Protein AF-0000000084938934 (afdb_homodimer)

Structure (mmCIF, N/CA/C/O backbone):
data_AF-0000000084938934-model_v1
#
loop_
_entity.id
_entity.type
_entity.pdbx_description
1 polymer 'Glycerophosphoryl diester phosphodiesterase'
#
loop_
_atom_site.group_PDB
_atom_site.id
_atom_site.type_symbol
_atom_site.label_atom_id
_atom_site.label_alt_id
_atom_site.label_comp_id
_atom_site.label_asym_id
_atom_site.label_entity_id
_atom_site.label_seq_id
_atom_site.pdbx_PDB_ins_code
_atom_site.Cartn_x
_atom_site.Cartn_y
_atom_site.Cartn_z
_atom_site.occupancy
_atom_site.B_iso_or_equiv
_atom_site.auth_seq_id
_atom_site.auth_comp_id
_atom_site.auth_asym_id
_atom_site.auth_atom_id
_atom_site.pdbx_PDB_model_num
ATOM 1 N N . MET A 1 1 ? -18.094 -14.062 -7.43 1 95.81 1 MET A N 1
ATOM 2 C CA . MET A 1 1 ? -16.875 -13.375 -7.035 1 95.81 1 MET A CA 1
ATOM 3 C C . MET A 1 1 ? -15.781 -14.375 -6.684 1 95.81 1 MET A C 1
ATOM 5 O O . MET A 1 1 ? -16.016 -15.336 -5.957 1 95.81 1 MET A O 1
ATOM 9 N N . LEU A 1 2 ? -14.602 -14.195 -7.297 1 98.5 2 LEU A N 1
ATOM 10 C CA . LEU A 1 2 ? -13.484 -15.078 -6.977 1 98.5 2 LEU A CA 1
ATOM 11 C C . LEU A 1 2 ? -12.969 -14.805 -5.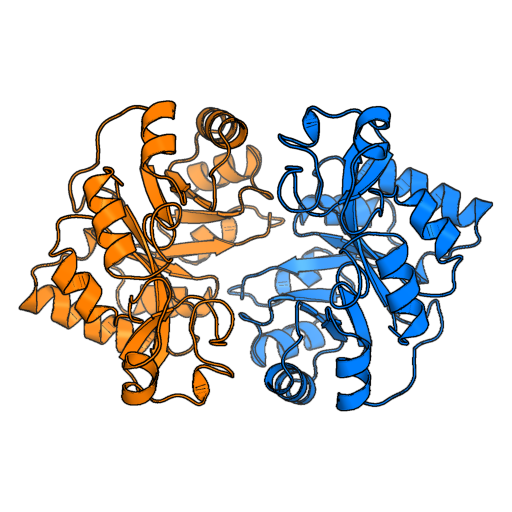562 1 98.5 2 LEU A C 1
ATOM 13 O O . LEU A 1 2 ? -12.891 -13.648 -5.137 1 98.5 2 LEU A O 1
ATOM 17 N N . ILE A 1 3 ? -12.602 -15.852 -4.883 1 98.75 3 ILE A N 1
ATOM 18 C CA . ILE A 1 3 ? -11.906 -15.773 -3.605 1 98.75 3 ILE A CA 1
ATOM 19 C C . ILE A 1 3 ? -10.445 -16.188 -3.787 1 98.75 3 ILE A C 1
ATOM 21 O O . ILE A 1 3 ? -10.148 -17.359 -4.016 1 98.75 3 ILE A O 1
ATOM 25 N N . ILE A 1 4 ? -9.539 -15.203 -3.73 1 98.94 4 ILE A N 1
ATOM 26 C CA . ILE A 1 4 ? -8.109 -15.414 -3.924 1 98.94 4 ILE A CA 1
ATOM 27 C C . ILE A 1 4 ? -7.395 -15.375 -2.574 1 98.94 4 ILE A C 1
ATOM 29 O O . ILE A 1 4 ? -7.434 -14.359 -1.875 1 98.94 4 ILE A O 1
ATOM 33 N N . ALA A 1 5 ? -6.758 -16.469 -2.168 1 98.94 5 ALA A N 1
ATOM 34 C CA . ALA A 1 5 ? -6.062 -16.547 -0.887 1 98.94 5 ALA A CA 1
ATOM 35 C C . ALA A 1 5 ? -4.809 -15.672 -0.895 1 98.94 5 ALA A C 1
ATOM 37 O O . ALA A 1 5 ? -3.854 -15.953 -1.62 1 98.94 5 ALA A O 1
ATOM 38 N N . HIS A 1 6 ? -4.801 -14.586 -0.141 1 98.94 6 HIS A N 1
ATOM 39 C CA . HIS A 1 6 ? -3.74 -13.586 -0.091 1 98.94 6 HIS A CA 1
ATOM 40 C C . HIS A 1 6 ? -2.518 -14.109 0.653 1 98.94 6 HIS A C 1
ATOM 42 O O . HIS A 1 6 ? -2.572 -14.344 1.863 1 98.94 6 HIS A O 1
ATOM 48 N N . ARG A 1 7 ? -1.392 -14.312 -0.096 1 98.94 7 ARG A N 1
ATOM 49 C CA . ARG A 1 7 ? -0.149 -14.883 0.414 1 98.94 7 ARG A CA 1
ATOM 50 C C . ARG A 1 7 ? -0.378 -16.281 0.985 1 98.94 7 ARG A C 1
ATOM 52 O O . ARG A 1 7 ? 0.194 -16.641 2.018 1 98.94 7 ARG A O 1
ATOM 59 N N . GLY A 1 8 ? -1.194 -16.969 0.302 1 98.69 8 GLY A N 1
ATOM 60 C CA . GLY A 1 8 ? -1.803 -18.156 0.894 1 98.69 8 GLY A CA 1
ATOM 61 C C . GLY A 1 8 ? -2.918 -17.828 1.868 1 98.69 8 GLY A C 1
ATOM 62 O O . GLY A 1 8 ? -3.471 -16.719 1.84 1 98.69 8 GLY A O 1
ATOM 63 N N . ALA A 1 9 ? -3.457 -18.781 2.543 1 98.62 9 ALA A N 1
ATOM 64 C CA . ALA A 1 9 ? -4.359 -18.484 3.654 1 98.62 9 ALA A CA 1
ATOM 65 C C . ALA A 1 9 ? -3.592 -17.938 4.855 1 98.62 9 ALA A C 1
ATOM 67 O O . ALA A 1 9 ? -3.52 -18.594 5.898 1 98.62 9 ALA A O 1
ATOM 68 N N . SER A 1 10 ? -3.176 -16.719 4.75 1 98.88 10 SER A N 1
ATOM 69 C CA . SER A 1 10 ? -2.217 -16.125 5.684 1 98.88 10 SER A CA 1
ATOM 70 C C . SER A 1 10 ? -2.861 -15.852 7.035 1 98.88 10 SER A C 1
ATOM 72 O O . SER A 1 10 ? -2.164 -15.609 8.023 1 98.88 10 SER A O 1
ATOM 74 N N . GLY A 1 11 ? -4.176 -15.883 7.113 1 98.62 11 GLY A N 1
ATOM 75 C CA . GLY A 1 11 ? -4.859 -15.797 8.398 1 98.62 11 GLY A CA 1
ATOM 76 C C . GLY A 1 11 ? -4.746 -17.062 9.219 1 98.62 11 GLY A C 1
ATOM 77 O O . GLY A 1 11 ? -5.051 -17.078 10.406 1 98.62 11 GLY A O 1
ATOM 78 N N . HIS A 1 12 ? -4.234 -18.156 8.609 1 98.69 12 HIS A N 1
ATOM 79 C CA . HIS A 1 12 ? -4.246 -19.469 9.273 1 98.69 12 HIS A CA 1
ATOM 80 C C . HIS A 1 12 ? -2.844 -20.047 9.359 1 98.69 12 HIS A C 1
ATOM 82 O O . HIS A 1 12 ? -2.613 -21.016 10.102 1 98.69 12 HIS A O 1
ATOM 88 N N . ALA A 1 13 ? -1.941 -19.609 8.641 1 98.88 13 ALA A N 1
ATOM 89 C CA . ALA A 1 13 ? -0.543 -20.031 8.625 1 98.88 13 ALA A CA 1
ATOM 90 C C . ALA A 1 13 ? 0.375 -18.875 8.25 1 98.88 13 ALA A C 1
ATOM 92 O O . ALA A 1 13 ? -0.082 -17.859 7.719 1 98.88 13 ALA A O 1
ATOM 93 N N . PRO A 1 14 ? 1.695 -18.984 8.531 1 98.81 14 PRO A N 1
ATOM 94 C CA . PRO A 1 14 ? 2.588 -17.891 8.148 1 98.81 14 PRO A CA 1
ATOM 95 C C . PRO A 1 14 ? 2.521 -17.578 6.66 1 98.81 14 PRO A C 1
ATOM 97 O O . PRO A 1 14 ? 2.535 -18.484 5.828 1 98.81 14 PRO A O 1
ATOM 100 N N . GLU A 1 15 ? 2.363 -16.344 6.395 1 98.94 15 GLU A N 1
ATOM 101 C CA . GLU A 1 15 ? 2.178 -15.898 5.02 1 98.94 15 GLU A CA 1
ATOM 102 C C . GLU A 1 15 ? 3.305 -16.406 4.117 1 98.94 15 GLU A C 1
ATOM 104 O O . GLU A 1 15 ? 4.449 -16.516 4.559 1 98.94 15 GLU A O 1
ATOM 109 N N . ASN A 1 16 ? 2.984 -16.734 2.832 1 98.88 16 ASN A N 1
ATOM 110 C CA . ASN A 1 16 ? 3.971 -17.031 1.798 1 98.88 16 ASN A CA 1
ATOM 111 C C . ASN A 1 16 ? 4.824 -18.25 2.172 1 98.88 16 ASN A C 1
ATOM 113 O O . ASN A 1 16 ? 6.039 -18.234 1.951 1 98.88 16 ASN A O 1
ATOM 117 N N . THR A 1 17 ? 4.172 -19.172 2.807 1 98.88 17 THR A N 1
ATOM 118 C CA . THR A 1 17 ? 4.801 -20.453 3.131 1 98.88 17 THR A CA 1
ATOM 119 C C . THR A 1 17 ? 4.035 -21.609 2.498 1 98.88 17 THR A C 1
ATOM 121 O O . THR A 1 17 ? 2.91 -21.422 2.021 1 98.88 17 THR A O 1
ATOM 124 N N . LEU A 1 18 ? 4.676 -22.797 2.508 1 98.88 18 LEU A N 1
ATOM 125 C CA . LEU A 1 18 ? 3.994 -23.984 2.002 1 98.88 18 LEU A CA 1
ATOM 126 C C . LEU A 1 18 ? 2.773 -24.312 2.855 1 98.88 18 LEU A C 1
ATOM 128 O O . LEU A 1 18 ? 1.74 -24.734 2.332 1 98.88 18 LEU A O 1
ATOM 132 N N . ALA A 1 19 ? 2.867 -24.109 4.145 1 98.94 19 ALA A N 1
ATOM 133 C CA . ALA A 1 19 ? 1.729 -24.328 5.031 1 98.94 19 ALA A CA 1
ATOM 134 C C . ALA A 1 19 ? 0.551 -23.438 4.656 1 98.94 19 ALA A C 1
ATOM 136 O O . ALA A 1 19 ? -0.601 -23.875 4.672 1 98.94 19 ALA A O 1
ATOM 137 N N . ALA A 1 20 ? 0.819 -22.203 4.348 1 98.94 20 ALA A N 1
ATOM 138 C CA . ALA A 1 20 ? -0.244 -21.281 3.953 1 98.94 20 ALA A CA 1
ATOM 139 C C . ALA A 1 20 ? -0.889 -21.719 2.641 1 98.94 20 ALA A C 1
ATOM 141 O O . ALA A 1 20 ? -2.096 -21.547 2.449 1 98.94 20 ALA A O 1
ATOM 142 N N . MET A 1 21 ? -0.073 -22.266 1.701 1 98.94 21 MET A N 1
ATOM 143 C CA . MET A 1 21 ? -0.609 -22.797 0.448 1 98.94 21 MET A CA 1
ATOM 144 C C . MET A 1 21 ? -1.529 -23.984 0.706 1 98.94 21 MET A C 1
ATOM 146 O O . MET A 1 21 ? -2.619 -24.062 0.137 1 98.94 21 MET A O 1
ATOM 150 N N . ASP A 1 22 ? -1.063 -24.875 1.577 1 98.88 22 ASP A N 1
ATOM 151 C CA . ASP A 1 22 ? -1.872 -26.031 1.936 1 98.88 22 ASP A CA 1
ATOM 152 C C . ASP A 1 22 ? -3.215 -25.609 2.525 1 98.88 22 ASP A C 1
ATOM 154 O O . ASP A 1 22 ? -4.254 -26.172 2.188 1 98.88 22 ASP A O 1
ATOM 158 N N . GLN A 1 23 ? -3.158 -24.625 3.387 1 98.88 23 GLN A N 1
ATOM 159 C CA . GLN A 1 23 ? -4.387 -24.141 4.008 1 98.88 23 GLN A CA 1
ATOM 160 C C . GLN A 1 23 ? -5.312 -23.516 2.969 1 98.88 23 GLN A C 1
ATOM 162 O O . GLN A 1 23 ? -6.531 -23.672 3.035 1 98.88 23 GLN A O 1
ATOM 167 N N . ALA A 1 24 ? -4.758 -22.75 2.047 1 98.75 24 ALA A N 1
ATOM 168 C CA . ALA A 1 24 ? -5.566 -22.141 0.988 1 98.75 24 ALA A CA 1
ATOM 169 C C . ALA A 1 24 ? -6.324 -23.219 0.205 1 98.75 24 ALA A C 1
ATOM 171 O O . ALA A 1 24 ? -7.516 -23.062 -0.073 1 98.75 24 ALA A O 1
ATOM 172 N N . LEU A 1 25 ? -5.629 -24.312 -0.159 1 98 25 LEU A N 1
ATOM 173 C CA . LEU A 1 25 ? -6.246 -25.438 -0.869 1 98 25 LEU A CA 1
ATOM 174 C C . LEU A 1 25 ? -7.359 -26.062 -0.035 1 98 25 LEU A C 1
ATOM 176 O O . LEU A 1 25 ? -8.469 -26.266 -0.53 1 98 25 LEU A O 1
ATOM 180 N N . ALA A 1 26 ? -7.031 -26.281 1.232 1 98.06 26 ALA A N 1
ATOM 181 C CA . ALA A 1 26 ? -7.957 -26.969 2.123 1 98.06 26 ALA A CA 1
ATOM 182 C C . ALA A 1 26 ? -9.219 -26.141 2.365 1 98.06 26 ALA A C 1
ATOM 184 O O . ALA A 1 26 ? -10.305 -26.703 2.535 1 98.06 26 ALA A O 1
ATOM 185 N N . LEU A 1 27 ? -9.133 -24.875 2.299 1 97.44 27 LEU A N 1
ATOM 186 C CA . LEU A 1 27 ? -10.219 -23.984 2.676 1 97.44 27 LEU A CA 1
ATOM 187 C C . LEU A 1 27 ? -11.023 -23.547 1.45 1 97.44 27 LEU A C 1
ATOM 189 O O . LEU A 1 27 ? -11.961 -22.766 1.563 1 97.44 27 LEU A O 1
ATOM 193 N N . GLY A 1 28 ? -10.594 -23.969 0.322 1 93.81 28 GLY A N 1
ATOM 194 C CA . GLY A 1 28 ? -11.406 -23.812 -0.873 1 93.81 28 GLY A CA 1
ATOM 195 C C . GLY A 1 28 ? -11.203 -22.484 -1.565 1 93.81 28 GLY A C 1
ATOM 196 O O . GLY A 1 28 ? -12.148 -21.891 -2.086 1 93.81 28 GLY A O 1
ATOM 197 N N . ALA A 1 29 ? -10.086 -21.922 -1.536 1 98.19 29 ALA A N 1
ATOM 198 C CA . ALA A 1 29 ? -9.758 -20.734 -2.33 1 98.19 29 ALA A CA 1
ATOM 199 C C . ALA A 1 29 ? -9.852 -21.047 -3.824 1 98.19 29 ALA A C 1
ATOM 201 O O . ALA A 1 29 ? -9.516 -22.141 -4.262 1 98.19 29 ALA A O 1
ATOM 202 N N . ASP A 1 30 ? -10.336 -20.078 -4.625 1 98.69 30 ASP A N 1
ATOM 203 C CA . ASP A 1 30 ? -10.375 -20.219 -6.074 1 98.69 30 ASP A CA 1
ATOM 204 C C . ASP A 1 30 ? -8.969 -20.125 -6.672 1 98.69 30 ASP A C 1
ATOM 206 O O . ASP A 1 30 ? -8.664 -20.781 -7.668 1 98.69 30 ASP A O 1
ATOM 210 N N . ALA A 1 31 ? -8.172 -19.312 -6.109 1 98.94 31 ALA A N 1
ATOM 211 C CA . ALA A 1 31 ? -6.781 -19.094 -6.508 1 98.94 31 ALA A CA 1
ATOM 212 C C . ALA A 1 31 ? -5.922 -18.703 -5.309 1 98.94 31 ALA A C 1
ATOM 214 O O . ALA A 1 31 ? -6.445 -18.359 -4.246 1 98.94 31 ALA A O 1
ATOM 215 N N . ILE A 1 32 ? -4.637 -18.859 -5.449 1 98.94 32 ILE A N 1
ATOM 216 C CA . ILE A 1 32 ? -3.666 -18.5 -4.422 1 98.94 32 ILE A CA 1
ATOM 217 C C . ILE A 1 32 ? -2.791 -17.359 -4.926 1 98.94 32 ILE A C 1
ATOM 219 O O . ILE A 1 32 ? -2.244 -17.422 -6.027 1 98.94 32 ILE A O 1
ATOM 223 N N . GLU A 1 33 ? -2.771 -16.297 -4.199 1 99 33 GLU A N 1
ATOM 224 C CA . GLU A 1 33 ? -1.825 -15.211 -4.469 1 99 33 GLU A CA 1
ATOM 225 C C . GLU A 1 33 ? -0.561 -15.367 -3.629 1 99 33 GLU A C 1
ATOM 227 O O . GLU A 1 33 ? -0.632 -15.719 -2.449 1 99 33 GLU A O 1
ATOM 232 N N . LEU A 1 34 ? 0.57 -15.148 -4.191 1 98.94 34 LEU A N 1
ATOM 233 C CA . LEU A 1 34 ? 1.836 -15.102 -3.469 1 98.94 34 LEU A CA 1
ATOM 234 C C . LEU A 1 34 ? 2.754 -14.023 -4.047 1 98.94 34 LEU A C 1
ATOM 236 O O . LEU A 1 34 ? 2.512 -13.523 -5.148 1 98.94 34 LEU A O 1
ATOM 240 N N . ASP A 1 35 ? 3.793 -13.633 -3.246 1 98.94 35 ASP A N 1
ATOM 241 C CA . ASP A 1 35 ? 4.742 -12.586 -3.607 1 98.94 35 ASP A CA 1
ATOM 242 C C . ASP A 1 35 ? 6.082 -13.18 -4.039 1 98.94 35 ASP A C 1
ATOM 244 O O . ASP A 1 35 ? 6.559 -14.148 -3.438 1 98.94 35 ASP A O 1
ATOM 248 N N . LEU A 1 36 ? 6.676 -12.57 -5.082 1 98.94 36 LEU A N 1
ATOM 249 C CA . LEU A 1 36 ? 7.918 -13.125 -5.598 1 98.94 36 LEU A CA 1
ATOM 250 C C . LEU A 1 36 ? 9.039 -12.094 -5.543 1 98.94 36 LEU A C 1
ATOM 252 O O . LEU A 1 36 ? 8.875 -10.969 -6.008 1 98.94 36 LEU A O 1
ATOM 256 N N . GLN A 1 37 ? 10.102 -12.453 -4.957 1 98.81 37 GLN A N 1
ATOM 257 C CA . GLN A 1 37 ? 11.406 -11.797 -5.02 1 98.81 37 GLN A CA 1
ATOM 258 C C . GLN A 1 37 ? 12.438 -12.688 -5.719 1 98.81 37 GLN A C 1
ATOM 260 O O . GLN A 1 37 ? 12.172 -13.867 -5.977 1 98.81 37 GLN A O 1
ATOM 265 N N . CYS A 1 38 ? 13.57 -12.078 -6.047 1 98.5 38 CYS A N 1
ATOM 266 C CA . CYS A 1 38 ? 14.617 -12.836 -6.719 1 98.5 38 CYS A CA 1
ATOM 267 C C . CYS A 1 38 ? 15.898 -12.852 -5.895 1 98.5 38 CYS A C 1
ATOM 269 O O . CYS A 1 38 ? 16.359 -11.812 -5.426 1 98.5 38 CYS A O 1
ATOM 271 N N . VAL A 1 39 ? 16.406 -14 -5.602 1 98.31 39 VAL A N 1
ATOM 272 C CA . VAL A 1 39 ? 17.703 -14.211 -4.953 1 98.31 39 VAL A CA 1
ATOM 273 C C . VAL A 1 39 ? 18.547 -15.164 -5.785 1 98.31 39 VAL A C 1
ATOM 275 O O . VAL A 1 39 ? 18.156 -16.312 -6.016 1 98.31 39 VAL A O 1
ATOM 278 N N . GLU A 1 40 ? 19.672 -14.703 -6.23 1 97.94 40 GLU A N 1
ATOM 279 C CA . GLU A 1 40 ? 20.609 -15.5 -7.016 1 97.94 40 GLU A CA 1
ATOM 280 C C . GLU A 1 40 ? 19.922 -16.156 -8.211 1 97.94 40 GLU A C 1
ATOM 282 O O . GLU A 1 40 ? 20.125 -17.344 -8.484 1 97.94 40 GLU A O 1
ATOM 287 N N . GLY A 1 41 ? 19.094 -15.398 -8.875 1 97.81 41 GLY A N 1
ATOM 288 C CA . GLY A 1 41 ? 18.438 -15.852 -10.094 1 97.81 41 GLY A CA 1
ATOM 289 C C . GLY A 1 41 ? 17.297 -16.812 -9.836 1 97.81 41 GLY A C 1
ATOM 290 O O . GLY A 1 41 ? 16.719 -17.375 -10.781 1 97.81 41 GLY A O 1
ATOM 291 N N . THR A 1 42 ? 16.984 -17.016 -8.562 1 98.62 42 THR A N 1
ATOM 292 C CA . THR A 1 42 ? 15.891 -17.906 -8.188 1 98.62 42 THR A CA 1
ATOM 293 C C . THR A 1 42 ? 14.758 -17.125 -7.527 1 98.62 42 THR A C 1
ATOM 295 O O . THR A 1 42 ? 15 -16.25 -6.691 1 98.62 42 THR A O 1
ATOM 298 N N . LEU A 1 43 ? 13.5 -17.422 -8.008 1 98.88 43 LEU A N 1
ATOM 299 C CA . LEU A 1 43 ? 12.344 -16.766 -7.395 1 98.88 43 LEU A CA 1
ATOM 300 C C . LEU A 1 43 ? 12.031 -17.391 -6.039 1 98.88 43 LEU A C 1
ATOM 302 O O . LEU A 1 43 ? 11.859 -18.609 -5.93 1 98.88 43 LEU A O 1
ATOM 306 N N . VAL A 1 44 ? 12.016 -16.562 -5.016 1 98.88 44 VAL A N 1
ATOM 307 C CA . VAL A 1 44 ? 11.625 -16.953 -3.666 1 98.88 44 VAL A CA 1
ATOM 308 C C . VAL A 1 44 ? 10.312 -16.281 -3.291 1 98.88 44 VAL A C 1
ATOM 310 O O . VAL A 1 44 ? 9.984 -15.211 -3.809 1 98.88 44 VAL A O 1
ATOM 313 N N . VAL A 1 45 ? 9.555 -16.953 -2.502 1 98.88 45 VAL A N 1
ATOM 314 C CA . VAL A 1 45 ? 8.234 -16.484 -2.113 1 98.88 45 VAL A CA 1
ATOM 315 C C . VAL A 1 45 ? 8.328 -15.664 -0.826 1 98.88 45 VAL A C 1
ATOM 317 O O . VAL A 1 45 ? 8.258 -16.219 0.273 1 98.88 45 VAL A O 1
ATOM 320 N N . LEU A 1 46 ? 8.422 -14.383 -0.992 1 98.75 46 LEU A N 1
ATOM 321 C CA . LEU A 1 46 ? 8.648 -13.438 0.093 1 98.75 46 LEU A CA 1
ATOM 322 C C . LEU A 1 46 ? 8.148 -12.047 -0.285 1 98.75 46 LEU A C 1
ATOM 324 O O . LEU A 1 46 ? 8.359 -11.594 -1.41 1 98.75 46 LEU A O 1
ATOM 328 N N . HIS A 1 47 ? 7.484 -11.43 0.635 1 98.56 47 HIS A N 1
ATOM 329 C CA . HIS A 1 47 ? 6.844 -10.156 0.34 1 98.56 47 HIS A CA 1
ATOM 330 C C . HIS A 1 47 ? 7.844 -9 0.436 1 98.56 47 HIS A C 1
ATOM 332 O O . HIS A 1 47 ? 7.918 -8.164 -0.464 1 98.56 47 HIS A O 1
ATOM 338 N N . ASP A 1 48 ? 8.57 -8.883 1.572 1 97.75 48 ASP A N 1
ATOM 339 C CA . ASP A 1 48 ? 9.359 -7.699 1.902 1 97.75 48 ASP A CA 1
ATOM 340 C C . ASP A 1 48 ? 10.797 -7.844 1.411 1 97.75 48 ASP A C 1
ATOM 342 O O . ASP A 1 48 ? 11.344 -8.945 1.399 1 97.75 48 ASP A O 1
ATOM 346 N N . ARG A 1 49 ? 11.469 -6.715 1.157 1 97.69 49 ARG A N 1
ATOM 347 C CA . ARG A 1 49 ? 12.867 -6.672 0.742 1 97.69 49 ARG A CA 1
ATOM 348 C C . ARG A 1 49 ? 13.797 -6.914 1.927 1 97.69 49 ARG A C 1
ATOM 350 O O . ARG A 1 49 ? 15 -7.125 1.746 1 97.69 49 ARG A O 1
ATOM 357 N N . TYR A 1 50 ? 13.219 -6.797 3.088 1 98.25 50 TYR A N 1
ATOM 358 C CA . TYR A 1 50 ? 13.969 -7.039 4.316 1 98.25 50 TYR A CA 1
ATOM 359 C C . TYR A 1 50 ? 13.406 -8.234 5.07 1 98.25 50 TYR A C 1
ATOM 361 O O . TYR A 1 50 ? 12.203 -8.508 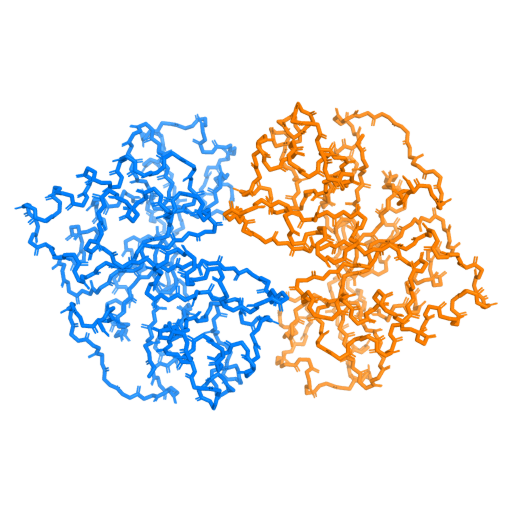5.004 1 98.25 50 TYR A O 1
ATOM 369 N N . LEU A 1 51 ? 14.188 -8.859 5.875 1 98.31 51 LEU A N 1
ATOM 370 C CA . LEU A 1 51 ? 13.883 -10.195 6.367 1 98.31 51 LEU A CA 1
ATOM 371 C C . LEU A 1 51 ? 13.18 -10.133 7.723 1 98.31 51 LEU A C 1
ATOM 373 O O . LEU A 1 51 ? 12.539 -11.094 8.141 1 98.31 51 LEU A O 1
ATOM 377 N N . HIS A 1 52 ? 13.25 -9.039 8.43 1 97.12 52 HIS A N 1
ATOM 378 C CA . HIS A 1 52 ? 13.055 -9.047 9.875 1 97.12 52 HIS A CA 1
ATOM 379 C C . HIS A 1 52 ? 11.57 -9.047 10.227 1 97.12 52 HIS A C 1
ATOM 381 O O . HIS A 1 52 ? 11.195 -9.289 11.375 1 97.12 52 HIS A O 1
ATOM 387 N N . LYS A 1 53 ? 10.734 -8.789 9.312 1 96.56 53 LYS A N 1
ATOM 388 C CA . LYS A 1 53 ? 9.312 -8.766 9.633 1 96.56 53 LYS A CA 1
ATOM 389 C C . LYS A 1 53 ? 8.727 -10.18 9.648 1 96.56 53 LYS A C 1
ATOM 391 O O . LYS A 1 53 ? 7.914 -10.516 10.508 1 96.56 53 LYS A O 1
ATOM 396 N N . THR A 1 54 ? 9.141 -11.031 8.688 1 98.44 54 THR A N 1
ATOM 397 C CA . THR A 1 54 ? 8.414 -12.289 8.508 1 98.44 54 THR A CA 1
ATOM 398 C C . THR A 1 54 ? 9.359 -13.477 8.609 1 98.44 54 THR A C 1
ATOM 400 O O . THR A 1 54 ? 8.961 -14.617 8.344 1 98.44 54 THR A O 1
ATOM 403 N N . THR A 1 55 ? 10.586 -13.25 8.914 1 98.69 55 THR A N 1
ATOM 404 C CA . THR A 1 55 ? 11.531 -14.344 9.109 1 98.69 55 THR A CA 1
ATOM 405 C C . THR A 1 55 ? 12.383 -14.102 10.352 1 98.69 55 THR A C 1
ATOM 407 O O . THR A 1 55 ? 12.312 -13.039 10.961 1 98.69 55 THR A O 1
ATOM 410 N N . SER A 1 56 ? 13.148 -15.086 10.711 1 98.62 56 SER A N 1
ATOM 411 C CA . SER A 1 56 ? 14.07 -14.977 11.844 1 98.62 56 SER A CA 1
ATOM 412 C C . SER A 1 56 ? 15.336 -14.219 11.453 1 98.62 56 SER A C 1
ATOM 414 O O . SER A 1 56 ? 16.203 -13.977 12.297 1 98.62 56 SER A O 1
ATOM 416 N N . GLY A 1 57 ? 15.398 -13.883 10.164 1 97.94 57 GLY 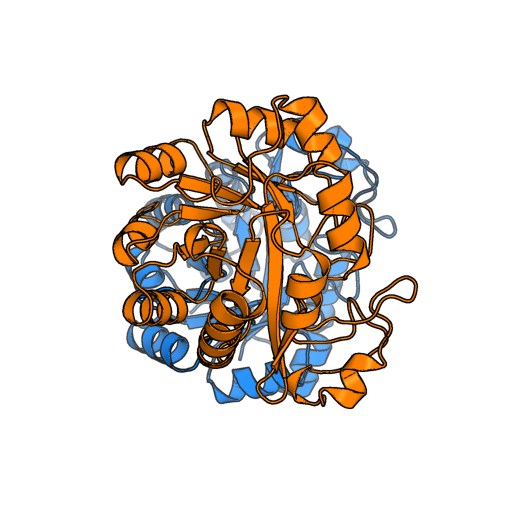A N 1
ATOM 417 C CA . GLY A 1 57 ? 16.562 -13.156 9.688 1 97.94 57 GLY A CA 1
ATOM 418 C C . GLY A 1 57 ? 16.438 -11.656 9.844 1 97.94 57 GLY A C 1
ATOM 419 O O . GLY A 1 57 ? 15.391 -11.156 10.273 1 97.94 57 GLY A O 1
ATOM 420 N N . LYS A 1 58 ? 17.562 -10.969 9.57 1 97 58 LYS A N 1
ATOM 421 C CA . LYS A 1 58 ? 17.625 -9.508 9.578 1 97 58 LYS A CA 1
ATOM 422 C C . LYS A 1 58 ? 18.359 -8.984 8.344 1 97 58 LYS A C 1
ATOM 424 O O . LYS A 1 58 ? 19.141 -9.711 7.723 1 97 58 LYS A O 1
ATOM 429 N N . GLY A 1 59 ? 18.016 -7.695 7.977 1 97.25 59 GLY A N 1
ATOM 430 C CA . GLY A 1 59 ? 18.734 -7.059 6.887 1 97.25 59 GLY A CA 1
ATOM 431 C C . GLY A 1 59 ? 18.078 -7.25 5.535 1 97.25 59 GLY A C 1
ATOM 432 O O . GLY A 1 59 ? 16.984 -7.816 5.453 1 97.25 59 GLY A O 1
ATOM 433 N N . PRO A 1 60 ? 18.688 -6.668 4.527 1 97.75 60 PRO A N 1
ATOM 434 C CA . PRO A 1 60 ? 18.094 -6.723 3.188 1 97.75 60 PRO A CA 1
ATOM 435 C C . PRO A 1 60 ? 18.234 -8.094 2.533 1 97.75 60 PRO A C 1
ATOM 437 O O . PRO A 1 60 ? 19.266 -8.758 2.701 1 97.75 60 PRO A O 1
ATOM 440 N N . LEU A 1 61 ? 17.219 -8.5 1.825 1 97.69 61 LEU A N 1
ATOM 441 C CA . LEU A 1 61 ? 17.219 -9.742 1.056 1 97.69 61 LEU A CA 1
ATOM 442 C C . LEU A 1 61 ? 18.391 -9.781 0.091 1 97.69 61 LEU A C 1
ATOM 444 O O . LEU A 1 61 ? 18.969 -10.844 -0.162 1 97.69 61 LEU A O 1
ATOM 448 N N . SER A 1 62 ? 18.781 -8.625 -0.444 1 96.12 62 SER A N 1
ATOM 449 C CA . SER A 1 62 ? 19.828 -8.523 -1.45 1 96.12 62 SER A CA 1
ATOM 450 C C . SER A 1 62 ? 21.188 -8.961 -0.89 1 96.12 62 SER A C 1
ATOM 452 O O . SER A 1 62 ? 22.125 -9.211 -1.646 1 96.12 62 SER A O 1
ATOM 454 N N . ALA A 1 63 ? 21.281 -9.023 0.418 1 96.31 63 ALA A N 1
ATOM 455 C CA . ALA A 1 63 ? 22.531 -9.422 1.057 1 96.31 63 ALA A CA 1
ATOM 456 C C . ALA A 1 63 ? 22.531 -10.914 1.38 1 96.31 63 ALA A C 1
ATOM 458 O O . ALA A 1 63 ? 23.484 -11.43 1.979 1 96.31 63 ALA A O 1
ATOM 459 N N . GLN A 1 64 ? 21.516 -11.625 0.965 1 96.94 64 GLN A N 1
ATOM 460 C CA . GLN A 1 64 ? 21.359 -13.031 1.312 1 96.94 64 GLN A CA 1
ATOM 461 C C . GLN A 1 64 ? 21.703 -13.93 0.127 1 96.94 64 GLN A C 1
ATOM 463 O O . GLN A 1 64 ? 21.688 -13.484 -1.021 1 96.94 64 GLN A O 1
ATOM 468 N N . THR A 1 65 ? 22.062 -15.125 0.455 1 98.06 65 THR A N 1
ATOM 469 C CA . THR A 1 65 ? 22.125 -16.219 -0.518 1 98.06 65 THR A CA 1
ATOM 470 C C . THR A 1 65 ? 20.906 -17.109 -0.401 1 98.06 65 THR A C 1
ATOM 472 O O . THR A 1 65 ? 20.172 -17.062 0.597 1 98.06 65 THR A O 1
ATOM 475 N N . LEU A 1 66 ? 20.734 -17.875 -1.464 1 97.62 66 LEU A N 1
ATOM 476 C CA . LEU A 1 66 ? 19.656 -18.844 -1.396 1 97.62 66 LEU A CA 1
ATOM 477 C C . LEU A 1 66 ? 19.844 -19.812 -0.23 1 97.62 66 LEU A C 1
ATOM 479 O O . LEU A 1 66 ? 18.891 -20.156 0.464 1 97.62 66 LEU A O 1
ATOM 483 N N . ALA A 1 67 ? 21.031 -20.25 -0.018 1 97.5 67 ALA A N 1
ATOM 484 C CA . ALA A 1 67 ? 21.375 -21.203 1.043 1 97.5 67 ALA A CA 1
ATOM 485 C C . ALA A 1 67 ? 21.047 -20.625 2.418 1 97.5 67 ALA A C 1
ATOM 487 O O . ALA A 1 67 ? 20.469 -21.297 3.268 1 97.5 67 ALA A O 1
ATOM 488 N N . SER A 1 68 ? 21.453 -19.406 2.65 1 97.31 68 SER A N 1
ATOM 489 C CA . SER A 1 68 ? 21.188 -18.766 3.932 1 97.31 68 SER A CA 1
ATOM 490 C C . SER A 1 68 ? 19.703 -18.547 4.145 1 97.31 68 SER A C 1
ATOM 492 O O . SER A 1 68 ? 19.188 -18.719 5.254 1 97.31 68 SER A O 1
ATOM 494 N N . LEU A 1 69 ? 19 -18.172 3.115 1 97.44 69 LEU A N 1
ATOM 495 C CA . LEU A 1 69 ? 17.578 -17.906 3.191 1 97.44 69 LEU A CA 1
ATOM 496 C C . LEU A 1 69 ? 16.797 -19.172 3.559 1 97.44 69 LEU A C 1
ATOM 498 O O . LEU A 1 69 ? 15.836 -19.109 4.332 1 97.44 69 LEU A O 1
ATOM 502 N N . ALA A 1 70 ? 17.234 -20.25 3.041 1 95.69 70 ALA A N 1
ATOM 503 C CA . ALA A 1 70 ? 16.547 -21.531 3.236 1 95.69 70 ALA A CA 1
ATOM 504 C C . ALA A 1 70 ? 16.609 -21.969 4.695 1 95.69 70 ALA A C 1
ATOM 506 O O . ALA A 1 70 ? 15.844 -22.828 5.125 1 95.69 70 ALA A O 1
ATOM 507 N N . GLN A 1 71 ? 17.484 -21.359 5.473 1 96.88 71 GLN A N 1
ATOM 508 C CA . GLN A 1 71 ? 17.688 -21.766 6.863 1 96.88 71 GLN A CA 1
ATOM 509 C C . GLN A 1 71 ? 16.812 -20.922 7.801 1 96.88 71 GLN A C 1
ATOM 511 O O . GLN A 1 71 ? 16.672 -21.266 8.977 1 96.88 71 GLN A O 1
ATOM 516 N N . LEU A 1 72 ? 16.281 -19.938 7.32 1 98.38 72 LEU A N 1
ATOM 517 C CA . LEU A 1 72 ? 15.531 -19.016 8.164 1 98.38 72 LEU A CA 1
ATOM 518 C C . LEU A 1 72 ? 14.156 -19.578 8.508 1 98.38 72 LEU A C 1
ATOM 520 O O . LEU A 1 72 ? 13.547 -20.281 7.703 1 98.38 72 LEU A O 1
ATOM 524 N N . ASP A 1 73 ? 13.703 -19.312 9.656 1 98.81 73 ASP A N 1
ATOM 525 C CA . ASP A 1 73 ? 12.336 -19.594 10.078 1 98.81 73 ASP A CA 1
ATOM 526 C C . ASP A 1 73 ? 11.383 -18.484 9.617 1 98.81 73 ASP A C 1
ATOM 528 O O . ASP A 1 73 ? 11.516 -17.328 10.031 1 98.81 73 ASP A O 1
ATOM 532 N N . ALA A 1 74 ? 10.422 -18.797 8.766 1 98.62 74 ALA A N 1
ATOM 533 C CA . ALA A 1 74 ? 9.445 -17.844 8.242 1 98.62 74 ALA A CA 1
ATOM 534 C C . ALA A 1 74 ? 8.164 -17.859 9.07 1 98.62 74 ALA A C 1
ATOM 536 O O . ALA A 1 74 ? 7.098 -17.484 8.578 1 98.62 74 ALA A O 1
ATOM 537 N N . GLY A 1 75 ? 8.25 -18.312 10.258 1 98.62 75 GLY A N 1
ATOM 538 C CA . GLY A 1 75 ? 7.125 -18.422 11.172 1 98.62 75 GLY A CA 1
ATOM 539 C C . GLY A 1 75 ? 6.695 -19.859 11.422 1 98.62 75 GLY A C 1
ATOM 540 O O . GLY A 1 75 ? 6.41 -20.609 10.477 1 98.62 75 GLY A O 1
ATOM 541 N N . GLN A 1 76 ? 6.605 -20.297 12.656 1 98.44 76 GLN A N 1
ATOM 542 C CA . GLN A 1 76 ? 6.105 -21.578 13.109 1 98.44 76 GLN A CA 1
ATOM 543 C C . GLN A 1 76 ? 6.906 -22.734 12.5 1 98.44 76 GLN A C 1
ATOM 545 O O . GLN A 1 76 ? 6.34 -23.75 12.117 1 98.44 76 GLN A O 1
ATOM 550 N N . GLY A 1 77 ? 8.117 -22.547 12.258 1 98.38 77 GLY A N 1
ATOM 551 C CA . GLY A 1 77 ? 9 -23.594 11.758 1 98.38 77 GLY A CA 1
ATOM 552 C C . GLY A 1 77 ? 9 -23.688 10.242 1 98.38 77 GLY A C 1
ATOM 553 O O . GLY A 1 77 ? 9.75 -24.484 9.672 1 98.38 77 GLY A O 1
ATOM 554 N N . GLU A 1 78 ? 8.188 -22.891 9.578 1 98.81 78 GLU A N 1
ATOM 555 C CA . GLU A 1 78 ? 8.156 -22.891 8.117 1 98.81 78 GLU A CA 1
ATOM 556 C C . GLU A 1 78 ? 9.414 -22.25 7.535 1 98.81 78 GLU A C 1
ATOM 558 O O . GLU A 1 78 ? 10.055 -21.422 8.195 1 98.81 78 GLU A O 1
ATOM 563 N N . ARG A 1 79 ? 9.719 -22.594 6.336 1 98.5 79 ARG A N 1
ATOM 564 C CA . ARG A 1 79 ? 10.828 -22 5.59 1 98.5 79 ARG A CA 1
ATOM 565 C C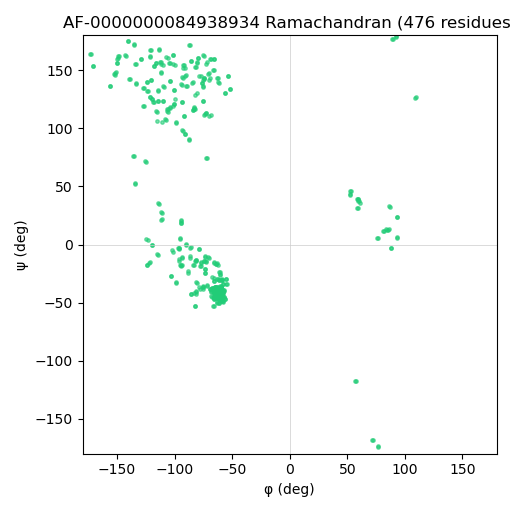 . ARG A 1 79 ? 10.32 -21.078 4.496 1 98.5 79 ARG A C 1
ATOM 567 O O . ARG A 1 79 ? 9.141 -21.094 4.152 1 98.5 79 ARG A O 1
ATOM 574 N N . VAL A 1 80 ? 11.211 -20.234 4.062 1 98.69 80 VAL A N 1
ATOM 575 C CA . VAL A 1 80 ? 10.914 -19.453 2.869 1 98.69 80 VAL A CA 1
ATOM 576 C C . VAL A 1 80 ? 10.984 -20.344 1.63 1 98.69 80 VAL A C 1
ATOM 578 O O . VAL A 1 80 ? 12.062 -20.828 1.271 1 98.69 80 VAL A O 1
ATOM 581 N N . PRO A 1 81 ? 9.914 -20.578 0.991 1 98.75 81 PRO A N 1
ATOM 582 C CA . PRO A 1 81 ? 9.984 -21.484 -0.156 1 98.75 81 PRO A CA 1
ATOM 583 C C . PRO A 1 81 ? 10.383 -20.781 -1.447 1 98.75 81 PRO A C 1
ATOM 585 O O . PRO A 1 81 ? 10.289 -19.547 -1.535 1 98.75 81 PRO A O 1
ATOM 588 N N . THR A 1 82 ? 10.891 -21.516 -2.389 1 98.88 82 THR A N 1
ATOM 589 C CA . THR A 1 82 ? 10.992 -21.047 -3.766 1 98.88 82 THR A CA 1
ATOM 590 C C . THR A 1 82 ? 9.648 -21.188 -4.484 1 98.88 82 THR A C 1
ATOM 592 O O . THR A 1 82 ? 8.781 -21.938 -4.051 1 98.88 82 THR A O 1
ATOM 595 N N . LEU A 1 83 ? 9.5 -20.422 -5.602 1 98.94 83 LEU A N 1
ATOM 596 C CA . LEU A 1 83 ? 8.305 -20.594 -6.414 1 98.94 83 LEU A CA 1
ATOM 597 C C . LEU A 1 83 ? 8.18 -22.047 -6.887 1 98.94 83 LEU A C 1
ATOM 599 O O . LEU A 1 83 ? 7.082 -22.594 -6.906 1 98.94 83 LEU A O 1
ATOM 603 N N . TRP A 1 84 ? 9.289 -22.656 -7.234 1 98.94 84 TRP A N 1
ATOM 604 C CA . TRP A 1 84 ? 9.25 -24.016 -7.73 1 98.94 84 TRP A CA 1
ATOM 605 C C . TRP A 1 84 ? 8.672 -24.969 -6.68 1 98.94 84 TRP A C 1
ATOM 607 O O . TRP A 1 84 ? 7.82 -25.797 -6.992 1 98.94 84 TRP A O 1
ATOM 617 N N . GLN A 1 85 ? 9.133 -24.859 -5.453 1 98.88 85 GLN A N 1
ATOM 618 C CA . GLN A 1 85 ? 8.617 -25.703 -4.371 1 98.88 85 GLN A CA 1
ATOM 619 C C . GLN A 1 85 ? 7.113 -25.516 -4.199 1 98.88 85 GLN A C 1
ATOM 621 O O . GLN A 1 85 ? 6.391 -26.469 -3.928 1 98.88 85 GLN A O 1
ATOM 626 N N . VAL A 1 86 ? 6.633 -24.281 -4.348 1 98.94 86 VAL A N 1
ATOM 627 C CA . VAL A 1 86 ? 5.207 -24 -4.234 1 98.94 86 VAL A CA 1
ATOM 628 C C . VAL A 1 86 ? 4.457 -24.688 -5.379 1 98.94 86 VAL A C 1
ATOM 630 O O . VAL A 1 86 ? 3.43 -25.328 -5.16 1 98.94 86 VAL A O 1
ATOM 633 N N . LEU A 1 87 ? 4.957 -24.547 -6.602 1 98.94 87 LEU A N 1
ATOM 634 C CA . LEU A 1 87 ? 4.309 -25.141 -7.766 1 98.94 87 LEU A CA 1
ATOM 635 C C . LEU A 1 87 ? 4.238 -26.656 -7.637 1 98.94 87 LEU A C 1
ATOM 637 O O . LEU A 1 87 ? 3.219 -27.266 -7.965 1 98.94 87 LEU A O 1
ATOM 641 N N . GLU A 1 88 ? 5.336 -27.203 -7.094 1 98.88 88 GLU A N 1
ATOM 642 C CA . GLU A 1 88 ? 5.336 -28.656 -6.867 1 98.88 88 GLU A CA 1
ATOM 643 C C . GLU A 1 88 ? 4.301 -29.047 -5.82 1 98.88 88 GLU A C 1
ATOM 645 O O . GLU A 1 88 ? 3.57 -30.016 -5.996 1 98.88 88 GLU A O 1
ATOM 650 N N . ARG A 1 89 ? 4.277 -28.297 -4.758 1 98.81 89 ARG A N 1
ATOM 651 C CA . ARG A 1 89 ? 3.381 -28.594 -3.643 1 98.81 89 ARG A CA 1
ATOM 652 C C . ARG A 1 89 ? 1.922 -28.531 -4.078 1 98.81 89 ARG A C 1
ATOM 654 O O . ARG A 1 89 ? 1.127 -29.406 -3.752 1 98.81 89 ARG A O 1
ATOM 661 N N . VAL A 1 90 ? 1.516 -27.484 -4.797 1 98.75 90 VAL A N 1
ATOM 662 C CA . VAL A 1 90 ? 0.133 -27.25 -5.203 1 98.75 90 VAL A CA 1
ATOM 663 C C . VAL A 1 90 ? -0.24 -28.188 -6.34 1 98.75 90 VAL A C 1
ATOM 665 O O . VAL A 1 90 ? -1.389 -28.641 -6.438 1 98.75 90 VAL A O 1
ATOM 668 N N . ALA A 1 91 ? 0.696 -28.469 -7.258 1 98.31 91 ALA A N 1
ATOM 669 C CA . ALA A 1 91 ? 0.603 -29.516 -8.273 1 98.31 91 ALA A CA 1
ATOM 670 C C . ALA A 1 91 ? -0.624 -29.312 -9.156 1 98.31 91 ALA A C 1
ATOM 672 O O . ALA A 1 91 ? -1.368 -30.266 -9.422 1 98.31 91 ALA A O 1
ATOM 673 N N . GLY A 1 92 ? -0.899 -28.094 -9.469 1 98.06 92 GLY A N 1
ATOM 674 C CA . GLY A 1 92 ? -1.931 -27.797 -10.453 1 98.06 92 GLY A CA 1
ATOM 675 C C . GLY A 1 92 ? -3.332 -27.844 -9.875 1 98.06 92 GLY A C 1
ATOM 676 O O . GLY A 1 92 ? -4.316 -27.719 -10.609 1 98.06 92 GLY A O 1
ATOM 677 N N . ARG A 1 93 ? -3.549 -27.906 -8.609 1 97.88 93 ARG A N 1
ATOM 678 C CA . ARG A 1 93 ? -4.852 -28.094 -7.98 1 97.88 93 ARG A CA 1
ATOM 679 C C . ARG A 1 93 ? -5.559 -26.766 -7.773 1 97.88 93 ARG A C 1
ATOM 681 O O . ARG A 1 93 ? -6.742 -26.734 -7.422 1 97.88 93 ARG A O 1
ATOM 688 N N . CYS A 1 94 ? -4.844 -25.703 -7.988 1 98.12 94 CYS A N 1
ATOM 689 C CA . CYS A 1 94 ? -5.383 -24.359 -7.793 1 98.12 94 CYS A CA 1
ATOM 690 C C . CYS A 1 94 ? -4.68 -23.359 -8.703 1 98.12 94 CYS A C 1
ATOM 692 O O . CYS A 1 94 ? -3.51 -23.547 -9.039 1 98.12 94 CYS A O 1
ATOM 694 N N . ASP A 1 95 ? -5.395 -22.312 -9.195 1 98.81 95 ASP A N 1
ATOM 695 C CA . ASP A 1 95 ? -4.789 -21.25 -10.008 1 98.81 95 ASP A CA 1
ATOM 696 C C . ASP A 1 95 ? -3.959 -20.312 -9.141 1 98.81 95 ASP A C 1
ATOM 698 O O . ASP A 1 95 ? -4.102 -20.297 -7.918 1 98.81 95 ASP A O 1
ATOM 702 N N . PHE A 1 96 ? -3.047 -19.531 -9.852 1 98.94 96 PHE A N 1
ATOM 703 C CA . PHE A 1 96 ? -2.152 -18.641 -9.109 1 98.94 96 PHE A CA 1
ATOM 704 C C . PHE A 1 96 ? -2.291 -17.203 -9.586 1 98.94 96 PHE A C 1
ATOM 706 O O . PHE A 1 96 ? -2.439 -16.953 -10.781 1 98.94 96 PHE A O 1
ATOM 713 N N . ASN A 1 97 ? -2.279 -16.266 -8.68 1 98.94 97 ASN A N 1
ATOM 714 C CA . ASN A 1 97 ? -1.791 -14.914 -8.914 1 98.94 97 ASN A CA 1
ATOM 715 C C . ASN A 1 97 ? -0.365 -14.734 -8.406 1 98.94 97 ASN A C 1
ATOM 717 O O . ASN A 1 97 ? -0.141 -14.648 -7.195 1 98.94 97 ASN A O 1
ATOM 721 N N . LEU A 1 98 ? 0.546 -14.695 -9.258 1 99 98 LEU A N 1
ATOM 722 C CA . LEU A 1 98 ? 1.948 -14.484 -8.914 1 99 98 LEU A CA 1
ATOM 723 C C . LEU A 1 98 ? 2.307 -13.008 -8.961 1 99 98 LEU A C 1
ATOM 725 O O . LEU A 1 98 ? 2.342 -12.406 -10.031 1 99 98 LEU A O 1
ATOM 729 N N . GLU A 1 99 ? 2.547 -12.43 -7.84 1 98.94 99 GLU A N 1
ATOM 730 C CA . GLU A 1 99 ? 2.863 -11.008 -7.785 1 98.94 99 GLU A CA 1
ATOM 731 C C . GLU A 1 99 ? 4.371 -10.773 -7.82 1 98.94 99 GLU A C 1
ATOM 733 O O . GLU A 1 99 ? 5.098 -11.25 -6.945 1 98.94 99 GLU A O 1
ATOM 738 N N . LEU A 1 100 ? 4.84 -10.023 -8.766 1 98.94 100 LEU A N 1
ATOM 739 C CA . LEU A 1 100 ? 6.25 -9.664 -8.859 1 98.94 100 LEU A CA 1
ATOM 740 C C . LEU A 1 100 ? 6.562 -8.453 -7.984 1 98.94 100 LEU A C 1
ATOM 742 O O . LEU A 1 100 ? 6.059 -7.355 -8.234 1 98.94 100 LEU A O 1
ATOM 746 N N . LYS A 1 101 ? 7.41 -8.703 -6.973 1 98.62 101 LYS A N 1
ATOM 747 C CA . LYS A 1 101 ? 7.797 -7.637 -6.047 1 98.62 101 LYS A CA 1
ATOM 748 C C . LYS A 1 101 ? 9.148 -7.047 -6.422 1 98.62 101 LYS A C 1
ATOM 750 O O . LYS A 1 101 ? 9.383 -5.844 -6.258 1 98.62 101 LYS A O 1
ATOM 755 N N . GLY A 1 102 ? 10.023 -7.848 -6.965 1 96.19 102 GLY A N 1
ATOM 756 C CA . GLY A 1 102 ? 11.352 -7.395 -7.328 1 96.19 102 GLY A CA 1
ATOM 757 C C . GLY A 1 102 ? 11.445 -6.914 -8.766 1 96.19 102 GLY A C 1
ATOM 758 O O . GLY A 1 102 ? 10.781 -7.449 -9.648 1 96.19 102 GLY A O 1
ATOM 759 N N . HIS A 1 103 ? 12.391 -5.98 -9.016 1 94.75 103 HIS A N 1
ATOM 760 C CA . HIS A 1 103 ? 12.594 -5.43 -10.344 1 94.75 103 HIS A CA 1
ATOM 761 C C . HIS A 1 103 ? 13.297 -6.438 -11.25 1 94.75 103 HIS A C 1
ATOM 763 O O . HIS A 1 103 ? 13.297 -6.281 -12.477 1 94.75 103 HIS A O 1
ATOM 769 N N . ASP A 1 104 ? 13.859 -7.469 -10.672 1 97.88 104 ASP A N 1
ATOM 770 C CA . ASP A 1 104 ? 14.641 -8.438 -11.422 1 97.88 104 ASP A CA 1
ATOM 771 C C . ASP A 1 104 ? 13.938 -9.789 -11.492 1 97.88 104 ASP A C 1
ATOM 773 O O . ASP A 1 104 ? 14.57 -10.82 -11.711 1 97.88 104 ASP A O 1
ATOM 777 N N . THR A 1 105 ? 12.672 -9.828 -11.422 1 98.69 105 THR A N 1
ATOM 778 C CA . THR A 1 105 ? 11.93 -11.07 -11.273 1 98.69 105 THR A CA 1
ATOM 779 C C . THR A 1 105 ? 11.453 -11.578 -12.633 1 98.69 105 THR A C 1
ATOM 781 O O . THR A 1 105 ? 11.055 -12.742 -12.766 1 98.69 105 THR A O 1
ATOM 784 N N . LEU A 1 106 ? 11.492 -10.789 -13.664 1 98.75 106 LEU A N 1
ATOM 785 C CA . LEU A 1 106 ? 10.867 -11.156 -14.93 1 98.75 106 LEU A CA 1
ATOM 786 C C . LEU A 1 106 ? 11.57 -12.359 -15.562 1 98.75 106 LEU A C 1
ATOM 788 O O . LEU A 1 106 ? 10.93 -13.367 -15.867 1 98.75 106 LEU A O 1
ATOM 792 N N . ALA A 1 107 ? 12.875 -12.297 -15.727 1 98.69 107 ALA A N 1
ATOM 793 C CA . ALA A 1 107 ? 13.617 -13.352 -16.422 1 98.69 107 ALA A CA 1
ATOM 794 C C . ALA A 1 107 ? 13.477 -14.688 -15.695 1 98.69 107 ALA A C 1
ATOM 796 O O . ALA A 1 107 ? 13.125 -15.695 -16.297 1 98.69 107 ALA A O 1
ATOM 797 N N . PRO A 1 108 ? 13.727 -14.703 -14.406 1 98.88 108 PRO A N 1
ATOM 798 C CA . PRO A 1 108 ? 13.547 -15.984 -13.719 1 98.88 108 PRO A CA 1
ATOM 799 C C . PRO A 1 108 ? 12.102 -16.469 -13.766 1 98.88 108 PRO A C 1
ATOM 801 O O . PRO A 1 108 ? 11.852 -17.688 -13.773 1 98.88 108 PRO A O 1
ATOM 804 N N . LEU A 1 109 ? 11.109 -15.602 -13.82 1 98.94 109 LEU A N 1
ATOM 805 C CA . LEU A 1 109 ? 9.711 -16.016 -13.922 1 98.94 109 LEU A CA 1
ATOM 806 C C . LEU A 1 109 ? 9.469 -16.766 -15.227 1 98.94 109 LEU A C 1
ATOM 808 O O . LEU A 1 109 ? 8.867 -17.844 -15.227 1 98.94 109 LEU A O 1
ATOM 812 N N . LEU A 1 110 ? 9.922 -16.156 -16.328 1 98.81 110 LEU A N 1
ATOM 813 C CA . LEU A 1 110 ? 9.719 -16.766 -17.641 1 98.81 110 LEU A CA 1
ATOM 814 C C . LEU A 1 110 ? 10.344 -18.156 -17.688 1 98.81 110 LEU A C 1
ATOM 816 O O . LEU A 1 110 ? 9.727 -19.109 -18.188 1 98.81 110 LEU A O 1
ATOM 820 N N . THR A 1 111 ? 11.516 -18.266 -17.094 1 98.81 111 THR A N 1
ATOM 821 C CA . THR A 1 111 ? 12.211 -19.547 -17.047 1 98.81 111 THR A CA 1
ATOM 822 C C . THR A 1 111 ? 11.438 -20.547 -16.203 1 98.81 111 THR A C 1
ATOM 824 O O . THR A 1 111 ? 11.242 -21.688 -16.609 1 98.81 111 THR A O 1
ATOM 827 N N . THR A 1 112 ? 10.992 -20.141 -15.078 1 98.88 112 THR A N 1
ATOM 828 C CA . THR A 1 112 ? 10.289 -21.016 -14.148 1 98.88 112 THR A CA 1
ATOM 829 C C . THR A 1 112 ? 8.961 -21.484 -14.734 1 98.88 112 THR A C 1
ATOM 831 O O . THR A 1 112 ? 8.602 -22.656 -14.625 1 98.88 112 THR A O 1
ATOM 834 N N . LEU A 1 113 ? 8.195 -20.594 -15.398 1 98.81 113 LEU A N 1
ATOM 835 C CA . LEU A 1 113 ? 6.902 -20.953 -15.969 1 98.81 113 LEU A CA 1
ATOM 836 C C . LEU A 1 113 ? 7.074 -21.922 -17.141 1 98.81 113 LEU A C 1
ATOM 838 O O . LEU A 1 113 ? 6.281 -22.844 -17.297 1 98.81 113 LEU A O 1
ATOM 842 N N . ALA A 1 114 ? 8.094 -21.656 -17.938 1 98.69 114 ALA A N 1
ATOM 843 C CA . ALA A 1 114 ? 8.367 -22.578 -19.031 1 98.69 114 ALA A CA 1
ATOM 844 C C . ALA A 1 114 ? 8.641 -23.984 -18.5 1 98.69 114 ALA A C 1
ATOM 846 O O . ALA A 1 114 ? 8.109 -24.969 -19.016 1 98.69 114 ALA A O 1
ATOM 847 N N . ARG A 1 115 ? 9.438 -24.047 -17.484 1 98.81 115 ARG A N 1
ATOM 848 C CA . ARG A 1 115 ? 9.75 -25.328 -16.859 1 98.81 115 ARG A CA 1
ATOM 849 C C . ARG A 1 115 ? 8.5 -25.969 -16.266 1 98.81 115 ARG A C 1
ATOM 851 O O . ARG A 1 115 ? 8.289 -27.172 -16.375 1 98.81 115 ARG A O 1
ATOM 858 N N . ALA A 1 116 ? 7.688 -25.188 -15.586 1 98.81 116 ALA A N 1
ATOM 859 C CA . ALA A 1 116 ? 6.469 -25.672 -14.953 1 98.81 116 ALA A CA 1
ATOM 860 C C . ALA A 1 116 ? 5.5 -26.234 -15.992 1 98.81 116 ALA A C 1
ATOM 862 O O . ALA A 1 116 ? 4.84 -27.25 -15.75 1 98.81 116 ALA A O 1
ATOM 863 N N . GLU A 1 117 ? 5.402 -25.547 -17.125 1 98.56 117 GLU A N 1
ATOM 864 C CA . GLU A 1 117 ? 4.562 -26.031 -18.219 1 98.56 117 GLU A CA 1
ATOM 865 C C . GLU A 1 117 ? 5.059 -27.375 -18.75 1 98.56 117 GLU A C 1
ATOM 867 O O . GLU A 1 117 ? 4.266 -28.281 -19.016 1 98.56 117 GLU A O 1
ATOM 872 N N . GLN A 1 118 ? 6.32 -27.5 -18.766 1 98.5 118 GLN A N 1
ATOM 873 C CA . GLN A 1 118 ? 6.938 -28.703 -19.344 1 98.5 118 GLN A CA 1
ATOM 874 C C . GLN A 1 118 ? 6.961 -29.844 -18.344 1 98.5 118 GLN A C 1
ATOM 876 O O . GLN A 1 118 ? 6.672 -30.984 -18.688 1 98.5 118 GLN A O 1
ATOM 881 N N . GLU A 1 119 ? 7.277 -29.562 -17.125 1 98.69 119 GLU A N 1
ATOM 882 C CA . GLU A 1 119 ? 7.609 -30.625 -16.188 1 98.69 119 GLU A CA 1
ATOM 883 C C . GLU A 1 119 ? 6.453 -30.906 -15.227 1 98.69 119 GLU A C 1
ATOM 885 O O . GLU A 1 119 ? 6.344 -32 -14.68 1 98.69 119 GLU A O 1
ATOM 890 N N . LEU A 1 120 ? 5.594 -29.891 -14.961 1 98.62 120 LEU A N 1
ATOM 891 C CA . LEU A 1 120 ? 4.562 -30.078 -13.953 1 98.62 120 LEU A CA 1
ATOM 892 C C . LEU A 1 120 ? 3.172 -30.031 -14.578 1 98.62 120 LEU A C 1
ATOM 894 O O . LEU A 1 120 ? 2.172 -30.281 -13.898 1 98.62 120 LEU A O 1
ATOM 898 N N . GLY A 1 121 ? 3.09 -29.688 -15.812 1 98.31 121 GLY A N 1
ATOM 899 C CA . GLY A 1 121 ? 1.831 -29.75 -16.531 1 98.31 121 GLY A CA 1
ATOM 900 C C . GLY A 1 121 ? 0.98 -28.5 -16.359 1 98.31 121 GLY A C 1
ATOM 901 O O . GLY A 1 121 ? -0.201 -28.5 -16.719 1 98.31 121 GLY A O 1
ATOM 902 N N . TYR A 1 122 ? 1.454 -27.453 -15.852 1 98.69 122 TYR A N 1
ATOM 903 C CA . TYR A 1 122 ? 0.726 -26.188 -15.742 1 98.69 122 TYR A CA 1
ATOM 904 C C . TYR A 1 122 ? 0.439 -25.594 -17.109 1 98.69 122 TYR A C 1
ATOM 906 O O . TYR A 1 122 ? 1.185 -25.844 -18.062 1 98.69 122 TYR A O 1
ATOM 914 N N . ARG A 1 123 ? -0.626 -24.891 -17.188 1 98.25 123 ARG A N 1
ATOM 915 C CA . ARG A 1 123 ? -1 -24.156 -18.391 1 98.25 123 ARG A CA 1
ATOM 916 C C . ARG A 1 123 ? -1.06 -22.656 -18.125 1 98.25 123 ARG A C 1
ATOM 918 O O . ARG A 1 123 ? -1.304 -22.234 -17 1 98.25 123 ARG A O 1
ATOM 925 N N . PRO A 1 124 ? -0.843 -21.859 -19.188 1 98.19 124 PRO A N 1
ATOM 926 C CA . PRO A 1 124 ? -0.839 -20.406 -19.016 1 98.19 124 PRO A CA 1
ATOM 927 C C . PRO A 1 124 ? -2.119 -19.891 -18.375 1 98.19 124 PRO A C 1
ATOM 929 O O . PRO A 1 124 ? -2.08 -18.922 -17.609 1 98.19 124 PRO A O 1
ATOM 932 N N . GLU A 1 125 ? -3.238 -20.531 -18.562 1 98.31 125 GLU A N 1
ATOM 933 C CA . GLU A 1 125 ? -4.527 -20.078 -18.062 1 98.31 125 GLU A CA 1
ATOM 934 C C . GLU A 1 125 ? -4.609 -20.203 -16.547 1 98.31 125 GLU A C 1
ATOM 936 O O . GLU A 1 125 ? -5.516 -19.641 -15.914 1 98.31 125 GLU A O 1
ATOM 941 N N . GLN A 1 126 ? -3.674 -20.875 -15.969 1 98.75 126 GLN A N 1
ATOM 942 C CA . GLN A 1 126 ? -3.697 -21.078 -14.523 1 98.75 126 GLN A CA 1
ATOM 943 C C . GLN A 1 126 ? -2.957 -19.969 -13.789 1 98.75 126 GLN A C 1
ATOM 945 O O . GLN A 1 126 ? -2.9 -19.953 -12.562 1 98.75 126 GLN A O 1
ATOM 950 N N . PHE A 1 127 ? -2.422 -19 -14.602 1 98.88 127 PHE A N 1
ATOM 951 C CA . PHE A 1 127 ? -1.592 -17.969 -13.992 1 98.88 127 PHE A CA 1
ATOM 952 C C . PHE A 1 127 ? -2.133 -16.578 -14.312 1 98.88 127 PHE A C 1
ATOM 954 O O . PHE A 1 127 ? -2.518 -16.312 -15.453 1 98.88 127 PHE A O 1
ATOM 961 N N . LEU A 1 128 ? -2.242 -15.781 -13.32 1 98.94 128 LEU A N 1
ATOM 962 C CA . LEU A 1 128 ? -2.266 -14.328 -13.414 1 98.94 128 LEU A CA 1
ATOM 963 C C . LEU A 1 128 ? -0.988 -13.727 -12.836 1 98.94 128 LEU A C 1
ATOM 965 O O . LEU A 1 128 ? -0.609 -14.031 -11.703 1 98.94 128 LEU A O 1
ATOM 969 N N . ILE A 1 129 ? -0.281 -12.945 -13.633 1 98.94 129 ILE A N 1
ATOM 970 C CA . ILE A 1 129 ? 0.917 -12.281 -13.133 1 98.94 129 ILE A CA 1
ATOM 971 C C . ILE A 1 129 ? 0.597 -10.82 -12.805 1 98.94 129 ILE A C 1
ATOM 973 O O . ILE A 1 129 ? 0.146 -10.07 -13.672 1 98.94 129 ILE A O 1
ATOM 977 N N . SER A 1 130 ? 0.805 -10.438 -11.57 1 98.94 130 SER A N 1
ATOM 978 C CA . SER A 1 130 ? 0.481 -9.07 -11.18 1 98.94 130 SER A CA 1
ATOM 979 C C . SER A 1 130 ? 1.708 -8.352 -10.633 1 98.94 130 SER A C 1
ATOM 981 O O . SER A 1 130 ? 2.723 -8.984 -10.328 1 98.94 130 SER A O 1
ATOM 983 N N . SER A 1 131 ? 1.631 -7.078 -10.602 1 98.94 131 SER A N 1
ATOM 984 C CA . SER A 1 131 ? 2.717 -6.27 -10.055 1 98.94 131 SER A CA 1
ATOM 985 C C . SER A 1 131 ? 2.307 -4.805 -9.93 1 98.94 131 SER A C 1
ATOM 987 O O . SER A 1 131 ? 1.432 -4.336 -10.656 1 98.94 131 SER A O 1
ATOM 989 N N . PHE A 1 132 ? 2.949 -4.109 -8.992 1 98.88 132 PHE A N 1
ATOM 990 C CA . PHE A 1 132 ? 2.883 -2.654 -8.914 1 98.88 132 PHE A CA 1
ATOM 991 C C . PHE A 1 132 ? 3.852 -2.01 -9.898 1 98.88 132 PHE A C 1
ATOM 993 O O . PHE A 1 132 ? 3.787 -0.804 -10.141 1 98.88 132 PHE A O 1
ATOM 1000 N N . HIS A 1 133 ? 4.758 -2.762 -10.438 1 98.88 133 HIS A N 1
ATOM 1001 C CA . HIS A 1 133 ? 5.727 -2.316 -11.438 1 98.88 133 HIS A CA 1
ATOM 1002 C C . HIS A 1 133 ? 5.164 -2.451 -12.844 1 98.88 133 HIS A C 1
ATOM 1004 O O . HIS A 1 133 ? 5.418 -3.449 -13.523 1 98.88 133 HIS A O 1
ATOM 1010 N N . HIS A 1 134 ? 4.504 -1.406 -13.367 1 98.88 134 HIS A N 1
ATOM 1011 C CA . HIS A 1 134 ? 3.732 -1.495 -14.602 1 98.88 134 HIS A CA 1
ATOM 1012 C C . HIS A 1 134 ? 4.645 -1.683 -15.812 1 98.88 134 HIS A C 1
ATOM 1014 O O . HIS A 1 134 ? 4.328 -2.455 -16.719 1 98.88 134 HIS A O 1
ATOM 1020 N N . PRO A 1 135 ? 5.809 -1.023 -15.844 1 98.81 135 PRO A N 1
ATOM 1021 C CA . PRO A 1 135 ? 6.715 -1.31 -16.953 1 98.81 135 PRO A CA 1
ATOM 1022 C C . PRO A 1 135 ? 7.137 -2.775 -17.016 1 98.81 135 PRO A C 1
ATOM 1024 O O . PRO A 1 135 ? 7.277 -3.342 -18.109 1 98.81 135 PRO A O 1
ATOM 1027 N N . LEU A 1 136 ? 7.344 -3.367 -15.883 1 98.69 136 LEU A N 1
ATOM 1028 C CA . LEU A 1 136 ? 7.68 -4.785 -15.82 1 98.69 136 LEU A CA 1
ATOM 1029 C C . LEU A 1 136 ? 6.551 -5.637 -16.391 1 98.69 136 LEU A C 1
ATOM 1031 O O . LEU A 1 136 ? 6.805 -6.602 -17.125 1 98.69 136 LEU A O 1
ATOM 1035 N N . LEU A 1 137 ? 5.34 -5.316 -16.109 1 98.88 137 LEU A N 1
ATOM 1036 C CA . LEU A 1 137 ? 4.184 -6.016 -16.656 1 98.88 137 LEU A CA 1
ATOM 1037 C C . LEU A 1 137 ? 4.121 -5.855 -18.172 1 98.88 137 LEU A C 1
ATOM 1039 O O . LEU A 1 137 ? 3.775 -6.801 -18.891 1 98.88 137 LEU A O 1
ATOM 1043 N N . ALA A 1 138 ? 4.422 -4.652 -18.609 1 98.88 138 ALA A N 1
ATOM 1044 C CA . ALA A 1 138 ? 4.434 -4.426 -20.047 1 98.88 138 ALA A CA 1
ATOM 1045 C C . ALA A 1 138 ? 5.445 -5.328 -20.75 1 98.88 138 ALA A C 1
ATOM 1047 O O . ALA A 1 138 ? 5.16 -5.898 -21.797 1 98.88 138 ALA A O 1
ATOM 1048 N N . GLN A 1 139 ? 6.605 -5.43 -20.141 1 98.75 139 GLN A N 1
ATOM 1049 C CA . GLN A 1 139 ? 7.637 -6.312 -20.688 1 98.75 139 GLN A CA 1
ATOM 1050 C C . GLN A 1 139 ? 7.172 -7.766 -20.688 1 98.75 139 GLN A C 1
ATOM 1052 O O . GLN A 1 139 ? 7.391 -8.484 -21.672 1 98.75 139 GLN A O 1
ATOM 1057 N N . LEU A 1 140 ? 6.57 -8.164 -19.641 1 98.75 140 LEU A N 1
ATOM 1058 C CA . LEU A 1 140 ? 6.051 -9.523 -19.531 1 98.75 140 LEU A CA 1
ATOM 1059 C C . LEU A 1 140 ? 5.023 -9.789 -20.625 1 98.75 140 LEU A C 1
ATOM 1061 O O . LEU A 1 140 ? 5.062 -10.844 -21.281 1 98.75 140 LEU A O 1
ATOM 1065 N N . LYS A 1 141 ? 4.09 -8.867 -20.766 1 98.31 141 LYS A N 1
ATOM 1066 C CA . LYS A 1 141 ? 3.029 -9.031 -21.766 1 98.31 141 LYS A CA 1
ATOM 1067 C C . LYS A 1 141 ? 3.602 -9.141 -23.172 1 98.31 141 LYS A C 1
ATOM 1069 O O . LYS A 1 141 ? 3.076 -9.875 -24 1 98.31 141 LYS A O 1
ATOM 1074 N N . ALA A 1 142 ? 4.621 -8.414 -23.422 1 98.31 142 ALA A N 1
ATOM 1075 C CA . ALA A 1 142 ? 5.289 -8.492 -24.719 1 98.31 142 ALA A CA 1
ATOM 1076 C C . ALA A 1 142 ? 5.945 -9.859 -24.922 1 98.31 142 ALA A C 1
ATOM 1078 O O . ALA A 1 142 ? 5.902 -10.414 -26.016 1 98.31 142 ALA A O 1
ATOM 1079 N N . ALA A 1 143 ? 6.508 -10.414 -23.922 1 98.38 143 ALA A N 1
ATOM 1080 C CA . ALA A 1 143 ? 7.242 -11.672 -24 1 98.38 143 ALA A CA 1
ATOM 1081 C C . ALA A 1 143 ? 6.289 -12.867 -24.031 1 98.38 143 ALA A C 1
ATOM 1083 O O . ALA A 1 143 ? 6.562 -13.859 -24.719 1 98.38 143 ALA A O 1
ATOM 1084 N N . ARG A 1 144 ? 5.246 -12.797 -23.328 1 98.44 144 ARG A N 1
ATOM 1085 C CA . ARG A 1 144 ? 4.246 -13.859 -23.203 1 98.44 144 ARG A CA 1
ATOM 1086 C C . ARG A 1 144 ? 2.834 -13.289 -23.297 1 98.44 144 ARG A C 1
ATOM 1088 O O . ARG A 1 144 ? 2.125 -13.219 -22.297 1 98.44 144 ARG A O 1
ATOM 1095 N N . PRO A 1 145 ? 2.375 -12.953 -24.469 1 97.81 145 PRO A N 1
ATOM 1096 C CA . PRO A 1 145 ? 1.049 -12.359 -24.656 1 97.81 145 PRO A CA 1
ATOM 1097 C C . PRO A 1 145 ? -0.078 -13.289 -24.219 1 97.81 145 PRO A C 1
ATOM 1099 O O . PRO A 1 145 ? -1.212 -12.852 -24.016 1 97.81 145 PRO A O 1
ATOM 1102 N N . ASP A 1 146 ? 0.21 -14.555 -24.078 1 97.75 146 ASP A N 1
ATOM 1103 C CA . ASP A 1 146 ? -0.79 -15.555 -23.703 1 97.75 146 ASP A CA 1
ATOM 1104 C C . ASP A 1 146 ? -1.088 -15.492 -22.203 1 97.75 146 ASP A C 1
ATOM 1106 O O . ASP A 1 146 ? -2.094 -16.047 -21.734 1 97.75 146 ASP A O 1
ATOM 1110 N N . LEU A 1 147 ? -0.192 -14.875 -21.438 1 98.44 147 LEU A N 1
ATOM 1111 C CA . LEU A 1 147 ? -0.384 -14.797 -20 1 98.44 147 LEU A CA 1
ATOM 1112 C C . LEU A 1 147 ? -1.277 -13.617 -19.641 1 98.44 147 LEU A C 1
ATOM 1114 O O . LEU A 1 147 ? -1.161 -12.539 -20.219 1 98.44 147 LEU A O 1
ATOM 1118 N N . ALA A 1 148 ? -2.174 -13.852 -18.672 1 98.75 148 ALA A N 1
ATOM 1119 C CA . ALA A 1 148 ? -2.959 -12.758 -18.094 1 98.75 148 ALA A CA 1
ATOM 1120 C C . ALA A 1 148 ? -2.119 -11.938 -17.125 1 98.75 148 ALA A C 1
ATOM 1122 O O . ALA A 1 148 ? -1.314 -12.492 -16.375 1 98.75 148 ALA A O 1
ATOM 1123 N N . ILE A 1 149 ? -2.293 -10.617 -17.188 1 98.81 149 ILE A N 1
ATOM 1124 C CA . ILE A 1 149 ? -1.603 -9.781 -16.219 1 98.81 149 ILE A CA 1
ATOM 1125 C C . ILE A 1 149 ? -2.623 -8.984 -15.406 1 98.81 149 ILE A C 1
ATOM 1127 O O . ILE A 1 149 ? -3.688 -8.625 -15.914 1 98.81 149 ILE A O 1
ATOM 1131 N N . GLY A 1 150 ? -2.369 -8.82 -14.102 1 98.94 150 GLY A N 1
ATOM 1132 C CA . GLY A 1 150 ? -3.104 -7.949 -13.203 1 98.94 150 GLY A CA 1
ATOM 1133 C C . GLY A 1 150 ? -2.334 -6.699 -12.828 1 98.94 150 GLY A C 1
ATOM 1134 O O . GLY A 1 150 ? -1.283 -6.777 -12.188 1 98.94 150 GLY A O 1
ATOM 1135 N N . ALA A 1 151 ? -2.824 -5.562 -13.234 1 98.94 151 ALA A N 1
ATOM 1136 C CA . ALA A 1 151 ? -2.17 -4.297 -12.922 1 98.94 151 ALA A CA 1
ATOM 1137 C C . ALA A 1 151 ? -2.564 -3.803 -11.539 1 98.94 151 ALA A C 1
ATOM 1139 O O . ALA A 1 151 ? -3.73 -3.482 -11.297 1 98.94 151 ALA A O 1
ATOM 1140 N N . LEU A 1 152 ? -1.578 -3.691 -10.68 1 98.94 152 LEU A N 1
ATOM 1141 C CA . LEU A 1 152 ? -1.868 -3.312 -9.297 1 98.94 152 LEU A CA 1
ATOM 1142 C C . LEU A 1 152 ? -1.809 -1.798 -9.125 1 98.94 152 LEU A C 1
ATOM 1144 O O . LEU A 1 152 ? -0.967 -1.133 -9.734 1 98.94 152 LEU A O 1
ATOM 1148 N N . THR A 1 153 ? -2.637 -1.281 -8.297 1 98.81 153 THR A N 1
ATOM 1149 C CA . THR A 1 153 ? -2.547 0.088 -7.801 1 98.81 153 THR A CA 1
ATOM 1150 C C . THR A 1 153 ? -3.154 0.199 -6.406 1 98.81 153 THR A C 1
ATOM 1152 O O . THR A 1 153 ? -4.055 -0.566 -6.051 1 98.81 153 THR A O 1
ATOM 1155 N N . ALA A 1 154 ? -2.592 1.113 -5.645 1 98.75 154 ALA A N 1
ATOM 1156 C CA . ALA A 1 154 ? -3.191 1.459 -4.355 1 98.75 154 ALA A CA 1
ATOM 1157 C C . ALA A 1 154 ? -3.949 2.781 -4.445 1 98.75 154 ALA A C 1
ATOM 1159 O O . ALA A 1 154 ? -4.57 3.213 -3.471 1 98.75 154 ALA A O 1
ATOM 1160 N N . SER A 1 155 ? -3.883 3.439 -5.594 1 98.69 155 SER A N 1
ATOM 1161 C CA . SER A 1 155 ? -4.516 4.742 -5.773 1 98.69 155 SER A CA 1
ATOM 1162 C C . SER A 1 155 ? -5.832 4.617 -6.535 1 98.69 155 SER A C 1
ATOM 1164 O O . SER A 1 155 ? -6.066 3.619 -7.215 1 98.69 155 SER A O 1
ATOM 1166 N N . LEU A 1 156 ? -6.637 5.555 -6.301 1 98.75 156 LEU A N 1
ATOM 1167 C CA . LEU A 1 156 ? -7.715 5.852 -7.238 1 98.75 156 LEU A CA 1
ATOM 1168 C C . LEU A 1 156 ? -7.293 6.926 -8.234 1 98.75 156 LEU A C 1
ATOM 1170 O O . LEU A 1 156 ? -7.348 8.117 -7.926 1 98.75 156 LEU A O 1
ATOM 1174 N N . PRO A 1 157 ? -6.871 6.492 -9.445 1 98.56 157 PRO A N 1
ATOM 1175 C CA . PRO A 1 157 ? -6.32 7.434 -10.422 1 98.56 157 PRO A CA 1
ATOM 1176 C C . PRO A 1 157 ? -7.375 8.383 -10.984 1 98.56 157 PRO A C 1
ATOM 1178 O O . PRO A 1 157 ? -8.562 8.062 -10.977 1 98.56 157 PRO A O 1
ATOM 1181 N N . LEU A 1 158 ? -6.863 9.484 -11.516 1 97.88 158 LEU A N 1
ATOM 1182 C CA . LEU A 1 158 ? -7.719 10.484 -12.141 1 97.88 158 LEU A CA 1
ATOM 1183 C C . LEU A 1 158 ? -8.461 9.898 -13.336 1 97.88 158 LEU A C 1
ATOM 1185 O O . LEU A 1 158 ? -9.609 10.25 -13.594 1 97.88 158 LEU A O 1
ATOM 1189 N N . ASP A 1 159 ? -7.852 8.961 -13.984 1 98 159 ASP A N 1
ATOM 1190 C CA . ASP A 1 159 ? -8.43 8.375 -15.195 1 98 159 ASP A CA 1
ATOM 1191 C C . ASP A 1 159 ? -8.852 6.934 -14.953 1 98 159 ASP A C 1
ATOM 1193 O O . ASP A 1 159 ? -8.953 6.145 -15.898 1 98 159 ASP A O 1
ATOM 1197 N N . TYR A 1 160 ? -9.055 6.602 -13.727 1 98.31 160 TYR A N 1
ATOM 1198 C CA . TYR A 1 160 ? -9.633 5.332 -13.281 1 98.31 160 TYR A CA 1
ATOM 1199 C C . TYR A 1 160 ? -8.812 4.156 -13.805 1 98.31 160 TYR A C 1
ATOM 1201 O O . TYR A 1 160 ? -7.629 4.027 -13.492 1 98.31 160 TYR A O 1
ATOM 1209 N N . ALA A 1 161 ? -9.414 3.32 -14.625 1 98.81 161 ALA A N 1
ATOM 1210 C CA . ALA A 1 161 ? -8.797 2.041 -14.969 1 98.81 161 ALA A CA 1
ATOM 1211 C C . ALA A 1 161 ? -8.008 2.146 -16.266 1 98.81 161 ALA A C 1
ATOM 1213 O O . ALA A 1 161 ? -7.602 1.133 -16.844 1 98.81 161 ALA A O 1
ATOM 1214 N N . ALA A 1 162 ? -7.652 3.346 -16.719 1 98.81 162 ALA A N 1
ATOM 1215 C CA . ALA A 1 162 ? -6.98 3.539 -18 1 98.81 162 ALA A CA 1
ATOM 1216 C C . ALA A 1 162 ? -5.648 2.795 -18.031 1 98.81 162 ALA A C 1
ATOM 1218 O O . ALA A 1 162 ? -5.238 2.297 -19.078 1 98.81 162 ALA A O 1
ATOM 1219 N N . PHE A 1 163 ? -4.93 2.762 -16.938 1 98.81 163 PHE A N 1
ATOM 1220 C CA . PHE A 1 163 ? -3.635 2.096 -16.875 1 98.81 163 PHE A CA 1
ATOM 1221 C C . PHE A 1 163 ? -3.773 0.615 -17.203 1 98.81 163 PHE A C 1
ATOM 1223 O O . PHE A 1 163 ? -2.877 0.023 -17.812 1 98.81 163 PHE A O 1
ATOM 1230 N N . GLY A 1 164 ? -4.887 -0.021 -16.781 1 98.88 164 GLY A N 1
ATOM 1231 C CA . GLY A 1 164 ? -5.141 -1.407 -17.141 1 98.88 164 GLY A CA 1
ATOM 1232 C C . GLY A 1 164 ? -5.262 -1.62 -18.641 1 98.88 164 GLY A C 1
ATOM 1233 O O . GLY A 1 164 ? -4.707 -2.578 -19.188 1 98.88 164 GLY A O 1
ATOM 1234 N N . SER A 1 165 ? -5.98 -0.698 -19.281 1 98.81 165 SER A N 1
ATOM 1235 C CA . SER A 1 165 ? -6.125 -0.766 -20.719 1 98.81 165 SER A CA 1
ATOM 1236 C C . SER A 1 165 ? -4.781 -0.583 -21.422 1 98.81 165 SER A C 1
ATOM 1238 O O . SER A 1 165 ? -4.465 -1.307 -22.375 1 98.81 165 SER A O 1
ATOM 1240 N N . ALA A 1 166 ? -4.027 0.357 -20.938 1 98.62 166 ALA A N 1
ATOM 1241 C CA . ALA A 1 166 ? -2.73 0.651 -21.547 1 98.62 166 ALA A CA 1
ATOM 1242 C C . ALA A 1 166 ? -1.812 -0.568 -21.484 1 98.62 166 ALA A C 1
ATOM 1244 O O . ALA A 1 166 ? -0.971 -0.756 -22.375 1 98.62 166 ALA A O 1
ATOM 1245 N N . LEU A 1 167 ? -2.004 -1.409 -20.578 1 98.69 167 LEU A N 1
ATOM 1246 C CA . LEU A 1 167 ? -1.158 -2.578 -20.375 1 98.69 167 LEU A CA 1
ATOM 1247 C C . LEU A 1 167 ? -1.759 -3.811 -21.047 1 98.69 167 LEU A C 1
ATOM 1249 O O . LEU A 1 167 ? -1.165 -4.891 -21.016 1 98.69 167 LEU A O 1
ATOM 1253 N N . ASN A 1 168 ? -2.945 -3.652 -21.625 1 98.38 168 ASN A N 1
ATOM 1254 C CA . ASN A 1 168 ? -3.691 -4.809 -22.109 1 98.38 168 ASN A CA 1
ATOM 1255 C C . ASN A 1 168 ? -3.857 -5.863 -21.016 1 98.38 168 ASN A C 1
ATOM 1257 O O . ASN A 1 168 ? -3.566 -7.039 -21.219 1 98.38 168 ASN A O 1
ATOM 1261 N N . ALA A 1 169 ? -4.234 -5.406 -19.859 1 98.81 169 ALA A N 1
ATOM 1262 C CA . ALA A 1 169 ? -4.328 -6.273 -18.688 1 98.81 169 ALA A CA 1
ATOM 1263 C C . ALA A 1 169 ? -5.629 -7.07 -18.703 1 98.81 169 ALA A C 1
ATOM 1265 O O . ALA A 1 169 ? -6.562 -6.742 -19.438 1 98.81 169 ALA A O 1
ATOM 1266 N N . HIS A 1 170 ? -5.594 -8.18 -18 1 98.88 170 HIS A N 1
ATOM 1267 C CA . HIS A 1 170 ? -6.805 -8.938 -17.688 1 98.88 170 HIS A CA 1
ATOM 1268 C C . HIS A 1 170 ? -7.613 -8.258 -16.594 1 98.88 170 HIS A C 1
ATOM 1270 O O . HIS A 1 170 ? -8.844 -8.195 -16.672 1 98.88 170 HIS A O 1
ATOM 1276 N N . SER A 1 171 ? -6.922 -7.688 -15.68 1 98.94 171 SER A N 1
ATOM 1277 C CA . SER A 1 171 ? -7.574 -7.113 -14.508 1 98.94 171 SER A CA 1
ATOM 1278 C C . SER A 1 171 ? -6.789 -5.922 -13.969 1 98.94 171 SER A C 1
ATOM 1280 O O . SER A 1 171 ? -5.602 -5.773 -14.258 1 98.94 171 SER A O 1
ATOM 1282 N N . ILE A 1 172 ? -7.52 -5.066 -13.273 1 98.94 172 ILE A N 1
ATOM 1283 C CA . ILE A 1 172 ? -6.875 -4.195 -12.297 1 98.94 172 ILE A CA 1
ATOM 1284 C C . ILE A 1 172 ? -7.066 -4.762 -10.891 1 98.94 172 ILE A C 1
ATOM 1286 O O . ILE A 1 172 ? -8.133 -5.289 -10.57 1 98.94 172 ILE A O 1
ATOM 1290 N N . ASN A 1 173 ? -6.02 -4.812 -10.133 1 98.94 173 ASN A N 1
ATOM 1291 C CA . ASN A 1 173 ? -6.027 -5.203 -8.727 1 98.94 173 ASN A CA 1
ATOM 1292 C C . ASN A 1 173 ? -5.852 -4 -7.805 1 98.94 173 ASN A C 1
ATOM 1294 O O . ASN A 1 173 ? -4.789 -3.371 -7.797 1 98.94 173 ASN A O 1
ATOM 1298 N N . VAL A 1 174 ? -6.859 -3.732 -6.992 1 98.94 174 VAL A N 1
ATOM 1299 C CA . VAL A 1 174 ? -6.891 -2.406 -6.383 1 98.94 174 VAL A CA 1
ATOM 1300 C C . VAL A 1 174 ? -7.07 -2.537 -4.871 1 98.94 174 VAL A C 1
ATOM 1302 O O . VAL A 1 174 ? -7.555 -3.562 -4.387 1 98.94 174 VAL A O 1
ATOM 1305 N N . ASP A 1 175 ? -6.699 -1.499 -4.203 1 98.88 175 ASP A N 1
ATOM 1306 C CA . ASP A 1 175 ? -6.746 -1.428 -2.746 1 98.88 175 ASP A CA 1
ATOM 1307 C C . ASP A 1 175 ? -8.18 -1.232 -2.254 1 98.88 175 ASP A C 1
ATOM 1309 O O . ASP A 1 175 ? -8.914 -0.387 -2.775 1 98.88 175 ASP A O 1
ATOM 1313 N N . VAL A 1 176 ? -8.539 -1.941 -1.255 1 98.81 176 VAL A N 1
ATOM 1314 C CA . VAL A 1 176 ? -9.891 -1.908 -0.697 1 98.81 176 VAL A CA 1
ATOM 1315 C C . VAL A 1 176 ? -10.203 -0.504 -0.184 1 98.81 176 VAL A C 1
ATOM 1317 O O . VAL A 1 176 ? -11.359 -0.086 -0.17 1 98.81 176 VAL A O 1
ATOM 1320 N N . ASP A 1 177 ? -9.234 0.283 0.144 1 98.19 177 ASP A N 1
ATOM 1321 C CA . ASP A 1 177 ? -9.453 1.61 0.712 1 98.19 177 ASP A CA 1
ATOM 1322 C C . ASP A 1 177 ? -9.703 2.645 -0.384 1 98.19 177 ASP A C 1
ATOM 1324 O O . ASP A 1 177 ? -10.164 3.752 -0.105 1 98.19 177 ASP A O 1
ATOM 1328 N N . PHE A 1 178 ? -9.344 2.322 -1.647 1 98.25 178 PHE A N 1
ATOM 1329 C CA . PHE A 1 178 ? -9.438 3.307 -2.719 1 98.25 178 PHE A CA 1
ATOM 1330 C C . PHE A 1 178 ? -10.086 2.701 -3.959 1 98.25 178 PHE A C 1
ATOM 1332 O O . PHE A 1 178 ? -9.547 2.811 -5.062 1 98.25 178 PHE A O 1
ATOM 1339 N N . VAL A 1 179 ? -11.227 2.133 -3.738 1 98.62 179 VAL A N 1
ATOM 1340 C CA . VAL A 1 179 ? -12.109 1.596 -4.77 1 98.62 179 VAL A CA 1
ATOM 1341 C C . VAL A 1 179 ? -13.508 2.176 -4.605 1 98.62 179 VAL A C 1
ATOM 1343 O O . VAL A 1 179 ? -14 2.326 -3.484 1 98.62 179 VAL A O 1
ATOM 1346 N N . ASP A 1 180 ? -14.078 2.594 -5.691 1 98.38 180 ASP A N 1
ATOM 1347 C CA . ASP A 1 180 ? -15.461 3.055 -5.68 1 98.38 180 ASP A CA 1
ATOM 1348 C C . ASP A 1 180 ? -16.203 2.588 -6.926 1 98.38 180 ASP A C 1
ATOM 1350 O O . ASP A 1 180 ? -15.633 1.926 -7.789 1 98.38 180 ASP A O 1
ATOM 1354 N N . GLN A 1 181 ? -17.484 2.855 -6.977 1 98.69 181 GLN A N 1
ATOM 1355 C CA . GLN A 1 181 ? -18.344 2.371 -8.055 1 98.69 181 GLN A CA 1
ATOM 1356 C C . GLN A 1 181 ? -17.859 2.887 -9.414 1 98.69 181 GLN A C 1
ATOM 1358 O O . GLN A 1 181 ? -17.906 2.162 -10.406 1 98.69 181 GLN A O 1
ATOM 1363 N N . ALA A 1 182 ? -17.438 4.113 -9.438 1 98.69 182 ALA A N 1
ATOM 1364 C CA . ALA A 1 182 ? -17 4.711 -10.695 1 98.69 182 ALA A CA 1
ATOM 1365 C C . ALA A 1 182 ? -15.805 3.967 -11.266 1 98.69 182 ALA A C 1
ATOM 1367 O O . ALA A 1 182 ? -15.734 3.717 -12.477 1 98.69 182 ALA A O 1
ATOM 1368 N N . LEU A 1 183 ? -14.859 3.664 -10.469 1 98.81 183 LEU A N 1
ATOM 1369 C CA . LEU A 1 183 ? -13.695 2.9 -10.906 1 98.81 183 LEU A CA 1
ATOM 1370 C C . LEU A 1 183 ? -14.109 1.531 -11.43 1 98.81 183 LEU A C 1
ATOM 1372 O O . LEU A 1 183 ? -13.633 1.101 -12.484 1 98.81 183 LEU A O 1
ATOM 1376 N N . VAL A 1 184 ? -14.961 0.81 -10.695 1 98.94 184 VAL A N 1
ATOM 1377 C CA . VAL A 1 184 ? -15.414 -0.526 -11.07 1 98.94 184 VAL A CA 1
ATOM 1378 C C . VAL A 1 184 ? -16.141 -0.467 -12.414 1 98.94 184 VAL A C 1
ATOM 1380 O O . VAL A 1 184 ? -15.867 -1.271 -13.312 1 98.94 184 VAL A O 1
ATOM 1383 N N . ASP A 1 185 ? -17.016 0.505 -12.539 1 98.94 185 ASP A N 1
ATOM 1384 C CA . ASP A 1 185 ? -17.75 0.669 -13.789 1 98.94 185 ASP A CA 1
ATOM 1385 C C . ASP A 1 185 ? -16.812 0.942 -14.961 1 98.94 185 ASP A C 1
ATOM 1387 O O . ASP A 1 185 ? -16.969 0.356 -16.031 1 98.94 185 ASP A O 1
ATOM 1391 N N . ASP A 1 186 ? -15.898 1.849 -14.734 1 98.94 186 ASP A N 1
ATOM 1392 C CA . ASP A 1 186 ? -14.945 2.193 -15.789 1 98.94 186 ASP A CA 1
ATOM 1393 C C . ASP A 1 186 ? -14.125 0.975 -16.203 1 98.94 186 ASP A C 1
ATOM 1395 O O . ASP A 1 186 ? -13.93 0.733 -17.406 1 98.94 186 ASP A O 1
ATOM 1399 N N . ALA A 1 187 ? -13.641 0.237 -15.242 1 98.94 187 ALA A N 1
ATOM 1400 C CA . ALA A 1 187 ? -12.875 -0.971 -15.523 1 98.94 187 ALA A CA 1
ATOM 1401 C C . ALA A 1 187 ? -13.688 -1.961 -16.359 1 98.94 187 ALA A C 1
ATOM 1403 O O . ALA A 1 187 ? -13.203 -2.488 -17.359 1 98.94 187 ALA A O 1
ATOM 1404 N N . HIS A 1 188 ? -14.898 -2.236 -15.961 1 98.94 188 HIS A N 1
ATOM 1405 C CA . HIS A 1 188 ? -15.766 -3.174 -16.672 1 98.94 188 HIS A CA 1
ATOM 1406 C C . HIS A 1 188 ? -16.062 -2.691 -18.094 1 98.94 188 HIS A C 1
ATOM 1408 O O . HIS A 1 188 ? -16.109 -3.494 -19.016 1 98.94 188 HIS A O 1
ATOM 1414 N N . GLN A 1 189 ? -16.297 -1.432 -18.203 1 98.88 189 GLN A N 1
ATOM 1415 C CA . GLN A 1 189 ? -16.531 -0.868 -19.531 1 98.88 189 GLN A CA 1
ATOM 1416 C C . GLN A 1 189 ? -15.328 -1.108 -20.438 1 98.88 189 GLN A C 1
ATOM 1418 O O . GLN A 1 189 ? -15.484 -1.295 -21.641 1 98.88 189 GLN A O 1
ATOM 1423 N N . ARG A 1 190 ? -14.211 -1.158 -19.891 1 98.81 190 ARG A N 1
ATOM 1424 C CA . ARG A 1 190 ? -12.977 -1.37 -20.641 1 98.81 190 ARG A CA 1
ATOM 1425 C C . ARG A 1 190 ? -12.711 -2.857 -20.844 1 98.81 190 ARG A C 1
ATOM 1427 O O . ARG A 1 190 ? -11.719 -3.234 -21.469 1 98.81 190 ARG A O 1
ATOM 1434 N N . GLY A 1 191 ? -13.562 -3.705 -20.297 1 98.75 191 GLY A N 1
ATOM 1435 C CA . GLY A 1 191 ? -13.391 -5.145 -20.422 1 98.75 191 GLY A CA 1
ATOM 1436 C C . GLY A 1 191 ? -12.438 -5.723 -19.406 1 98.75 191 GLY A C 1
ATOM 1437 O O . GLY A 1 191 ? -11.961 -6.852 -19.547 1 98.75 191 GLY A O 1
ATOM 1438 N N . LEU A 1 192 ? -12.109 -4.941 -18.391 1 98.94 192 LEU A N 1
ATOM 1439 C CA . LEU A 1 192 ? -11.188 -5.375 -17.344 1 98.94 192 LEU A CA 1
ATOM 1440 C C . LEU A 1 192 ? -11.953 -5.969 -16.172 1 98.94 192 LEU A C 1
ATOM 1442 O O . LEU A 1 192 ? -13.039 -5.496 -15.828 1 98.94 192 LEU A O 1
ATOM 1446 N N . LYS A 1 193 ? -11.414 -7 -15.516 1 98.94 193 LYS A N 1
ATOM 1447 C CA . LYS A 1 193 ? -11.914 -7.473 -14.227 1 98.94 193 LYS A CA 1
ATOM 1448 C C . LYS A 1 193 ? -11.367 -6.629 -13.086 1 98.94 193 LYS A C 1
ATOM 1450 O O . LYS A 1 193 ? -10.32 -5.988 -13.219 1 98.94 193 LYS A O 1
ATOM 1455 N N . VAL A 1 194 ? -12.086 -6.566 -12.023 1 98.94 194 VAL A N 1
ATOM 1456 C CA . VAL A 1 194 ? -11.656 -5.824 -10.844 1 98.94 194 VAL A CA 1
ATOM 1457 C C . VAL A 1 194 ? -11.469 -6.789 -9.672 1 98.94 194 VAL A C 1
ATOM 1459 O O . VAL A 1 194 ? -12.43 -7.406 -9.203 1 98.94 194 VAL A O 1
ATOM 1462 N N . TYR A 1 195 ? -10.258 -6.953 -9.195 1 98.94 195 TYR A N 1
ATOM 1463 C CA . TYR A 1 195 ? -9.93 -7.695 -7.984 1 98.94 195 TYR A CA 1
ATOM 1464 C C . TYR A 1 195 ? -9.461 -6.758 -6.879 1 98.94 195 TYR A C 1
ATOM 1466 O O . TYR A 1 195 ? -8.703 -5.816 -7.133 1 98.94 195 TYR A O 1
ATOM 1474 N N . VAL A 1 196 ? -9.922 -6.945 -5.66 1 98.94 196 VAL A N 1
ATOM 1475 C CA . VAL A 1 196 ? -9.68 -5.98 -4.594 1 98.94 196 VAL A CA 1
ATOM 1476 C C . VAL A 1 196 ? -8.891 -6.641 -3.467 1 98.94 196 VAL A C 1
ATOM 1478 O O . VAL A 1 196 ? -9.234 -7.742 -3.025 1 98.94 196 VAL A O 1
ATOM 1481 N N . TYR A 1 197 ? -7.75 -6.105 -3.119 1 98.88 197 TYR A N 1
ATOM 1482 C CA . TYR A 1 197 ? -6.945 -6.578 -1.998 1 98.88 197 TYR A CA 1
ATOM 1483 C C . TYR A 1 197 ? -6.922 -5.551 -0.873 1 98.88 197 TYR A C 1
ATOM 1485 O O . TYR A 1 197 ? -7.145 -4.359 -1.107 1 98.88 197 TYR A O 1
ATOM 1493 N N . THR A 1 198 ? -6.707 -5.891 0.348 1 98.5 198 THR A N 1
ATOM 1494 C CA . THR A 1 198 ? -6.953 -7.156 1.026 1 98.5 198 THR A CA 1
ATOM 1495 C C . THR A 1 198 ? -8.25 -7.098 1.832 1 98.5 198 THR A C 1
ATOM 1497 O O . THR A 1 198 ? -8.438 -6.188 2.643 1 98.5 198 THR A O 1
ATOM 1500 N N . VAL A 1 199 ? -9.094 -7.938 1.621 1 98.69 199 VAL A N 1
ATOM 1501 C CA . VAL A 1 199 ? -10.461 -7.824 2.105 1 98.69 199 VAL A CA 1
ATOM 1502 C C . VAL A 1 199 ? -10.75 -8.93 3.117 1 98.69 199 VAL A C 1
ATOM 1504 O O . VAL A 1 199 ? -11.031 -10.07 2.738 1 98.69 199 VAL A O 1
ATOM 1507 N N . ASP A 1 200 ? -10.812 -8.555 4.422 1 98.12 200 ASP A N 1
ATOM 1508 C CA . ASP A 1 200 ? -11.031 -9.547 5.465 1 98.12 200 ASP A CA 1
ATOM 1509 C C . ASP A 1 200 ? -12.273 -9.219 6.293 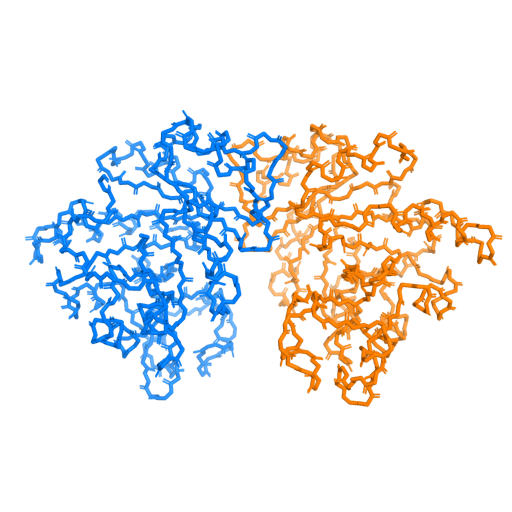1 98.12 200 ASP A C 1
ATOM 1511 O O . ASP A 1 200 ? -12.766 -10.062 7.047 1 98.12 200 ASP A O 1
ATOM 1515 N N . GLN A 1 201 ? -12.711 -7.98 6.141 1 98.06 201 GLN A N 1
ATOM 1516 C CA . GLN A 1 201 ? -13.812 -7.531 6.977 1 98.06 201 GLN A CA 1
ATOM 1517 C C . GLN A 1 201 ? -15.156 -7.816 6.312 1 98.06 201 GLN A C 1
ATOM 1519 O O . GLN A 1 201 ? -15.336 -7.551 5.125 1 98.06 201 GLN A O 1
ATOM 1524 N N . PRO A 1 202 ? -16.125 -8.312 7.062 1 97.06 202 PRO A N 1
ATOM 1525 C CA . PRO A 1 202 ? -17.406 -8.688 6.48 1 97.06 202 PRO A CA 1
ATOM 1526 C C . PRO A 1 202 ? -18.125 -7.516 5.809 1 97.06 202 PRO A C 1
ATOM 1528 O O . PRO A 1 202 ? -18.75 -7.691 4.766 1 97.06 202 PRO A O 1
ATOM 1531 N N . GLU A 1 203 ? -18 -6.336 6.406 1 97.38 203 GLU A N 1
ATOM 1532 C CA . GLU A 1 203 ? -18.656 -5.172 5.824 1 97.38 203 GLU A CA 1
ATOM 1533 C C . GLU A 1 203 ? -18.078 -4.82 4.465 1 97.38 203 GLU A C 1
ATOM 1535 O O . GLU A 1 203 ? -18.797 -4.441 3.545 1 97.38 203 GLU A O 1
ATOM 1540 N N . ASP A 1 204 ? -16.797 -4.984 4.34 1 98.44 204 ASP A N 1
ATOM 1541 C CA . ASP A 1 204 ? -16.141 -4.738 3.059 1 98.44 204 ASP A CA 1
ATOM 1542 C C . ASP A 1 204 ? -16.578 -5.773 2.02 1 98.44 204 ASP A C 1
ATOM 1544 O O . ASP A 1 204 ? -16.844 -5.43 0.868 1 98.44 204 ASP A O 1
ATOM 1548 N N . ILE A 1 205 ? -16.594 -7.02 2.443 1 98.56 205 ILE A N 1
ATOM 1549 C CA . ILE A 1 205 ? -16.984 -8.086 1.534 1 98.56 205 ILE A CA 1
ATOM 1550 C C . ILE A 1 205 ? -18.375 -7.793 0.966 1 98.56 205 ILE A C 1
ATOM 1552 O O . ILE A 1 205 ? -18.578 -7.855 -0.248 1 98.56 205 ILE A O 1
ATOM 1556 N N . ALA A 1 206 ? -19.281 -7.438 1.829 1 97.81 206 ALA A N 1
ATOM 1557 C CA . ALA A 1 206 ? -20.656 -7.156 1.414 1 97.81 206 ALA A CA 1
ATOM 1558 C C . ALA A 1 206 ? -20.719 -5.953 0.476 1 97.81 206 ALA A C 1
ATOM 1560 O O . ALA A 1 206 ? -21.406 -5.988 -0.549 1 97.81 206 ALA A O 1
ATOM 1561 N N . ALA A 1 207 ? -20.031 -4.879 0.817 1 98 207 ALA A N 1
ATOM 1562 C CA . ALA A 1 207 ? -20.031 -3.662 0.007 1 98 207 ALA A CA 1
ATOM 1563 C C . ALA A 1 207 ? -19.453 -3.928 -1.378 1 98 207 ALA A C 1
ATOM 1565 O O . ALA A 1 207 ? -19.984 -3.447 -2.383 1 98 207 ALA A O 1
ATOM 1566 N N . LEU A 1 208 ? -18.359 -4.637 -1.427 1 98.81 208 LEU A N 1
ATOM 1567 C CA . LEU A 1 208 ? -17.688 -4.926 -2.689 1 98.81 208 LEU A CA 1
ATOM 1568 C C . LEU A 1 208 ? -18.531 -5.848 -3.559 1 98.81 208 LEU A C 1
ATOM 1570 O O . LEU A 1 208 ? -18.562 -5.699 -4.781 1 98.81 208 LEU A O 1
ATOM 1574 N N . ALA A 1 209 ? -19.219 -6.805 -2.918 1 98.31 209 ALA A N 1
ATOM 1575 C CA . ALA A 1 209 ? -20.156 -7.641 -3.658 1 98.31 209 ALA A CA 1
ATOM 1576 C C . ALA A 1 209 ? -21.234 -6.793 -4.324 1 98.31 209 ALA A C 1
ATOM 1578 O O . ALA A 1 209 ? -21.578 -7.008 -5.492 1 98.31 209 ALA A O 1
ATOM 1579 N N . ARG A 1 210 ? -21.766 -5.781 -3.586 1 98.25 210 ARG A N 1
ATOM 1580 C CA . ARG A 1 210 ? -22.797 -4.891 -4.125 1 98.25 210 ARG A CA 1
ATOM 1581 C C . ARG A 1 210 ? -22.234 -4.043 -5.266 1 98.25 210 ARG A C 1
ATOM 1583 O O . ARG A 1 210 ? -22.938 -3.74 -6.223 1 98.25 210 ARG A O 1
ATOM 1590 N N . MET A 1 211 ? -20.969 -3.713 -5.215 1 98.56 211 MET A N 1
ATOM 1591 C CA . MET A 1 211 ? -20.312 -2.896 -6.234 1 98.56 211 MET A CA 1
ATOM 1592 C C . MET A 1 211 ? -20.094 -3.697 -7.512 1 98.56 211 MET A C 1
ATOM 1594 O O . MET A 1 211 ? -19.875 -3.123 -8.578 1 98.56 211 MET A O 1
ATOM 1598 N N . GLY A 1 212 ? -20.031 -5.008 -7.387 1 98.56 212 GLY A N 1
ATOM 1599 C CA . GLY A 1 212 ? -19.891 -5.867 -8.547 1 98.56 212 GLY A CA 1
ATOM 1600 C C . GLY A 1 212 ? -18.453 -6.207 -8.875 1 98.56 212 GLY A C 1
ATOM 1601 O O . GLY A 1 212 ? -18.125 -6.504 -10.023 1 98.56 212 GLY A O 1
ATOM 1602 N N . VAL A 1 213 ? -17.562 -6.141 -7.895 1 98.75 213 VAL A N 1
ATOM 1603 C CA . VAL A 1 213 ? -16.188 -6.508 -8.18 1 98.75 213 VAL A CA 1
ATOM 1604 C C . VAL A 1 213 ? -16.109 -7.996 -8.516 1 98.75 213 VAL A C 1
ATOM 1606 O O . VAL A 1 213 ? -17.016 -8.766 -8.18 1 98.75 213 VAL A O 1
ATOM 1609 N N . ASP A 1 214 ? -15.055 -8.398 -9.188 1 98.81 214 ASP A N 1
ATOM 1610 C CA . ASP A 1 214 ? -14.984 -9.734 -9.773 1 98.81 214 ASP A CA 1
ATOM 1611 C C . ASP A 1 214 ? -14.289 -10.711 -8.82 1 98.81 214 ASP A C 1
ATOM 1613 O O . ASP A 1 214 ? -14.414 -11.922 -8.977 1 98.81 214 ASP A O 1
ATOM 1617 N N . GLY A 1 215 ? -13.57 -10.258 -7.855 1 98.75 215 GLY A N 1
ATOM 1618 C CA . GLY A 1 215 ? -12.883 -11.094 -6.887 1 98.75 215 GLY A CA 1
ATOM 1619 C C . GLY A 1 215 ? -12.242 -10.305 -5.762 1 98.75 215 GLY A C 1
ATOM 1620 O O . GLY A 1 215 ? -12.109 -9.086 -5.852 1 98.75 215 GLY A O 1
ATOM 1621 N N . ILE A 1 216 ? -11.891 -10.945 -4.695 1 98.94 216 ILE A N 1
ATOM 1622 C CA . ILE A 1 216 ? -11.219 -10.328 -3.559 1 98.94 216 ILE A CA 1
ATOM 1623 C C . ILE A 1 216 ? -10.039 -11.188 -3.121 1 98.94 216 ILE A C 1
ATOM 1625 O O . ILE A 1 216 ? -10.102 -12.414 -3.186 1 98.94 216 ILE A O 1
ATOM 1629 N N . PHE A 1 217 ? -8.961 -10.555 -2.801 1 98.94 217 PHE A N 1
ATOM 1630 C CA . PHE A 1 217 ? -7.879 -11.195 -2.064 1 98.94 217 PHE A CA 1
ATOM 1631 C C . PHE A 1 217 ? -8.172 -11.195 -0.567 1 98.94 217 PHE A C 1
ATOM 1633 O O . PHE A 1 217 ? -8.445 -10.148 0.018 1 98.94 217 PHE A O 1
ATOM 1640 N N . SER A 1 218 ? -8.07 -12.312 0.047 1 98.81 218 SER A N 1
ATOM 1641 C CA . SER A 1 218 ? -8.43 -12.422 1.458 1 98.81 218 SER A CA 1
ATOM 1642 C C . SER A 1 218 ? -7.426 -13.281 2.219 1 98.81 218 SER A C 1
ATOM 1644 O O . SER A 1 218 ? -6.949 -14.289 1.702 1 98.81 218 SER A O 1
ATOM 1646 N N . ASN A 1 219 ? -7.113 -12.914 3.451 1 98.81 219 ASN A N 1
ATOM 1647 C CA . ASN A 1 219 ? -6.312 -13.734 4.348 1 98.81 219 ASN A CA 1
ATOM 1648 C C . ASN A 1 219 ? -7.105 -14.93 4.871 1 98.81 219 ASN A C 1
ATOM 1650 O O . ASN A 1 219 ? -6.527 -15.883 5.391 1 98.81 219 ASN A O 1
ATOM 1654 N N . LEU A 1 220 ? -8.398 -14.812 4.805 1 98.69 220 LEU A N 1
ATOM 1655 C CA . LEU A 1 220 ? -9.328 -15.781 5.371 1 98.69 220 LEU A CA 1
ATOM 1656 C C . LEU A 1 220 ? -10.305 -16.281 4.312 1 98.69 220 LEU A C 1
ATOM 1658 O O . LEU A 1 220 ? -11.508 -15.992 4.391 1 98.69 220 LEU A O 1
ATOM 1662 N N . PRO A 1 221 ? -9.758 -17.078 3.396 1 98.25 221 PRO A N 1
ATOM 1663 C CA . PRO A 1 221 ? -10.625 -17.484 2.287 1 98.25 221 PRO A CA 1
ATOM 1664 C C . PRO A 1 221 ? -11.875 -18.234 2.754 1 98.25 221 PRO A C 1
ATOM 1666 O O . PRO A 1 221 ? -12.922 -18.156 2.115 1 98.25 221 PRO A O 1
ATOM 1669 N N . ASP A 1 222 ? -11.789 -18.984 3.898 1 97.88 222 ASP A N 1
ATOM 1670 C CA . ASP A 1 222 ? -12.945 -19.703 4.434 1 97.88 222 ASP A CA 1
ATOM 1671 C C . ASP A 1 222 ? -14.031 -18.734 4.883 1 97.88 222 ASP A C 1
ATOM 1673 O O . ASP A 1 222 ? -15.219 -18.969 4.617 1 97.88 222 ASP A O 1
ATOM 1677 N N . HIS A 1 223 ? -13.656 -17.672 5.547 1 97.5 223 HIS A N 1
ATOM 1678 C CA . HIS A 1 223 ? -14.625 -16.656 5.969 1 97.5 223 HIS A CA 1
ATOM 1679 C C . HIS A 1 223 ? -15.281 -15.992 4.766 1 97.5 223 HIS A C 1
ATOM 1681 O O . HIS A 1 223 ? -16.484 -15.75 4.766 1 97.5 223 HIS A O 1
ATOM 1687 N N . SER A 1 224 ? -14.477 -15.664 3.758 1 97.75 224 SER A N 1
ATOM 1688 C CA . SER A 1 224 ? -15.016 -15.07 2.539 1 97.75 224 SER A CA 1
ATOM 1689 C C . SER A 1 224 ? -16.016 -16.016 1.865 1 97.75 224 SER A C 1
ATOM 1691 O O . SER A 1 224 ? -17.078 -15.578 1.428 1 97.75 224 SER A O 1
ATOM 1693 N N . ARG A 1 225 ? -15.641 -17.281 1.771 1 97 225 ARG A N 1
ATOM 1694 C CA . ARG A 1 225 ? -16.516 -18.266 1.155 1 97 225 ARG A CA 1
ATOM 1695 C C . ARG A 1 225 ? -17.844 -18.375 1.914 1 97 225 ARG A C 1
ATOM 1697 O O . ARG A 1 225 ? -18.906 -18.453 1.305 1 97 225 ARG A O 1
ATOM 1704 N N . ALA A 1 226 ? -17.781 -18.422 3.203 1 96.44 226 ALA A N 1
ATOM 1705 C CA . ALA A 1 226 ? -18.969 -18.516 4.031 1 96.44 226 ALA A CA 1
ATOM 1706 C C . ALA A 1 226 ? -19.906 -17.344 3.775 1 96.44 226 ALA A C 1
ATOM 1708 O O . ALA A 1 226 ? -21.125 -17.484 3.822 1 96.44 226 ALA A O 1
ATOM 1709 N N . ARG A 1 227 ? -19.391 -16.188 3.492 1 95.94 227 ARG A N 1
ATOM 1710 C CA . ARG A 1 227 ? -20.172 -14.977 3.318 1 95.94 227 ARG A CA 1
ATOM 1711 C C . ARG A 1 227 ? -20.688 -14.859 1.89 1 95.94 227 ARG A C 1
ATOM 1713 O O . ARG A 1 227 ? -21.812 -14.406 1.667 1 95.94 227 ARG A O 1
ATOM 1720 N N . LEU A 1 228 ? -19.859 -15.156 0.957 1 96 228 LEU A N 1
ATOM 1721 C CA . LEU A 1 228 ? -20.188 -14.914 -0.444 1 96 228 LEU A CA 1
ATOM 1722 C C . LEU A 1 228 ? -20.906 -16.109 -1.05 1 96 228 LEU A C 1
ATOM 1724 O O . LEU A 1 228 ? -21.609 -15.969 -2.061 1 96 228 LEU A O 1
ATOM 1728 N N . GLY A 1 229 ? -20.688 -17.266 -0.434 1 92.44 229 GLY A N 1
ATOM 1729 C CA . GLY A 1 229 ? -21.234 -18.484 -0.997 1 92.44 229 GLY A CA 1
ATOM 1730 C C . GLY A 1 229 ? -20.531 -18.922 -2.262 1 92.44 229 GLY A C 1
ATOM 1731 O O . GLY A 1 229 ? -19.375 -18.547 -2.502 1 92.44 229 GLY A O 1
ATOM 1732 N N . GLY A 1 230 ? -21.125 -19.875 -2.959 1 90 230 GLY A N 1
ATOM 1733 C CA . GLY A 1 230 ? -20.609 -20.406 -4.211 1 90 230 GLY A CA 1
ATOM 1734 C C . GLY A 1 230 ? -19.656 -21.562 -4.023 1 90 230 GLY A C 1
ATOM 1735 O O . GLY A 1 230 ? -19.422 -22 -2.895 1 90 230 GLY A O 1
ATOM 1736 N N . THR A 1 231 ? -19.25 -22.062 -5.184 1 89.69 231 THR A N 1
ATOM 1737 C CA . THR A 1 231 ? -18.312 -23.188 -5.176 1 89.69 231 THR A CA 1
ATOM 1738 C C . THR A 1 231 ? -16.953 -22.766 -5.73 1 89.69 231 THR A C 1
ATOM 1740 O O . THR A 1 231 ? -16.844 -21.734 -6.414 1 89.69 231 THR A O 1
ATOM 1743 N N . THR A 1 232 ? -15.961 -23.516 -5.336 1 93.56 232 THR A N 1
ATOM 1744 C CA . THR A 1 232 ? -14.594 -23.281 -5.773 1 93.56 232 THR A CA 1
ATOM 1745 C C . THR A 1 232 ? -14.469 -23.422 -7.289 1 93.56 232 THR A C 1
ATOM 1747 O O . THR A 1 232 ? -15.039 -24.344 -7.879 1 93.56 232 THR A O 1
ATOM 1750 N N . ARG A 1 233 ? -13.719 -22.562 -7.941 1 95.94 233 ARG A N 1
ATOM 1751 C CA . ARG A 1 233 ? -13.461 -22.641 -9.375 1 95.94 233 ARG A CA 1
ATOM 1752 C C . ARG A 1 233 ? -12.469 -23.766 -9.688 1 95.94 233 ARG A C 1
ATOM 1754 O O . ARG A 1 233 ? -11.516 -23.969 -8.945 1 95.94 233 ARG A O 1
ATOM 1761 N N . ALA A 1 234 ? -12.75 -24.422 -10.852 1 95.88 234 ALA A N 1
ATOM 1762 C CA . ALA A 1 234 ? -11.805 -25.438 -11.297 1 95.88 234 ALA A CA 1
ATOM 1763 C C . ALA A 1 234 ? -10.5 -24.797 -11.773 1 95.88 234 ALA A C 1
ATOM 1765 O O . ALA A 1 234 ? -10.5 -23.688 -12.32 1 95.88 234 ALA A O 1
ATOM 1766 N N . PRO A 1 235 ? -9.344 -25.531 -11.555 1 97.25 235 PRO A N 1
ATOM 1767 C CA . PRO A 1 235 ? -8.07 -25 -12.055 1 97.25 235 PRO A CA 1
ATOM 1768 C C . PRO A 1 235 ? -8.133 -24.625 -13.539 1 97.25 235 PRO A C 1
ATOM 1770 O O . PRO A 1 235 ? -8.734 -25.359 -14.328 1 97.25 235 PRO A O 1
ATOM 1773 N N . GLY A 1 236 ? -7.621 -23.484 -13.836 1 97.81 236 GLY A N 1
ATOM 1774 C CA . GLY A 1 236 ? -7.605 -23.016 -15.219 1 97.81 236 GLY A CA 1
ATOM 1775 C C . GLY A 1 236 ? -8.805 -22.156 -15.57 1 97.81 236 GLY A C 1
ATOM 1776 O O . GLY A 1 236 ? -8.922 -21.688 -16.703 1 97.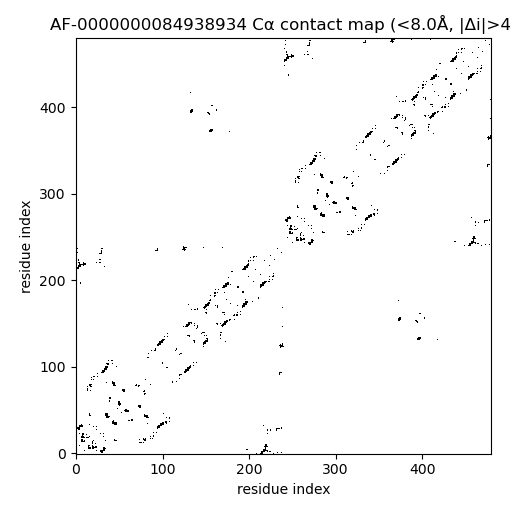81 236 GLY A O 1
ATOM 1777 N N . GLN A 1 237 ? -9.633 -21.812 -14.641 1 97.62 237 GLN A N 1
ATOM 1778 C CA . GLN A 1 237 ? -10.883 -21.141 -14.984 1 97.62 237 GLN A CA 1
ATOM 1779 C C . GLN A 1 237 ? -10.969 -19.766 -14.328 1 97.62 237 GLN A C 1
ATOM 1781 O O . GLN A 1 237 ? -11.93 -19.031 -14.555 1 97.62 237 GLN A O 1
ATOM 1786 N N . CYS A 1 238 ? -9.984 -19.344 -13.57 1 98.38 238 CYS A N 1
ATOM 1787 C CA . CYS A 1 238 ? -10.109 -18.125 -12.781 1 98.38 238 CYS A CA 1
ATOM 1788 C C . CYS A 1 238 ? -9.852 -16.891 -13.633 1 98.38 238 CYS A C 1
ATOM 1790 O O . CYS A 1 238 ? -10.445 -15.836 -13.406 1 98.38 238 CYS A O 1
ATOM 1792 N N . TRP A 1 239 ? -8.984 -16.969 -14.633 1 98 239 TRP A N 1
ATOM 1793 C CA . TRP A 1 239 ? -8.508 -15.781 -15.336 1 98 239 TRP A CA 1
ATOM 1794 C C . TRP A 1 239 ? -8.977 -15.781 -16.781 1 98 239 TRP A C 1
ATOM 1796 O O . TRP A 1 239 ? -8.219 -15.422 -17.688 1 98 239 TRP A O 1
ATOM 1806 N N . ARG A 1 240 ? -10.156 -16.25 -17.109 1 87.12 240 ARG A N 1
ATOM 1807 C CA . ARG A 1 240 ? -10.719 -16.312 -18.453 1 87.12 240 ARG A CA 1
ATOM 1808 C C . ARG A 1 240 ? -11.969 -15.445 -18.578 1 87.12 240 ARG A C 1
ATOM 1810 O O . ARG A 1 240 ? -12.641 -15.18 -17.578 1 87.12 240 ARG A O 1
ATOM 1817 N N . MET B 1 1 ? 17.703 16.656 1.739 1 95.88 1 MET B N 1
ATOM 1818 C CA . MET B 1 1 ? 16.531 15.781 1.753 1 95.88 1 MET B CA 1
ATOM 1819 C C . MET B 1 1 ? 15.664 16.047 2.977 1 95.88 1 MET B C 1
ATOM 1821 O O . MET B 1 1 ? 16.172 16.156 4.094 1 95.88 1 MET B O 1
ATOM 1825 N N . LEU B 1 2 ? 14.367 16.281 2.746 1 98.5 2 LEU B N 1
ATOM 1826 C CA . LEU B 1 2 ? 13.461 16.484 3.867 1 98.5 2 LEU B CA 1
ATOM 1827 C C . LEU B 1 2 ? 13.266 15.195 4.652 1 98.5 2 LEU B C 1
ATOM 1829 O O . LEU B 1 2 ? 13.164 14.117 4.066 1 98.5 2 LEU B O 1
ATOM 1833 N N . ILE B 1 3 ? 13.164 15.328 5.945 1 98.81 3 ILE B N 1
ATOM 1834 C CA . ILE B 1 3 ? 12.781 14.234 6.832 1 98.81 3 ILE B CA 1
ATOM 1835 C C . ILE B 1 3 ? 11.367 14.484 7.367 1 98.81 3 ILE B C 1
ATOM 1837 O O . ILE B 1 3 ? 11.156 15.391 8.18 1 98.81 3 ILE B O 1
ATOM 1841 N N . ILE B 1 4 ? 10.406 13.703 6.875 1 98.94 4 ILE B N 1
ATOM 1842 C CA . ILE B 1 4 ? 9 13.836 7.246 1 98.94 4 ILE B CA 1
ATOM 1843 C C . ILE B 1 4 ? 8.617 12.719 8.211 1 98.94 4 ILE B C 1
ATOM 1845 O O . ILE B 1 4 ? 8.703 11.531 7.871 1 98.94 4 ILE B O 1
ATOM 1849 N N . ALA B 1 5 ? 8.219 13.055 9.445 1 98.94 5 ALA B N 1
ATOM 1850 C CA . ALA B 1 5 ? 7.848 12.062 10.445 1 98.94 5 ALA B CA 1
ATOM 1851 C C . ALA B 1 5 ? 6.543 11.359 10.062 1 98.94 5 ALA B C 1
ATOM 1853 O O . ALA B 1 5 ? 5.484 11.992 10.031 1 98.94 5 ALA B O 1
ATOM 1854 N N . HIS B 1 6 ? 6.59 10.102 9.727 1 98.94 6 HIS B N 1
ATOM 1855 C CA . HIS B 1 6 ? 5.469 9.297 9.242 1 98.94 6 HIS B CA 1
ATOM 1856 C C . HIS B 1 6 ? 4.516 8.945 10.383 1 98.94 6 HIS B C 1
ATOM 1858 O O . HIS B 1 6 ? 4.871 8.188 11.281 1 98.94 6 HIS B O 1
ATOM 1864 N N . ARG B 1 7 ? 3.273 9.531 10.344 1 98.94 7 ARG B N 1
ATOM 1865 C CA . ARG B 1 7 ? 2.254 9.383 11.375 1 98.94 7 ARG B CA 1
ATOM 1866 C C . ARG B 1 7 ? 2.764 9.883 12.727 1 98.94 7 ARG B C 1
ATOM 1868 O O . ARG B 1 7 ? 2.494 9.266 13.758 1 98.94 7 ARG B O 1
ATOM 1875 N N . GLY B 1 8 ? 3.463 10.938 12.625 1 98.69 8 GLY B N 1
ATOM 1876 C CA . GLY B 1 8 ? 4.316 11.32 13.734 1 98.69 8 GLY B CA 1
ATOM 1877 C C . GLY B 1 8 ? 5.586 10.492 13.828 1 98.69 8 GLY B C 1
ATOM 1878 O O . GLY B 1 8 ? 5.992 9.859 12.852 1 98.69 8 GLY B O 1
ATOM 1879 N N . ALA B 1 9 ? 6.371 10.664 14.875 1 98.62 9 ALA B N 1
ATOM 1880 C CA . ALA B 1 9 ? 7.469 9.734 15.125 1 98.62 9 ALA B CA 1
ATOM 1881 C C . ALA B 1 9 ? 6.949 8.391 15.633 1 98.62 9 ALA B C 1
ATOM 1883 O O . ALA B 1 9 ? 7.191 8.023 16.781 1 98.62 9 ALA B O 1
ATOM 1884 N N . SER B 1 10 ? 6.391 7.629 14.727 1 98.88 10 SER B N 1
ATOM 1885 C CA . SER B 1 10 ? 5.621 6.441 15.078 1 98.88 10 SER B CA 1
ATOM 1886 C C . SER B 1 10 ? 6.527 5.312 15.555 1 98.88 10 SER B C 1
ATOM 1888 O O . SER B 1 10 ? 6.055 4.336 16.141 1 98.88 10 SER B O 1
ATOM 1890 N N . GLY B 1 11 ? 7.82 5.41 15.328 1 98.62 11 GLY B N 1
ATOM 1891 C CA . GLY B 1 11 ? 8.766 4.469 15.898 1 98.62 11 GLY B CA 1
ATOM 1892 C C . GLY B 1 11 ? 8.984 4.668 17.391 1 98.62 11 GLY B C 1
ATOM 1893 O O . GLY B 1 11 ? 9.562 3.805 18.062 1 98.62 11 GLY B O 1
ATOM 1894 N N . HIS B 1 12 ? 8.477 5.777 17.953 1 98.69 12 HIS B N 1
ATOM 1895 C CA . HIS B 1 12 ? 8.781 6.129 19.328 1 98.69 12 HIS B CA 1
ATOM 1896 C C . HIS B 1 12 ? 7.504 6.293 20.156 1 98.69 12 HIS B C 1
ATOM 1898 O O . HIS B 1 12 ? 7.559 6.34 21.391 1 98.69 12 HIS B O 1
ATOM 1904 N N . ALA B 1 13 ? 6.414 6.445 19.578 1 98.88 13 ALA B N 1
ATOM 1905 C CA . ALA B 1 13 ? 5.102 6.582 20.203 1 98.88 13 ALA B CA 1
ATOM 1906 C C . ALA B 1 13 ? 4.008 6.004 19.328 1 98.88 13 ALA B C 1
ATOM 1908 O O . ALA B 1 13 ? 4.219 5.789 18.125 1 98.88 13 ALA B O 1
ATOM 1909 N N . PRO B 1 14 ? 2.803 5.719 19.891 1 98.81 14 PRO B N 1
ATOM 1910 C CA . PRO B 1 14 ? 1.735 5.199 19.031 1 98.81 14 PRO B CA 1
ATOM 1911 C C . PRO B 1 14 ? 1.421 6.117 17.859 1 98.81 14 PRO B C 1
ATOM 1913 O O . PRO B 1 14 ? 1.31 7.336 18.031 1 98.81 14 PRO B O 1
ATOM 1916 N N . GLU B 1 15 ? 1.379 5.547 16.734 1 98.94 15 GLU B N 1
ATOM 1917 C CA . GLU B 1 15 ? 1.189 6.316 15.508 1 98.94 15 GLU B CA 1
ATOM 1918 C C . GLU B 1 15 ? -0.056 7.195 15.594 1 98.94 15 GLU B C 1
ATOM 1920 O O . GLU B 1 15 ? -1.049 6.812 16.219 1 98.94 15 GLU B O 1
ATOM 1925 N N . ASN B 1 16 ? -0.017 8.406 14.977 1 98.88 16 ASN B N 1
ATOM 1926 C CA . ASN B 1 16 ? -1.179 9.273 14.797 1 98.88 16 ASN B CA 1
ATOM 1927 C C . ASN B 1 16 ? -1.79 9.68 16.141 1 98.88 16 ASN B C 1
ATOM 1929 O O . ASN B 1 16 ? -3.014 9.719 16.281 1 98.88 16 ASN B O 1
ATOM 1933 N N . THR B 1 17 ? -0.904 9.891 17.078 1 98.88 17 THR B N 1
ATOM 1934 C CA . THR B 1 17 ? -1.3 10.406 18.375 1 98.88 17 THR B CA 1
ATOM 1935 C C . THR B 1 17 ? -0.581 11.719 18.688 1 98.88 17 THR B C 1
ATOM 1937 O O . THR B 1 17 ? 0.376 12.086 18 1 98.88 17 THR B O 1
ATOM 1940 N N . LEU B 1 18 ? -1.072 12.414 19.734 1 98.88 18 LEU B N 1
ATOM 1941 C CA . LEU B 1 18 ? -0.401 13.641 20.156 1 98.88 18 LEU B CA 1
ATOM 1942 C C . LEU B 1 18 ? 1.012 13.344 20.641 1 98.88 18 LEU B C 1
ATOM 1944 O O . LEU B 1 18 ? 1.935 14.125 20.406 1 98.88 18 LEU B O 1
ATOM 1948 N N . ALA B 1 19 ? 1.204 12.219 21.297 1 98.94 19 ALA B N 1
ATOM 1949 C CA . ALA B 1 19 ? 2.533 11.828 21.75 1 98.94 19 ALA B CA 1
ATOM 1950 C C . ALA B 1 19 ? 3.49 11.656 20.578 1 98.94 19 ALA B C 1
ATOM 1952 O O . ALA B 1 19 ? 4.652 12.055 20.656 1 98.94 19 ALA B O 1
ATOM 1953 N N . ALA B 1 20 ? 3.021 11.055 19.516 1 98.94 20 ALA B N 1
ATOM 1954 C CA . ALA B 1 20 ? 3.859 10.867 18.328 1 98.94 20 ALA B CA 1
ATOM 1955 C C . ALA B 1 20 ? 4.227 12.211 17.703 1 98.94 20 ALA B C 1
ATOM 1957 O O . ALA B 1 20 ? 5.332 12.375 17.172 1 98.94 20 ALA B O 1
ATOM 1958 N N . MET B 1 21 ? 3.279 13.188 17.734 1 98.94 21 MET B N 1
ATOM 1959 C CA . MET B 1 21 ? 3.564 14.531 17.234 1 98.94 21 MET B CA 1
ATOM 1960 C C . MET B 1 21 ? 4.641 15.211 18.078 1 98.94 21 MET B C 1
ATOM 1962 O O . MET B 1 21 ? 5.57 15.805 17.531 1 98.94 21 MET B O 1
ATOM 1966 N N . ASP B 1 22 ? 4.488 15.086 19.391 1 98.88 22 ASP B N 1
ATOM 1967 C CA . ASP B 1 22 ? 5.477 15.656 20.297 1 98.88 22 ASP B CA 1
ATOM 1968 C C . ASP B 1 22 ? 6.867 15.078 20.031 1 98.88 22 ASP B C 1
ATOM 1970 O O . ASP B 1 22 ? 7.855 15.812 20.016 1 98.88 22 ASP B O 1
ATOM 1974 N N . GLN B 1 23 ? 6.906 13.789 19.828 1 98.88 23 GLN B N 1
ATOM 1975 C CA . GLN B 1 23 ? 8.188 13.141 19.562 1 98.88 23 GLN B CA 1
ATOM 1976 C C . GLN B 1 23 ? 8.773 13.617 18.234 1 98.88 23 GLN B C 1
ATOM 1978 O O . GLN B 1 23 ? 9.984 13.805 18.125 1 98.88 23 GLN B O 1
ATOM 1983 N N . ALA B 1 24 ? 7.941 13.75 17.219 1 98.81 24 ALA B N 1
ATOM 1984 C CA . ALA B 1 24 ? 8.414 14.242 15.93 1 98.81 24 ALA B CA 1
ATOM 1985 C C . ALA B 1 24 ? 9.078 15.609 16.078 1 98.81 24 ALA B C 1
ATOM 1987 O O . ALA B 1 24 ? 10.148 15.844 15.516 1 98.81 24 ALA B O 1
ATOM 1988 N N . LEU B 1 25 ? 8.43 16.531 16.844 1 98.06 25 LEU B N 1
ATOM 1989 C CA . LEU B 1 25 ? 8.984 17.844 17.109 1 98.06 25 LEU B CA 1
ATOM 1990 C C . LEU B 1 25 ? 10.32 17.75 17.828 1 98.06 25 LEU B C 1
ATOM 1992 O O . LEU B 1 25 ? 11.305 18.375 17.422 1 98.06 25 LEU B O 1
ATOM 1996 N N . ALA B 1 26 ? 10.328 16.891 18.859 1 98.12 26 ALA B N 1
ATOM 1997 C CA . ALA B 1 26 ? 11.5 16.781 19.719 1 98.12 26 ALA B CA 1
ATOM 1998 C C . ALA B 1 26 ? 12.688 16.188 18.953 1 98.12 26 ALA B C 1
ATOM 2000 O O . ALA B 1 26 ? 13.836 16.547 19.219 1 98.12 26 ALA B O 1
ATOM 2001 N N . LEU B 1 27 ? 12.445 15.398 17.969 1 97.5 27 LEU B N 1
ATOM 2002 C CA . LEU B 1 27 ? 13.484 14.656 17.281 1 97.5 27 LEU B CA 1
ATOM 2003 C C . LEU B 1 27 ? 13.93 15.398 16.016 1 97.5 27 LEU B C 1
ATOM 2005 O O . LEU B 1 27 ? 14.789 14.906 15.281 1 97.5 27 LEU B O 1
ATOM 2009 N N . GLY B 1 28 ? 13.297 16.469 15.742 1 94.19 28 GLY B N 1
ATOM 2010 C CA . GLY B 1 28 ? 13.781 17.359 14.695 1 94.19 28 GLY B CA 1
ATOM 2011 C C . GLY B 1 28 ? 13.289 16.984 13.312 1 94.19 28 GLY B C 1
ATOM 2012 O O . GLY B 1 28 ? 14.031 17.094 12.336 1 94.19 28 GLY B O 1
ATOM 2013 N N . ALA B 1 29 ? 12.156 16.484 13.172 1 98.25 29 ALA B N 1
ATOM 2014 C CA . ALA B 1 29 ? 11.547 16.281 11.859 1 98.25 29 ALA B CA 1
ATOM 2015 C C . ALA B 1 29 ? 11.32 17.609 11.141 1 98.25 29 ALA B C 1
ATOM 2017 O O . ALA B 1 29 ? 11.008 18.609 11.773 1 98.25 29 ALA B O 1
ATOM 2018 N N . ASP B 1 30 ? 11.508 17.625 9.805 1 98.69 30 ASP B N 1
ATOM 2019 C CA . ASP B 1 30 ? 11.227 18.812 9.016 1 98.69 30 ASP B CA 1
ATOM 2020 C C . ASP B 1 30 ? 9.719 19.062 8.898 1 98.69 30 ASP B C 1
ATOM 2022 O O . ASP B 1 30 ? 9.273 20.203 8.852 1 98.69 30 ASP B O 1
ATOM 2026 N N . ALA B 1 31 ? 8.984 18.031 8.828 1 98.94 31 ALA B N 1
ATOM 2027 C CA . ALA B 1 31 ? 7.527 18.031 8.727 1 98.94 31 ALA B CA 1
ATOM 2028 C C . ALA B 1 31 ? 6.93 16.781 9.383 1 98.94 31 ALA B C 1
ATOM 2030 O O . ALA B 1 31 ? 7.645 15.82 9.664 1 98.94 31 ALA B O 1
ATOM 2031 N N . ILE B 1 32 ? 5.676 16.859 9.711 1 98.94 32 ILE B N 1
ATOM 2032 C CA . ILE B 1 32 ? 4.938 15.742 10.297 1 98.94 32 ILE B CA 1
ATOM 2033 C C . ILE B 1 32 ? 3.848 15.281 9.328 1 98.94 32 ILE B C 1
ATOM 2035 O O . ILE B 1 32 ? 3.066 16.094 8.828 1 98.94 32 ILE B O 1
ATOM 2039 N N . GLU B 1 33 ? 3.877 14.047 8.977 1 99 33 GLU B N 1
ATOM 2040 C CA . GLU B 1 33 ? 2.781 13.453 8.219 1 99 33 GLU B CA 1
ATOM 2041 C C . GLU B 1 33 ? 1.774 12.773 9.148 1 99 33 GLU B C 1
ATOM 2043 O O . GLU B 1 33 ? 2.16 12.125 10.117 1 99 33 GLU B O 1
ATOM 2048 N N . LEU B 1 34 ? 0.529 12.922 8.898 1 98.94 34 LEU B N 1
ATOM 2049 C CA . LEU B 1 34 ? -0.531 12.211 9.602 1 98.94 34 LEU B CA 1
ATOM 2050 C C . LEU B 1 34 ? -1.668 11.852 8.648 1 98.94 34 LEU B C 1
ATOM 2052 O O . LEU B 1 34 ? -1.744 12.383 7.539 1 98.94 34 LEU B O 1
ATOM 2056 N N . ASP B 1 35 ? -2.533 10.891 9.078 1 98.94 35 ASP B N 1
ATOM 2057 C CA . ASP B 1 35 ? -3.652 10.383 8.289 1 98.94 35 ASP B CA 1
ATOM 2058 C C . ASP B 1 35 ? -4.977 10.953 8.789 1 98.94 35 ASP B C 1
ATOM 2060 O O . ASP B 1 35 ? -5.195 11.078 9.992 1 98.94 35 ASP B O 1
ATOM 2064 N N . LEU B 1 36 ? -5.859 11.281 7.812 1 98.94 36 LEU B N 1
ATOM 2065 C CA . LEU B 1 36 ? -7.121 11.898 8.203 1 98.94 36 LEU B CA 1
ATOM 2066 C C . LEU B 1 36 ? -8.305 11.062 7.719 1 98.94 36 LEU B C 1
ATOM 2068 O O . LEU B 1 36 ? -8.375 10.703 6.543 1 98.94 36 LEU B O 1
ATOM 2072 N N . GLN B 1 37 ? -9.156 10.734 8.602 1 98.81 37 GLN B N 1
ATOM 2073 C CA . GLN B 1 37 ? -10.5 10.219 8.375 1 98.81 37 GLN B CA 1
ATOM 2074 C C . GLN B 1 37 ? -11.562 11.211 8.844 1 98.81 37 GLN B C 1
ATOM 2076 O O . GLN B 1 37 ? -11.242 12.195 9.508 1 98.81 37 GLN B O 1
ATOM 2081 N N . CYS B 1 38 ? -12.805 10.93 8.453 1 98.5 38 CYS B N 1
ATOM 2082 C CA . CYS B 1 38 ? -13.891 11.82 8.844 1 98.5 38 CYS B CA 1
ATOM 2083 C C . CYS B 1 38 ? -14.93 11.07 9.672 1 98.5 38 CYS B C 1
ATOM 2085 O O . CYS B 1 38 ? -15.375 9.992 9.281 1 98.5 38 CYS B O 1
ATOM 2087 N N . VAL B 1 39 ? -15.242 11.547 10.828 1 98.31 39 VAL B N 1
ATOM 2088 C CA . VAL B 1 39 ? -16.312 11.047 11.688 1 98.31 39 VAL B CA 1
ATOM 2089 C C . VAL B 1 39 ? -17.234 12.203 12.086 1 98.31 39 VAL B C 1
ATOM 2091 O O . VAL B 1 39 ? -16.781 13.164 12.719 1 98.31 39 VAL B O 1
ATOM 2094 N N . GLU B 1 40 ? -18.469 12.117 11.727 1 97.88 40 GLU B N 1
ATOM 2095 C CA . GLU B 1 40 ? -19.469 13.125 12.062 1 97.88 40 GLU B CA 1
ATOM 2096 C C . GLU B 1 40 ? -19.016 14.516 11.656 1 97.88 40 GLU B C 1
ATOM 2098 O O . GLU B 1 40 ? -19.141 15.469 12.43 1 97.88 40 GLU B O 1
ATOM 2103 N N . GLY B 1 41 ? -18.438 14.617 10.484 1 97.75 41 GLY B N 1
ATOM 2104 C CA . GLY B 1 41 ? -18.047 15.906 9.93 1 97.75 41 GLY B CA 1
ATOM 2105 C C . GLY B 1 41 ? -16.781 16.469 10.547 1 97.75 41 GLY B C 1
ATOM 2106 O O . GLY B 1 41 ? -16.375 17.594 10.25 1 97.75 41 GLY B O 1
ATOM 2107 N N . THR B 1 42 ? -16.156 15.656 11.398 1 98.62 42 THR B N 1
ATOM 2108 C CA . THR B 1 42 ? -14.914 16.062 12.055 1 98.62 42 THR B CA 1
ATOM 2109 C C . THR B 1 42 ? -13.75 15.195 11.609 1 98.62 42 THR B C 1
ATOM 2111 O O . THR B 1 42 ? -13.883 13.977 11.523 1 98.62 42 THR B O 1
ATOM 2114 N N . LEU B 1 43 ? -12.609 15.883 11.242 1 98.88 43 LEU B N 1
ATOM 2115 C CA . LEU B 1 43 ? -11.422 15.125 10.859 1 98.88 43 LEU B CA 1
ATOM 2116 C C . LEU B 1 43 ? -10.734 14.539 12.094 1 98.88 43 LEU B C 1
ATOM 2118 O O . LEU B 1 43 ? -10.414 15.266 13.039 1 98.88 43 LEU B O 1
ATOM 2122 N N . VAL B 1 44 ? -10.57 13.234 12.094 1 98.88 44 VAL B N 1
ATOM 2123 C CA . VAL B 1 44 ? -9.844 12.516 13.133 1 98.88 44 VAL B CA 1
ATOM 2124 C C . VAL B 1 44 ? -8.555 11.938 12.555 1 98.88 44 VAL B C 1
ATOM 2126 O O . VAL B 1 44 ? -8.477 11.664 11.359 1 98.88 44 VAL B O 1
ATOM 2129 N N . VAL B 1 45 ? -7.57 11.867 13.367 1 98.88 45 VAL B N 1
ATOM 2130 C CA . VAL B 1 45 ? -6.246 11.414 12.945 1 98.88 45 VAL B CA 1
ATOM 2131 C C . VAL B 1 45 ? -6.129 9.906 13.148 1 98.88 45 VAL B C 1
ATOM 2133 O O . VAL B 1 45 ? -5.746 9.445 14.227 1 98.88 45 VAL B O 1
ATOM 2136 N N . LEU B 1 46 ? -6.398 9.188 12.109 1 98.75 46 LEU B N 1
ATOM 2137 C CA . LEU B 1 46 ? -6.473 7.73 12.117 1 98.75 46 LEU B CA 1
ATOM 2138 C C . LEU B 1 46 ? -6.227 7.164 10.727 1 98.75 46 LEU B C 1
ATOM 2140 O O . LEU B 1 46 ? -6.742 7.695 9.734 1 98.75 46 LEU B O 1
ATOM 2144 N N . HIS B 1 47 ? -5.445 6.137 10.672 1 98.56 47 HIS B N 1
ATOM 2145 C CA . HIS B 1 47 ? -5.031 5.598 9.383 1 98.56 47 HIS B CA 1
ATOM 2146 C C . HIS B 1 47 ? -6.102 4.676 8.805 1 98.56 47 HIS B C 1
ATOM 2148 O O . HIS B 1 47 ? -6.477 4.809 7.637 1 98.56 47 HIS B O 1
ATOM 2154 N N . ASP B 1 48 ? -6.562 3.666 9.586 1 97.81 48 ASP B N 1
ATOM 2155 C CA . ASP B 1 48 ? -7.379 2.562 9.078 1 97.81 48 ASP B CA 1
ATOM 2156 C C . ASP B 1 48 ? -8.867 2.871 9.219 1 97.81 48 ASP B C 1
ATOM 2158 O O . ASP B 1 48 ? -9.281 3.539 10.164 1 97.81 48 ASP B O 1
ATOM 2162 N N . ARG B 1 49 ? -9.688 2.246 8.367 1 97.75 49 ARG B N 1
ATOM 2163 C CA . ARG B 1 49 ? -11.141 2.377 8.398 1 97.75 49 ARG B CA 1
ATOM 2164 C C . ARG B 1 49 ? -11.742 1.542 9.531 1 97.75 49 ARG B C 1
ATOM 2166 O O . ARG B 1 49 ? -12.914 1.687 9.859 1 97.75 49 ARG B O 1
ATOM 2173 N N . TYR B 1 50 ? -10.914 0.654 10.016 1 98.31 50 TYR B N 1
ATOM 2174 C CA . TYR B 1 50 ? -11.328 -0.195 11.133 1 98.31 50 TYR B CA 1
ATOM 2175 C C . TYR B 1 50 ? -10.477 0.07 12.367 1 98.31 50 TYR B C 1
ATOM 2177 O O . TYR B 1 50 ? -9.297 0.417 12.25 1 98.31 50 TYR B O 1
ATOM 2185 N N . LEU B 1 51 ? -10.977 -0.214 13.508 1 98.31 51 LEU B N 1
ATOM 2186 C CA . LEU B 1 51 ? -10.422 0.32 14.75 1 98.31 51 LEU B CA 1
ATOM 2187 C C . LEU B 1 51 ? -9.445 -0.664 15.375 1 98.31 51 LEU B C 1
ATOM 2189 O O . LEU B 1 51 ? -8.625 -0.282 16.219 1 98.31 51 LEU B O 1
ATOM 2193 N N . HIS B 1 52 ? -9.453 -1.914 15.016 1 97.12 52 HIS B N 1
ATOM 2194 C CA . HIS B 1 52 ? -8.93 -2.973 15.867 1 97.12 52 HIS B CA 1
ATOM 2195 C C . HIS B 1 52 ? -7.414 -3.074 15.758 1 97.12 52 HIS B C 1
ATOM 2197 O O . HIS B 1 52 ? -6.766 -3.723 16.578 1 97.12 52 HIS B O 1
ATOM 2203 N N . LYS B 1 53 ? -6.848 -2.467 14.805 1 96.62 53 LYS B N 1
ATOM 2204 C CA . LYS B 1 53 ? -5.395 -2.572 14.672 1 96.62 53 LYS B CA 1
ATOM 2205 C C . LYS B 1 53 ? -4.688 -1.591 15.609 1 96.62 53 LYS B C 1
ATOM 2207 O O . LYS B 1 53 ? -3.672 -1.929 16.219 1 96.62 53 LYS B O 1
ATOM 2212 N N . THR B 1 54 ? -5.219 -0.356 15.734 1 98.5 54 THR B N 1
ATOM 2213 C CA . THR B 1 54 ? -4.43 0.679 16.391 1 98.5 54 THR B CA 1
ATOM 2214 C C . THR B 1 54 ? -5.191 1.271 17.578 1 98.5 54 THR B C 1
ATOM 2216 O O . THR B 1 54 ? -4.75 2.254 18.172 1 98.5 54 THR B O 1
ATOM 2219 N N . THR B 1 55 ? -6.324 0.75 17.859 1 98.69 55 THR B N 1
ATOM 2220 C CA . THR B 1 55 ? -7.078 1.21 19.031 1 98.69 55 THR B CA 1
ATOM 2221 C C . THR B 1 55 ? -7.641 0.026 19.812 1 98.69 55 THR B C 1
ATOM 2223 O O . THR B 1 55 ? -7.539 -1.12 19.359 1 98.69 55 THR B O 1
ATOM 2226 N N . SER B 1 56 ? -8.188 0.315 20.953 1 98.62 56 SER B N 1
ATOM 2227 C CA . SER B 1 56 ? -8.82 -0.706 21.781 1 98.62 56 SER B CA 1
ATOM 2228 C C . SER B 1 56 ? -10.219 -1.045 21.266 1 98.62 56 SER B C 1
ATOM 2230 O O . SER B 1 56 ? -10.891 -1.925 21.797 1 98.62 56 SER B O 1
ATOM 2232 N N . GLY B 1 57 ? -10.609 -0.297 20.219 1 97.94 57 GLY B N 1
ATOM 2233 C CA . GLY B 1 57 ? -11.922 -0.541 19.656 1 97.94 57 GLY B CA 1
ATOM 2234 C C . GLY B 1 57 ? -11.922 -1.626 18.594 1 97.94 57 GLY B C 1
ATOM 2235 O O . GLY B 1 57 ? -10.867 -2.145 18.234 1 97.94 57 GLY B O 1
ATOM 2236 N N . LYS B 1 58 ? -13.148 -2.006 18.172 1 97 58 LYS B N 1
ATOM 223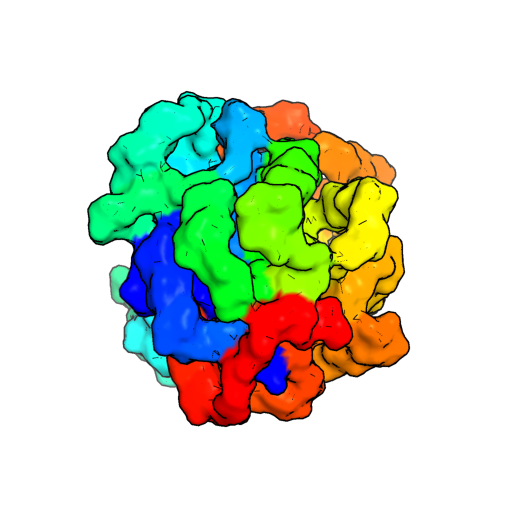7 C CA . LYS B 1 58 ? -13.359 -2.963 17.094 1 97 58 LYS B CA 1
ATOM 2238 C C . LYS B 1 58 ? -14.406 -2.451 16.109 1 97 58 LYS B C 1
ATOM 2240 O O . LYS B 1 58 ? -15.227 -1.597 16.453 1 97 58 LYS B O 1
ATOM 2245 N N . GLY B 1 59 ? -14.312 -2.977 14.82 1 97.31 59 GLY B N 1
ATOM 2246 C CA . GLY B 1 59 ? -15.336 -2.648 13.836 1 97.31 59 GLY B CA 1
ATOM 2247 C C . GLY B 1 59 ? -14.984 -1.433 13 1 97.31 59 GLY B C 1
ATOM 2248 O O . GLY B 1 59 ? -13.883 -0.884 13.125 1 97.31 59 GLY B O 1
ATOM 2249 N N . PRO B 1 60 ? -15.883 -1.104 12.094 1 97.75 60 PRO B N 1
ATOM 2250 C CA . PRO B 1 60 ? -15.617 0.001 11.172 1 97.75 60 PRO B CA 1
ATOM 2251 C C . PRO B 1 60 ? -15.758 1.37 11.836 1 97.75 60 PRO B C 1
ATOM 2253 O O . PRO B 1 60 ? -16.641 1.563 12.672 1 97.75 60 PRO B O 1
ATOM 2256 N N . LEU B 1 61 ? -14.883 2.275 11.461 1 97.75 61 LEU B N 1
ATOM 2257 C CA . LEU B 1 61 ? -14.93 3.662 11.914 1 97.75 61 LEU B CA 1
ATOM 2258 C C . LEU B 1 61 ? -16.281 4.281 11.625 1 97.75 61 LEU B C 1
ATOM 2260 O O . LEU B 1 61 ? -16.781 5.105 12.398 1 97.75 61 LEU B O 1
ATOM 2264 N N . SER B 1 62 ? -16.922 3.893 10.508 1 96.12 62 SER B N 1
ATOM 2265 C CA . SER B 1 62 ? -18.172 4.465 10.047 1 96.12 62 SER B CA 1
ATOM 2266 C C . SER B 1 62 ? -19.297 4.188 11.039 1 96.12 62 SER B C 1
ATOM 2268 O O . SER B 1 62 ? -20.359 4.812 10.977 1 96.12 62 SER B O 1
ATOM 2270 N N . ALA B 1 63 ? -19.094 3.234 11.922 1 96.25 63 ALA B N 1
ATOM 2271 C CA . ALA B 1 63 ? -20.109 2.879 12.906 1 96.25 63 ALA B CA 1
ATOM 2272 C C . ALA B 1 63 ? -19.875 3.607 14.227 1 96.25 63 ALA B C 1
ATOM 2274 O O . ALA B 1 63 ? -20.609 3.387 15.203 1 96.25 63 ALA B O 1
ATOM 2275 N N . GLN B 1 64 ? -18.906 4.484 14.258 1 96.88 64 GLN B N 1
ATOM 2276 C CA . GLN B 1 64 ? -18.516 5.16 15.5 1 96.88 64 GLN B CA 1
ATOM 2277 C C . GLN B 1 64 ? -19.031 6.594 15.523 1 96.88 64 GLN B C 1
ATOM 2279 O O . GLN B 1 64 ? -19.344 7.168 14.477 1 96.88 64 GLN B O 1
ATOM 2284 N N . THR B 1 65 ? -19.172 7.086 16.719 1 98 65 THR B N 1
ATOM 2285 C CA . THR B 1 65 ? -19.344 8.516 16.953 1 98 65 THR B CA 1
ATOM 2286 C C . THR B 1 65 ? -18.031 9.148 17.422 1 98 65 THR B C 1
ATOM 2288 O O . THR B 1 65 ? -17.109 8.438 17.812 1 98 65 THR B O 1
ATOM 2291 N N . LEU B 1 66 ? -18.047 10.469 17.297 1 97.56 66 LEU B N 1
ATOM 2292 C CA . LEU B 1 66 ? -16.875 11.156 17.812 1 97.56 66 LEU B CA 1
ATOM 2293 C C . LEU B 1 66 ? -16.688 10.883 19.312 1 97.56 66 LEU B C 1
ATOM 2295 O O . LEU B 1 66 ? -15.562 10.688 19.766 1 97.56 66 LEU B O 1
ATOM 2299 N N . ALA B 1 67 ? -17.734 10.891 20.047 1 97.44 67 ALA B N 1
ATOM 2300 C CA . ALA B 1 67 ? -17.719 10.664 21.5 1 97.44 67 ALA B CA 1
ATOM 2301 C C . ALA B 1 67 ? -17.156 9.281 21.828 1 97.44 67 ALA B C 1
ATOM 2303 O O . ALA B 1 67 ? -16.312 9.141 22.719 1 97.44 67 ALA B O 1
ATOM 2304 N N . SER B 1 68 ? -17.625 8.273 21.141 1 97.31 68 SER B N 1
ATOM 2305 C CA . SER B 1 68 ? -17.141 6.918 21.391 1 97.31 68 SER B CA 1
ATOM 2306 C C . SER B 1 68 ? -15.68 6.773 21 1 97.31 68 SER B C 1
ATOM 2308 O O . SER B 1 68 ? -14.906 6.113 21.703 1 97.31 68 SER B O 1
ATOM 2310 N N . LEU B 1 69 ? -15.273 7.395 19.938 1 97.38 69 LEU B N 1
ATOM 2311 C CA . LEU B 1 69 ? -13.906 7.316 19.453 1 97.38 69 LEU B CA 1
ATOM 2312 C C . LEU B 1 69 ? -12.938 7.945 20.453 1 97.38 69 LEU B C 1
ATOM 2314 O O . LEU B 1 69 ? -11.836 7.434 20.656 1 97.38 69 LEU B O 1
ATOM 2318 N N . ALA B 1 70 ? -13.367 8.992 21.047 1 95.62 70 ALA B N 1
ATOM 2319 C CA . ALA B 1 70 ? -12.523 9.75 21.969 1 95.62 70 ALA B CA 1
ATOM 2320 C C . ALA B 1 70 ? -12.203 8.93 23.203 1 95.62 70 ALA B C 1
ATOM 2322 O O . ALA B 1 70 ? -11.266 9.25 23.953 1 95.62 70 ALA B O 1
ATOM 2323 N N . GLN B 1 71 ? -12.93 7.852 23.438 1 96.88 71 GLN B N 1
ATOM 2324 C CA . GLN B 1 71 ? -12.75 7.043 24.641 1 96.88 71 GLN B CA 1
ATOM 2325 C C . GLN B 1 71 ? -11.789 5.887 24.391 1 96.88 71 GLN B C 1
ATOM 2327 O O . GLN B 1 71 ? -11.336 5.234 25.328 1 96.88 71 GLN B O 1
ATOM 2332 N N . LEU B 1 72 ? -11.477 5.68 23.219 1 98.31 72 LEU B N 1
ATOM 2333 C CA . LEU B 1 72 ? -10.656 4.523 22.875 1 98.31 72 LEU B CA 1
ATOM 2334 C C . LEU B 1 72 ? -9.188 4.777 23.188 1 98.31 72 LEU B C 1
ATOM 2336 O O . LEU B 1 72 ? -8.719 5.914 23.094 1 98.31 72 LEU B O 1
ATOM 2340 N N . ASP B 1 73 ? -8.516 3.789 23.594 1 98.81 73 ASP B N 1
ATOM 2341 C CA . ASP B 1 73 ? -7.062 3.805 23.75 1 98.81 73 ASP B CA 1
ATOM 2342 C C . ASP B 1 73 ? -6.367 3.539 22.422 1 98.81 73 ASP B C 1
ATOM 2344 O O . ASP B 1 73 ? -6.52 2.463 21.844 1 98.81 73 ASP B O 1
ATOM 2348 N N . ALA B 1 74 ? -5.602 4.488 21.906 1 98.62 74 ALA B N 1
ATOM 2349 C CA . ALA B 1 74 ? -4.887 4.375 20.641 1 98.62 74 ALA B CA 1
ATOM 2350 C C . ALA B 1 74 ? -3.453 3.9 20.859 1 98.62 74 ALA B C 1
ATOM 2352 O O . ALA B 1 74 ? -2.578 4.137 20.031 1 98.62 74 ALA B O 1
ATOM 2353 N N . GLY B 1 75 ? -3.203 3.301 21.953 1 98.62 75 GLY B N 1
ATOM 2354 C CA . GLY B 1 75 ? -1.891 2.809 22.344 1 98.62 75 GLY B CA 1
ATOM 2355 C C . GLY B 1 75 ? -1.268 3.596 23.484 1 98.62 75 GLY B C 1
ATOM 2356 O O . GLY B 1 75 ? -1.137 4.82 23.391 1 98.62 75 GLY B O 1
ATOM 2357 N N . GLN B 1 76 ? -0.845 2.955 24.547 1 98.44 76 GLN B N 1
ATOM 2358 C CA . GLN B 1 76 ? -0.12 3.508 25.688 1 98.44 76 GLN B CA 1
ATOM 2359 C C . GLN B 1 76 ? -0.917 4.621 26.359 1 98.44 76 GLN B C 1
ATOM 2361 O O . GLN B 1 76 ? -0.351 5.641 26.766 1 98.44 76 GLN B O 1
ATOM 2366 N N . GLY B 1 77 ? -2.172 4.547 26.344 1 98.38 77 GLY B N 1
ATOM 2367 C CA . GLY B 1 77 ? -3.025 5.508 27.031 1 98.38 77 GLY B CA 1
ATOM 2368 C C . GLY B 1 77 ? -3.369 6.711 26.172 1 98.38 77 GLY B C 1
ATOM 2369 O O . GLY B 1 77 ? -4.145 7.574 26.594 1 98.38 77 GLY B O 1
ATOM 2370 N N . GLU B 1 78 ? -2.828 6.781 24.969 1 98.81 78 GLU B N 1
ATOM 2371 C CA . GLU B 1 78 ? -3.131 7.883 24.062 1 98.81 78 GLU B CA 1
ATOM 2372 C C . GLU B 1 78 ? -4.547 7.77 23.5 1 98.81 78 GLU B C 1
ATOM 2374 O O . GLU B 1 78 ? -5.105 6.672 23.438 1 98.81 78 GLU B O 1
ATOM 2379 N N . ARG B 1 79 ? -5.082 8.867 23.109 1 98.5 79 ARG B N 1
ATOM 2380 C CA . ARG B 1 79 ? -6.387 8.93 22.453 1 98.5 79 ARG B CA 1
ATOM 2381 C C . ARG B 1 79 ? -6.25 9.203 20.969 1 98.5 79 ARG B C 1
ATOM 2383 O O . ARG B 1 79 ? -5.184 9.609 20.5 1 98.5 79 ARG B O 1
ATOM 2390 N N . VAL B 1 80 ? -7.305 8.875 20.266 1 98.69 80 VAL B N 1
ATOM 2391 C CA . VAL B 1 80 ? -7.375 9.297 18.875 1 98.69 80 VAL B CA 1
ATOM 2392 C C . VAL B 1 80 ? -7.637 10.797 18.797 1 98.69 80 VAL B C 1
ATOM 2394 O O . VAL B 1 80 ? -8.703 11.273 19.203 1 98.69 80 VAL B O 1
ATOM 2397 N N . PRO B 1 81 ? -6.723 11.562 18.328 1 98.75 81 PRO B N 1
ATOM 2398 C CA . PRO B 1 81 ? -6.957 13.008 18.328 1 98.75 81 PRO B CA 1
ATOM 2399 C C . PRO B 1 81 ? -7.719 13.477 17.094 1 98.75 81 PRO B C 1
ATOM 2401 O O . PRO B 1 81 ? -7.781 12.75 16.094 1 98.75 81 PRO B O 1
ATOM 2404 N N . THR B 1 82 ? -8.344 14.602 17.188 1 98.88 82 THR B N 1
ATOM 2405 C CA . THR B 1 82 ? -8.812 15.328 16 1 98.88 82 THR B CA 1
ATOM 2406 C C . THR B 1 82 ? -7.672 16.094 15.352 1 98.88 82 THR B C 1
ATOM 2408 O O . THR B 1 82 ? -6.645 16.359 15.984 1 98.88 82 THR B O 1
ATOM 2411 N N . LEU B 1 83 ? -7.859 16.453 14.055 1 98.94 83 LEU B N 1
ATOM 2412 C CA . LEU B 1 83 ? -6.875 17.312 13.414 1 98.94 83 LEU B CA 1
ATOM 2413 C C . LEU B 1 83 ? -6.707 18.625 14.188 1 98.94 83 LEU B C 1
ATOM 2415 O O . LEU B 1 83 ? -5.586 19.125 14.344 1 98.94 83 LEU B O 1
ATOM 2419 N N . TRP B 1 84 ? -7.797 19.172 14.672 1 98.94 84 TRP B N 1
ATOM 2420 C CA . TRP B 1 84 ? -7.727 20.438 15.398 1 98.94 84 TRP B CA 1
ATOM 2421 C C . TRP B 1 84 ? -6.82 20.312 16.609 1 98.94 84 TRP B C 1
ATOM 2423 O O . TRP B 1 84 ? -5.98 21.188 16.859 1 98.94 84 TRP B O 1
ATOM 2433 N N . GLN B 1 85 ? -6.988 19.266 17.406 1 98.88 85 GLN B N 1
ATOM 2434 C CA . GLN B 1 85 ? -6.152 19.047 18.578 1 98.88 85 GLN B CA 1
ATOM 2435 C C . GLN B 1 85 ? -4.676 18.969 18.203 1 98.88 85 GLN B C 1
ATOM 2437 O O . GLN B 1 85 ? -3.814 19.469 18.922 1 98.88 85 GLN B O 1
ATOM 2442 N N . VAL B 1 86 ? -4.387 18.328 17.078 1 98.94 86 VAL B N 1
ATOM 2443 C CA . VAL B 1 86 ? -3.008 18.219 16.609 1 98.94 86 VAL B CA 1
ATOM 2444 C C . VAL B 1 86 ? -2.477 19.609 16.234 1 98.94 86 VAL B C 1
ATOM 2446 O O . VAL B 1 86 ? -1.361 19.969 16.625 1 98.94 86 VAL B O 1
ATOM 2449 N N . LEU B 1 87 ? -3.256 20.375 15.492 1 98.94 87 LEU B N 1
ATOM 2450 C CA . LEU B 1 87 ? -2.834 21.719 15.07 1 98.94 87 LEU B CA 1
ATOM 2451 C C . LEU B 1 87 ? -2.578 22.609 16.266 1 98.94 87 LEU B C 1
ATOM 2453 O O . LEU B 1 87 ? -1.603 23.359 16.297 1 98.94 87 LEU B O 1
ATOM 2457 N N . GLU B 1 88 ? -3.451 22.453 17.281 1 98.88 88 GLU B N 1
ATOM 2458 C CA . GLU B 1 88 ? -3.244 23.219 18.5 1 98.88 88 GLU B CA 1
ATOM 2459 C C . GLU B 1 88 ? -1.955 22.797 19.203 1 98.88 88 GLU B C 1
ATOM 2461 O O . GLU B 1 88 ? -1.188 23.641 19.656 1 98.88 88 GLU B O 1
ATOM 2466 N N . ARG B 1 89 ? -1.762 21.516 19.297 1 98.81 89 ARG B N 1
ATOM 2467 C CA . ARG B 1 89 ? -0.606 20.969 20 1 98.81 89 ARG B CA 1
ATOM 2468 C C . ARG B 1 89 ? 0.696 21.406 19.344 1 98.81 89 ARG B C 1
ATOM 2470 O O . ARG B 1 89 ? 1.635 21.812 20.016 1 98.81 89 ARG B O 1
ATOM 2477 N N . VAL B 1 90 ? 0.81 21.312 18.016 1 98.75 90 VAL B N 1
ATOM 2478 C CA . VAL B 1 90 ? 2.027 21.609 17.266 1 98.75 90 VAL B CA 1
ATOM 2479 C C . VAL B 1 90 ? 2.227 23.125 17.188 1 98.75 90 VAL B C 1
ATOM 2481 O O . VAL B 1 90 ? 3.361 23.609 17.203 1 98.75 90 VAL B O 1
ATOM 2484 N N . ALA B 1 91 ? 1.13 23.891 17.031 1 98.31 91 ALA B N 1
ATOM 2485 C CA . ALA B 1 91 ? 1.096 25.344 17.188 1 98.31 91 ALA B CA 1
ATOM 2486 C C . ALA B 1 91 ? 2.059 26.016 16.203 1 98.31 91 ALA B C 1
ATOM 2488 O O . ALA B 1 91 ? 2.814 26.906 16.578 1 98.31 91 ALA B O 1
ATOM 2489 N N . GLY B 1 92 ? 2.129 25.484 15.039 1 98.12 92 GLY B N 1
ATOM 2490 C CA . GLY B 1 92 ? 2.867 26.141 13.969 1 98.12 92 GLY B CA 1
ATOM 2491 C C . GLY B 1 92 ? 4.359 25.891 14.031 1 98.12 92 GLY B C 1
ATOM 2492 O O . GLY B 1 92 ? 5.129 26.469 13.258 1 98.12 92 GLY B O 1
ATOM 2493 N N . ARG B 1 93 ? 4.871 25 14.812 1 98 93 ARG B N 1
ATOM 2494 C CA . ARG B 1 93 ? 6.297 24.781 15.039 1 98 93 ARG B CA 1
ATOM 2495 C C . ARG B 1 93 ? 6.887 23.844 14 1 98 93 ARG B C 1
ATOM 2497 O O . ARG B 1 93 ? 8.109 23.688 13.914 1 98 93 ARG B O 1
ATOM 2504 N N . CYS B 1 94 ? 6.027 23.234 13.258 1 98.19 94 CYS B N 1
ATOM 2505 C CA . CYS B 1 94 ? 6.445 22.266 12.242 1 98.19 94 CYS B CA 1
ATOM 2506 C C . CYS B 1 94 ? 5.449 22.219 11.094 1 98.19 94 CYS B C 1
ATOM 2508 O O . CYS B 1 94 ? 4.258 22.469 11.281 1 98.19 94 CYS B O 1
ATOM 2510 N N . ASP B 1 95 ? 5.91 21.984 9.82 1 98.88 95 ASP B N 1
ATOM 2511 C CA . ASP B 1 95 ? 5.023 21.859 8.672 1 98.88 95 ASP B CA 1
ATOM 2512 C C . ASP B 1 95 ? 4.316 20.5 8.68 1 98.88 95 ASP B C 1
ATOM 2514 O O . ASP B 1 95 ? 4.738 19.578 9.383 1 98.88 95 ASP B O 1
ATOM 2518 N N . PHE B 1 96 ? 3.191 20.422 7.863 1 98.94 96 PHE B N 1
ATOM 2519 C CA . PHE B 1 96 ? 2.4 19.203 7.867 1 98.94 96 PHE B CA 1
ATOM 2520 C C . PHE B 1 96 ? 2.27 18.641 6.457 1 98.94 96 PHE B C 1
ATOM 2522 O O . PHE B 1 96 ? 2.109 19.391 5.496 1 98.94 96 PHE B O 1
ATOM 2529 N N . ASN B 1 97 ? 2.359 17.359 6.309 1 98.94 97 ASN B N 1
ATOM 2530 C CA . ASN B 1 97 ? 1.686 16.594 5.258 1 98.94 97 ASN B CA 1
ATOM 2531 C C . ASN B 1 97 ? 0.406 15.945 5.773 1 98.94 97 ASN B C 1
ATOM 2533 O O . ASN B 1 97 ? 0.462 14.961 6.516 1 98.94 97 ASN B O 1
ATOM 2537 N N . LEU B 1 98 ? -0.675 16.469 5.426 1 99 98 LEU B N 1
ATOM 2538 C CA . LEU B 1 98 ? -1.973 15.922 5.809 1 99 98 LEU B CA 1
ATOM 2539 C C . LEU B 1 98 ? -2.49 14.953 4.75 1 99 98 LEU B C 1
ATOM 2541 O O . LEU B 1 98 ? -2.838 15.367 3.641 1 99 98 LEU B O 1
ATOM 2545 N N . GLU B 1 99 ? -2.529 13.695 5.059 1 98.94 99 GLU B N 1
ATOM 2546 C CA . GLU B 1 99 ? -2.977 12.703 4.094 1 98.94 99 GLU B CA 1
ATOM 2547 C C . GLU B 1 99 ? -4.469 12.414 4.246 1 98.94 99 GLU B C 1
ATOM 2549 O O . GLU B 1 99 ? -4.914 11.984 5.309 1 98.94 99 GLU B O 1
ATOM 2554 N N . LEU B 1 100 ? -5.215 12.594 3.209 1 98.94 100 LEU B N 1
ATOM 2555 C CA . LEU B 1 100 ? -6.641 12.273 3.203 1 98.94 100 LEU B CA 1
ATOM 2556 C C . LEU B 1 100 ? -6.863 10.797 2.904 1 98.94 100 LEU B C 1
ATOM 2558 O O . LEU B 1 100 ? -6.559 10.328 1.805 1 98.94 100 LEU B O 1
ATOM 2562 N N . LYS B 1 101 ? -7.418 10.102 3.92 1 98.62 101 LYS B N 1
ATOM 2563 C CA . LYS B 1 101 ? -7.688 8.672 3.775 1 98.62 101 LYS B CA 1
ATOM 2564 C C . LYS B 1 101 ? -9.148 8.422 3.416 1 98.62 101 LYS B C 1
ATOM 2566 O O . LYS B 1 101 ? -9.461 7.5 2.66 1 98.62 101 LYS B O 1
ATOM 2571 N N . GLY B 1 102 ? -10.031 9.258 3.904 1 96.19 102 GLY B N 1
ATOM 2572 C CA . GLY B 1 102 ? -11.453 9.102 3.645 1 96.19 102 GLY B CA 1
ATOM 2573 C C . GLY B 1 102 ? -11.93 9.852 2.418 1 96.19 102 GLY B C 1
ATOM 2574 O O . GLY B 1 102 ? -11.422 10.938 2.115 1 96.19 102 GLY B O 1
ATOM 2575 N N . HIS B 1 103 ? -13 9.336 1.785 1 94.69 103 HIS B N 1
ATOM 2576 C CA . HIS B 1 103 ? -13.57 9.953 0.595 1 94.69 103 HIS B CA 1
ATOM 2577 C C . HIS B 1 103 ? -14.352 11.219 0.953 1 94.69 103 HIS B C 1
ATOM 2579 O O . HIS B 1 103 ? -14.648 12.031 0.079 1 94.69 103 HIS B O 1
ATOM 2585 N N . ASP B 1 104 ? -14.648 11.398 2.215 1 97.81 104 ASP B N 1
ATOM 2586 C CA . ASP B 1 104 ? -15.477 12.508 2.66 1 97.81 104 ASP B CA 1
ATOM 2587 C C . ASP B 1 104 ? -14.656 13.516 3.473 1 97.81 104 ASP B C 1
ATOM 2589 O O . ASP B 1 104 ? -15.211 14.273 4.27 1 97.81 104 ASP B O 1
ATOM 2593 N N . THR B 1 105 ? -13.422 13.617 3.24 1 98.69 105 THR B N 1
ATOM 2594 C CA . THR B 1 105 ? -12.539 14.391 4.098 1 98.69 105 THR B CA 1
ATOM 2595 C C . THR B 1 105 ? -12.328 15.797 3.533 1 98.69 105 THR B C 1
ATOM 2597 O O . THR B 1 105 ? -11.852 16.688 4.234 1 98.69 105 THR B O 1
ATOM 2600 N N . LEU B 1 106 ? -12.703 16.062 2.312 1 98.69 106 LEU B N 1
ATOM 2601 C CA . LEU B 1 106 ? -12.352 17.328 1.665 1 98.69 106 LEU B CA 1
ATOM 2602 C C . LEU B 1 106 ? -13.047 18.5 2.342 1 98.69 106 LEU B C 1
ATOM 2604 O O . LEU B 1 106 ? -12.391 19.453 2.762 1 98.69 106 LEU B O 1
ATOM 2608 N N . ALA B 1 107 ? -14.352 18.453 2.498 1 98.69 107 ALA B N 1
ATOM 2609 C CA . ALA B 1 107 ? -15.109 19.578 3.037 1 98.69 107 ALA B CA 1
ATOM 2610 C C . ALA B 1 107 ? -14.664 19.906 4.457 1 98.69 107 ALA B C 1
ATOM 2612 O O . ALA B 1 107 ? -14.352 21.062 4.762 1 98.69 107 ALA B O 1
ATOM 2613 N N . PRO B 1 108 ? -14.602 18.922 5.32 1 98.88 108 PRO B N 1
ATOM 2614 C CA . PRO B 1 108 ? -14.133 19.25 6.664 1 98.88 108 PRO B CA 1
ATOM 2615 C C . PRO B 1 108 ? -12.688 19.766 6.672 1 98.88 108 PRO B C 1
ATOM 2617 O O . PRO B 1 108 ? -12.32 20.578 7.52 1 98.88 108 PRO B O 1
ATOM 2620 N N . LEU B 1 109 ? -11.836 19.344 5.742 1 98.94 109 LEU B N 1
ATOM 2621 C CA . LEU B 1 109 ? -10.469 19.844 5.668 1 98.94 109 LEU B CA 1
ATOM 2622 C C . LEU B 1 109 ? -10.453 21.344 5.371 1 98.94 109 LEU B C 1
ATOM 2624 O O . LEU B 1 109 ? -9.758 22.109 6.047 1 98.94 109 LEU B O 1
ATOM 2628 N N . LEU B 1 110 ? -11.219 21.734 4.348 1 98.81 110 LEU B N 1
ATOM 2629 C CA . LEU B 1 110 ? -11.266 23.141 3.957 1 98.81 110 LEU B CA 1
ATOM 2630 C C . LEU B 1 110 ? -11.727 24.016 5.117 1 98.81 110 LEU B C 1
ATOM 2632 O O . LEU B 1 110 ? -11.141 25.062 5.387 1 98.81 110 LEU B O 1
ATOM 2636 N N . THR B 1 111 ? -12.719 23.5 5.828 1 98.81 111 THR B N 1
ATOM 2637 C CA . THR B 1 111 ? -13.242 24.219 6.98 1 98.81 111 THR B CA 1
ATOM 2638 C C . THR B 1 111 ? -12.188 24.312 8.086 1 98.81 111 THR B C 1
ATOM 2640 O O . THR B 1 111 ? -11.977 25.391 8.656 1 98.81 111 THR B O 1
ATOM 2643 N N . THR B 1 112 ? -11.539 23.25 8.359 1 98.88 112 THR B N 1
ATOM 2644 C CA . THR B 1 112 ? -10.555 23.203 9.438 1 98.88 112 THR B CA 1
ATOM 2645 C C . THR B 1 112 ? -9.352 24.078 9.117 1 98.88 112 THR B C 1
ATOM 2647 O O . THR B 1 112 ? -8.852 24.797 9.984 1 98.88 112 THR B O 1
ATOM 2650 N N . LEU B 1 113 ? -8.859 24.094 7.867 1 98.81 113 LEU B N 1
ATOM 2651 C CA . LEU B 1 113 ? -7.703 24.891 7.484 1 98.81 113 LEU B CA 1
ATOM 2652 C C . LEU B 1 113 ? -8.031 26.375 7.531 1 98.81 113 LEU B C 1
ATOM 2654 O O . LEU B 1 113 ? -7.203 27.188 7.957 1 98.81 113 LEU B O 1
ATOM 2658 N N . ALA B 1 114 ? -9.234 26.703 7.066 1 98.69 114 ALA B N 1
ATOM 2659 C CA . ALA B 1 114 ? -9.648 28.094 7.16 1 98.69 114 ALA B CA 1
ATOM 2660 C C . ALA B 1 114 ? -9.641 28.578 8.609 1 98.69 114 ALA B C 1
ATOM 2662 O O . ALA B 1 114 ? -9.141 29.672 8.898 1 98.69 114 ALA B O 1
ATOM 2663 N N . ARG B 1 115 ? -10.18 27.781 9.469 1 98.81 115 ARG B N 1
ATOM 2664 C CA . ARG B 1 115 ? -10.195 28.109 10.891 1 98.81 115 ARG B CA 1
ATOM 2665 C C . ARG B 1 115 ? -8.781 28.203 11.445 1 98.81 115 ARG B C 1
ATOM 2667 O O . ARG B 1 115 ? -8.477 29.094 12.234 1 98.81 115 ARG B O 1
ATOM 2674 N N . ALA B 1 116 ? -7.922 27.266 11.078 1 98.81 116 ALA B N 1
ATOM 2675 C CA . ALA B 1 116 ? -6.543 27.234 11.562 1 98.81 116 ALA B CA 1
ATOM 2676 C C . ALA B 1 116 ? -5.785 28.484 11.117 1 98.81 116 ALA B C 1
ATOM 2678 O O . ALA B 1 116 ? -4.98 29.031 11.875 1 98.81 116 ALA B O 1
ATOM 2679 N N . GLU B 1 117 ? -6.023 28.906 9.883 1 98.56 117 GLU B N 1
ATOM 2680 C CA . GLU B 1 117 ? -5.406 30.125 9.375 1 98.56 117 GLU B CA 1
ATOM 2681 C C . GLU B 1 117 ? -5.867 31.344 10.172 1 98.56 117 GLU B C 1
ATOM 2683 O O . GLU B 1 117 ? -5.062 32.219 10.492 1 98.56 117 GLU B O 1
ATOM 2688 N N . GLN B 1 118 ? -7.082 31.328 10.547 1 98.5 118 GLN B N 1
ATOM 2689 C CA . GLN B 1 118 ? -7.68 32.469 11.234 1 98.5 118 GLN B CA 1
ATOM 2690 C C . GLN B 1 118 ? -7.344 32.469 12.719 1 98.5 118 GLN B C 1
ATOM 2692 O O . GLN B 1 118 ? -7.027 33.5 13.297 1 98.5 118 GLN B O 1
ATOM 2697 N N . GLU B 1 119 ? -7.402 31.312 13.328 1 98.69 119 GLU B N 1
ATOM 2698 C CA . GLU B 1 119 ? -7.395 31.266 14.789 1 98.69 119 GLU B CA 1
ATOM 2699 C C . GLU B 1 119 ? -6.023 30.844 15.312 1 98.69 119 GLU B C 1
ATOM 2701 O O . GLU B 1 119 ? -5.672 31.156 16.453 1 98.69 119 GLU B O 1
ATOM 2706 N N . LEU B 1 120 ? -5.234 30.078 14.523 1 98.62 120 LEU B N 1
ATOM 2707 C CA . LEU B 1 120 ? -3.982 29.547 15.039 1 98.62 120 LEU B CA 1
ATOM 2708 C C . LEU B 1 120 ? -2.789 30.141 14.297 1 98.62 120 LEU B C 1
ATOM 2710 O O . LEU B 1 120 ? -1.638 29.875 14.664 1 98.62 120 LEU B O 1
ATOM 2714 N N . GLY B 1 121 ? -3.023 30.844 13.258 1 98.38 121 GLY B N 1
ATOM 2715 C CA . GLY B 1 121 ? -1.969 31.562 12.562 1 98.38 121 GLY B CA 1
ATOM 2716 C C . GLY B 1 121 ? -1.238 30.719 11.539 1 98.38 121 GLY B C 1
ATOM 2717 O O . GLY B 1 121 ? -0.175 31.109 11.047 1 98.38 121 GLY B O 1
ATOM 2718 N N . TYR B 1 122 ? -1.701 29.594 11.164 1 98.69 122 TYR B N 1
ATOM 2719 C CA . TYR B 1 122 ? -1.107 28.781 10.117 1 98.69 122 TYR B CA 1
ATOM 2720 C C . TYR B 1 122 ? -1.214 29.453 8.766 1 98.69 122 TYR B C 1
ATOM 2722 O O . TYR B 1 122 ? -2.133 30.25 8.531 1 98.69 122 TYR B O 1
ATOM 2730 N N . ARG B 1 123 ? -0.282 29.172 7.938 1 98.31 123 ARG B N 1
ATOM 2731 C CA . ARG B 1 123 ? -0.28 29.656 6.559 1 98.31 123 ARG B CA 1
ATOM 2732 C C . ARG B 1 123 ? -0.323 28.484 5.574 1 98.31 123 ARG B C 1
ATOM 2734 O O . ARG B 1 123 ? 0.132 27.391 5.891 1 98.31 123 ARG B O 1
ATOM 2741 N N . PRO B 1 124 ? -0.852 28.734 4.371 1 98.19 124 PRO B N 1
ATOM 2742 C CA . PRO B 1 124 ? -0.978 27.656 3.383 1 98.19 124 PRO B CA 1
ATOM 2743 C C . PRO B 1 124 ? 0.353 26.969 3.09 1 98.19 124 PRO B C 1
ATOM 2745 O O . PRO B 1 124 ? 0.384 25.766 2.842 1 98.19 124 PRO B O 1
ATOM 2748 N N . GLU B 1 125 ? 1.459 27.656 3.205 1 98.31 125 GLU B N 1
ATOM 2749 C CA . GLU B 1 125 ? 2.771 27.109 2.861 1 98.31 125 GLU B CA 1
ATOM 2750 C C . GLU B 1 125 ? 3.217 26.062 3.873 1 98.31 125 GLU B C 1
ATOM 2752 O O . GLU B 1 125 ? 4.18 25.328 3.633 1 98.31 125 GLU B O 1
ATOM 2757 N N . GLN B 1 126 ? 2.521 25.969 4.961 1 98.75 126 GLN B N 1
ATOM 2758 C CA . GLN B 1 126 ? 2.902 25.031 6 1 98.75 126 GLN B CA 1
ATOM 2759 C C . GLN B 1 126 ? 2.236 23.672 5.781 1 98.75 126 GLN B C 1
ATOM 2761 O O . GLN B 1 126 ? 2.465 22.734 6.547 1 98.75 126 GLN B O 1
ATOM 2766 N N . PHE B 1 127 ? 1.424 23.594 4.688 1 98.88 127 PHE B N 1
ATOM 2767 C CA . PHE B 1 127 ? 0.653 22.375 4.477 1 98.88 127 PHE B CA 1
ATOM 2768 C C . PHE B 1 127 ? 0.954 21.766 3.109 1 98.88 127 PHE B C 1
ATOM 2770 O O . PHE B 1 127 ? 1.036 22.5 2.113 1 98.88 127 PHE B O 1
ATOM 2777 N N . LEU B 1 128 ? 1.198 20.531 3.09 1 98.94 128 LEU B N 1
ATOM 2778 C CA . LEU B 1 128 ? 1.042 19.656 1.934 1 98.94 128 LEU B CA 1
ATOM 2779 C C . LEU B 1 128 ? -0.126 18.688 2.133 1 98.94 128 LEU B C 1
ATOM 2781 O O . LEU B 1 128 ? -0.196 18 3.148 1 98.94 128 LEU B O 1
ATOM 2785 N N . ILE B 1 129 ? -1.079 18.703 1.227 1 98.94 129 ILE B N 1
ATOM 2786 C CA . ILE B 1 129 ? -2.193 17.781 1.307 1 98.94 129 ILE B CA 1
ATOM 2787 C C . ILE B 1 129 ? -1.967 16.609 0.337 1 98.94 129 ILE B C 1
ATOM 2789 O O . ILE B 1 129 ? -1.809 16.828 -0.868 1 98.94 129 ILE B O 1
ATOM 2793 N N . SER B 1 130 ? -1.922 15.414 0.852 1 98.94 130 SER B N 1
ATOM 2794 C CA . SER B 1 130 ? -1.663 14.266 -0.009 1 98.94 130 SER B CA 1
ATOM 2795 C C . SER B 1 130 ? -2.801 13.25 0.067 1 98.94 130 SER B C 1
ATOM 2797 O O . SER B 1 130 ? -3.637 13.312 0.97 1 98.94 130 SER B O 1
ATOM 2799 N N . SER B 1 131 ? -2.855 12.406 -0.899 1 98.94 131 SER B N 1
ATOM 2800 C CA . SER B 1 131 ? -3.865 11.359 -0.921 1 98.94 131 SER B CA 1
ATOM 2801 C C . SER B 1 131 ? -3.598 10.359 -2.041 1 98.94 131 SER B C 1
ATOM 2803 O O . SER B 1 131 ? -2.973 10.695 -3.047 1 98.94 131 SER B O 1
ATOM 2805 N N . PHE B 1 132 ? -4.086 9.133 -1.838 1 98.88 132 PHE B N 1
ATOM 2806 C CA . PHE B 1 132 ? -4.16 8.133 -2.895 1 98.88 132 PHE B CA 1
ATOM 2807 C C . PHE B 1 132 ? -5.395 8.344 -3.76 1 98.88 132 PHE B C 1
ATOM 2809 O O . PHE B 1 132 ? -5.52 7.75 -4.832 1 98.88 132 PHE B O 1
ATOM 2816 N N . HIS B 1 133 ? -6.316 9.141 -3.307 1 98.88 133 HIS B N 1
ATOM 2817 C CA . HIS B 1 133 ? -7.531 9.5 -4.031 1 98.88 133 HIS B CA 1
ATOM 2818 C C . HIS B 1 133 ? -7.305 10.711 -4.93 1 98.88 133 HIS B C 1
ATOM 2820 O O . HIS B 1 133 ? -7.602 11.844 -4.539 1 98.88 133 HIS B O 1
ATOM 2826 N N . HIS B 1 134 ? -6.895 10.5 -6.191 1 98.88 134 HIS B N 1
ATOM 2827 C CA . HIS B 1 134 ? -6.426 11.57 -7.062 1 98.88 134 HIS B CA 1
ATOM 2828 C C . HIS B 1 134 ? -7.566 12.5 -7.453 1 98.88 134 HIS B C 1
ATOM 2830 O O . HIS B 1 134 ? -7.387 13.719 -7.504 1 98.88 134 HIS B O 1
ATOM 2836 N N . PRO B 1 135 ? -8.766 11.977 -7.699 1 98.75 135 PRO B N 1
ATOM 2837 C CA . PRO B 1 135 ? -9.867 12.898 -7.961 1 98.75 135 PRO B CA 1
ATOM 2838 C C . PRO B 1 135 ? -10.133 13.852 -6.793 1 98.75 135 PRO B C 1
ATOM 2840 O O . PRO B 1 135 ? -10.461 15.016 -7.004 1 98.75 135 PRO B O 1
ATOM 2843 N N . LEU B 1 136 ? -10.008 13.359 -5.605 1 98.69 136 LEU B N 1
ATOM 2844 C CA . LEU B 1 136 ? -10.164 14.195 -4.422 1 98.69 136 LEU B CA 1
ATOM 2845 C C . LEU B 1 136 ? -9.117 15.305 -4.398 1 98.69 136 LEU B C 1
ATOM 2847 O O . LEU B 1 136 ? -9.422 16.453 -4.059 1 98.69 136 LEU B O 1
ATOM 2851 N N . LEU B 1 137 ? -7.914 15.008 -4.738 1 98.88 137 LEU B N 1
ATOM 2852 C CA . LEU B 1 137 ? -6.848 16 -4.824 1 98.88 137 LEU B CA 1
ATOM 2853 C C . LEU B 1 137 ? -7.16 17.047 -5.891 1 98.88 137 LEU B C 1
ATOM 2855 O O . LEU B 1 137 ? -6.891 18.234 -5.703 1 98.88 137 LEU B O 1
ATOM 2859 N N . ALA B 1 138 ? -7.684 16.562 -7 1 98.88 138 ALA B N 1
ATOM 2860 C CA . ALA B 1 138 ? -8.055 17.484 -8.062 1 98.88 138 ALA B CA 1
ATOM 2861 C C . ALA B 1 138 ? -9.094 18.484 -7.57 1 98.88 138 ALA B C 1
ATOM 2863 O O . ALA B 1 138 ? -9.008 19.688 -7.859 1 98.88 138 ALA B O 1
ATOM 2864 N N . GLN B 1 139 ? -10.07 17.984 -6.848 1 98.75 139 GLN B N 1
ATOM 2865 C CA . GLN B 1 139 ? -11.094 18.844 -6.277 1 98.75 139 GLN B CA 1
ATOM 2866 C C . GLN B 1 139 ? -10.484 19.844 -5.301 1 98.75 139 GLN B C 1
ATOM 2868 O O . GLN B 1 139 ? -10.844 21.031 -5.305 1 98.75 139 GLN B O 1
ATOM 2873 N N . LEU B 1 140 ? -9.617 19.375 -4.488 1 98.75 140 LEU B N 1
ATOM 2874 C CA . LEU B 1 140 ? -8.938 20.234 -3.527 1 98.75 140 LEU B CA 1
ATOM 2875 C C . LEU B 1 140 ? -8.18 21.344 -4.238 1 98.75 140 LEU B C 1
ATOM 2877 O O . LEU B 1 140 ? -8.25 22.516 -3.838 1 98.75 140 LEU B O 1
ATOM 2881 N N . LYS B 1 141 ? -7.406 20.953 -5.246 1 98.31 141 LYS B N 1
ATOM 2882 C CA . LYS B 1 141 ? -6.59 21.922 -5.977 1 98.31 141 LYS B CA 1
ATOM 2883 C C . LYS B 1 141 ? -7.461 22.984 -6.633 1 98.31 141 LYS B C 1
ATOM 2885 O O . LYS B 1 141 ? -7.07 24.156 -6.715 1 98.31 141 LYS B O 1
ATOM 2890 N N . ALA B 1 142 ? -8.586 22.609 -7.094 1 98.31 142 ALA B N 1
ATOM 2891 C CA . ALA B 1 142 ? -9.523 23.562 -7.676 1 98.31 142 ALA B CA 1
ATOM 2892 C C . ALA B 1 142 ? -10.055 24.516 -6.617 1 98.31 142 ALA B C 1
ATOM 2894 O O . ALA B 1 142 ? -10.211 25.719 -6.879 1 98.31 142 ALA B O 1
ATOM 2895 N N . ALA B 1 143 ? -10.312 24.078 -5.457 1 98.38 143 ALA B N 1
ATOM 2896 C CA . ALA B 1 143 ? -10.906 24.875 -4.379 1 98.38 143 ALA B CA 1
ATOM 2897 C C . ALA B 1 143 ? -9.867 25.781 -3.732 1 98.38 143 ALA B C 1
ATOM 2899 O O . ALA B 1 143 ? -10.172 26.906 -3.338 1 98.38 143 ALA B O 1
ATOM 2900 N N . ARG B 1 144 ? -8.695 25.312 -3.586 1 98.44 144 ARG B N 1
ATOM 2901 C CA . ARG B 1 144 ? -7.59 26.016 -2.951 1 98.44 144 ARG B CA 1
ATOM 2902 C C . ARG B 1 144 ? -6.305 25.875 -3.762 1 98.44 144 ARG B C 1
ATOM 2904 O O . ARG B 1 144 ? -5.395 25.141 -3.367 1 98.44 144 ARG B O 1
ATOM 2911 N N . PRO B 1 145 ? -6.18 26.594 -4.852 1 97.81 145 PRO B N 1
ATOM 2912 C CA . PRO B 1 145 ? -5 26.469 -5.715 1 97.81 145 PRO B CA 1
ATOM 2913 C C . PRO B 1 145 ? -3.709 26.875 -5.008 1 97.81 145 PRO B C 1
ATOM 2915 O O . PRO B 1 145 ? -2.615 26.562 -5.488 1 97.81 145 PRO B O 1
ATOM 2918 N N . ASP B 1 146 ? -3.814 27.562 -3.898 1 97.69 146 ASP B N 1
ATOM 2919 C CA . ASP B 1 146 ? -2.654 28.031 -3.15 1 97.69 146 ASP B CA 1
ATOM 2920 C C . ASP B 1 146 ? -2.021 26.906 -2.344 1 97.69 146 ASP B C 1
ATOM 2922 O O . ASP B 1 146 ? -0.882 27.016 -1.89 1 97.69 146 ASP B O 1
ATOM 2926 N N . LEU B 1 147 ? -2.777 25.828 -2.127 1 98.44 147 LEU B N 1
ATOM 2927 C CA . LEU B 1 147 ? -2.262 24.719 -1.343 1 98.44 147 LEU B CA 1
ATOM 2928 C C . LEU B 1 147 ? -1.44 23.766 -2.215 1 98.44 147 LEU B C 1
ATOM 2930 O O . LEU B 1 147 ? -1.807 23.5 -3.361 1 98.44 147 LEU B O 1
ATOM 2934 N N . ALA B 1 148 ? -0.325 23.297 -1.659 1 98.75 148 ALA B N 1
ATOM 2935 C CA . ALA B 1 148 ? 0.451 22.25 -2.303 1 98.75 148 ALA B CA 1
ATOM 2936 C C . ALA B 1 148 ? -0.222 20.891 -2.125 1 98.75 148 ALA B C 1
ATOM 2938 O O . ALA B 1 148 ? -0.764 20.594 -1.059 1 98.75 148 ALA B O 1
ATOM 2939 N N . ILE B 1 149 ? -0.211 20.094 -3.199 1 98.81 149 ILE B N 1
ATOM 2940 C CA . ILE B 1 149 ? -0.74 18.734 -3.062 1 98.81 149 ILE B CA 1
ATOM 2941 C C . ILE B 1 149 ? 0.349 17.719 -3.398 1 98.81 149 ILE B C 1
ATOM 2943 O O . ILE B 1 149 ? 1.22 17.984 -4.23 1 98.81 149 ILE B O 1
ATOM 2947 N N . GLY B 1 150 ? 0.392 16.609 -2.658 1 98.94 150 GLY B N 1
ATOM 2948 C CA . GLY B 1 150 ? 1.215 15.445 -2.932 1 98.94 150 GLY B CA 1
ATOM 2949 C C . GLY B 1 150 ? 0.421 14.266 -3.465 1 98.94 150 GLY B C 1
ATOM 2950 O O . GLY B 1 150 ? -0.437 13.727 -2.768 1 98.94 150 GLY B O 1
ATOM 2951 N N . ALA B 1 151 ? 0.675 13.898 -4.691 1 98.94 151 ALA B N 1
ATOM 2952 C CA . ALA B 1 151 ? -0.022 12.773 -5.301 1 98.94 151 ALA B CA 1
ATOM 2953 C C . ALA B 1 151 ? 0.631 11.453 -4.91 1 98.94 151 ALA B C 1
ATOM 2955 O O . ALA B 1 151 ? 1.78 11.188 -5.273 1 98.94 151 ALA B O 1
ATOM 2956 N N . LEU B 1 152 ? -0.127 10.625 -4.23 1 98.94 152 LEU B N 1
ATOM 2957 C CA . LEU B 1 152 ? 0.433 9.367 -3.74 1 98.94 152 LEU B CA 1
ATOM 2958 C C . LEU B 1 152 ? 0.252 8.25 -4.766 1 98.94 152 LEU B C 1
ATOM 2960 O O . LEU B 1 152 ? -0.768 8.195 -5.453 1 98.94 152 LEU B O 1
ATOM 2964 N N . THR B 1 153 ? 1.189 7.379 -4.824 1 98.81 153 THR B N 1
ATOM 2965 C CA . THR B 1 153 ? 1.063 6.109 -5.535 1 98.81 153 THR B CA 1
ATOM 2966 C C . THR B 1 153 ? 1.958 5.047 -4.902 1 98.81 153 THR B C 1
ATOM 2968 O O . THR B 1 153 ? 3.008 5.363 -4.34 1 98.81 153 THR B O 1
ATOM 2971 N N . ALA B 1 154 ? 1.47 3.826 -4.973 1 98.75 154 ALA B N 1
ATOM 2972 C CA . ALA B 1 154 ? 2.303 2.691 -4.586 1 98.75 154 ALA B CA 1
ATOM 2973 C C . ALA B 1 154 ? 2.873 1.982 -5.809 1 98.75 154 ALA B C 1
ATOM 2975 O O . ALA B 1 154 ? 3.684 1.062 -5.68 1 98.75 154 ALA B O 1
ATOM 2976 N N . SER B 1 155 ? 2.449 2.381 -6.992 1 98.69 155 SER B N 1
ATOM 2977 C CA . SER B 1 155 ? 2.879 1.742 -8.234 1 98.69 155 SER B CA 1
ATOM 2978 C C . SER B 1 155 ? 3.982 2.547 -8.914 1 98.69 155 SER B C 1
ATOM 2980 O O . SER B 1 155 ? 4.141 3.74 -8.648 1 98.69 155 SER B O 1
ATOM 2982 N N . LEU B 1 156 ? 4.734 1.852 -9.656 1 98.75 156 LEU B N 1
ATOM 2983 C CA . LEU B 1 156 ? 5.535 2.482 -10.695 1 98.75 156 LEU B CA 1
ATOM 2984 C C . LEU B 1 156 ? 4.789 2.49 -12.023 1 98.75 156 LEU B C 1
ATOM 2986 O O . LEU B 1 156 ? 4.797 1.493 -12.75 1 98.75 156 LEU B O 1
ATOM 2990 N N . PRO B 1 157 ? 4.141 3.635 -12.344 1 98.56 157 PRO B N 1
ATOM 2991 C CA . PRO B 1 157 ? 3.285 3.695 -13.531 1 98.56 157 PRO B CA 1
ATOM 2992 C C . PRO B 1 157 ? 4.074 3.613 -14.828 1 98.56 157 PRO B C 1
ATOM 2994 O O . PRO B 1 157 ? 5.258 3.959 -14.859 1 98.56 157 PRO B O 1
ATOM 2997 N N . LEU B 1 158 ? 3.344 3.234 -15.867 1 97.88 158 LEU B N 1
ATOM 2998 C CA . LEU B 1 158 ? 3.922 3.146 -17.203 1 97.88 158 LEU B CA 1
ATOM 2999 C C . LEU B 1 158 ? 4.422 4.512 -17.672 1 97.88 158 LEU B C 1
ATOM 3001 O O . LEU B 1 158 ? 5.441 4.598 -18.359 1 97.88 158 LEU B O 1
ATOM 3005 N N . ASP B 1 159 ? 3.783 5.539 -17.219 1 97.94 159 ASP B N 1
ATOM 3006 C CA . ASP B 1 159 ? 4.121 6.891 -17.656 1 97.94 159 ASP B CA 1
ATOM 3007 C C . ASP B 1 159 ? 4.742 7.695 -16.531 1 97.94 159 ASP B C 1
ATOM 3009 O O . ASP B 1 159 ? 4.707 8.93 -16.547 1 97.94 159 ASP B O 1
ATOM 3013 N N . TYR B 1 160 ? 5.262 7.012 -15.57 1 98.31 160 TYR B N 1
ATOM 3014 C CA . TYR B 1 160 ? 6.059 7.566 -14.477 1 98.31 160 TYR B CA 1
ATOM 3015 C C . TYR B 1 160 ? 5.277 8.641 -13.727 1 98.31 160 TYR B C 1
ATOM 3017 O O . TYR B 1 160 ? 4.215 8.359 -13.164 1 98.31 160 TYR B O 1
ATOM 3025 N N . ALA B 1 161 ? 5.766 9.859 -13.742 1 98.81 161 ALA B N 1
ATOM 3026 C CA . ALA B 1 161 ? 5.23 10.883 -12.852 1 98.81 161 ALA B CA 1
ATOM 3027 C C . ALA B 1 161 ? 4.152 11.711 -13.555 1 98.81 161 ALA B C 1
ATOM 3029 O O . ALA B 1 161 ? 3.736 12.758 -13.047 1 98.81 161 ALA B O 1
ATOM 3030 N N . ALA B 1 162 ? 3.572 11.234 -14.641 1 98.81 162 ALA B N 1
ATOM 3031 C CA . ALA B 1 162 ? 2.605 12 -15.422 1 98.81 162 ALA B CA 1
ATOM 3032 C C . ALA B 1 162 ? 1.386 12.367 -14.586 1 98.81 162 ALA B C 1
ATOM 3034 O O . ALA B 1 162 ? 0.8 13.438 -14.766 1 98.81 162 ALA B O 1
ATOM 3035 N N . PHE B 1 163 ? 0.948 11.469 -13.719 1 98.81 163 PHE B N 1
ATOM 3036 C CA . PHE B 1 163 ? -0.219 11.719 -12.875 1 98.81 163 PHE B CA 1
ATOM 3037 C C . PHE B 1 163 ? -0.005 12.945 -12 1 98.81 163 PHE B C 1
ATOM 3039 O O . PHE B 1 163 ? -0.949 13.688 -11.719 1 98.81 163 PHE B O 1
ATOM 3046 N N . GLY B 1 164 ? 1.242 13.164 -11.516 1 98.88 164 GLY B N 1
ATOM 3047 C CA . GLY B 1 164 ? 1.552 14.367 -10.75 1 98.88 164 GLY B CA 1
ATOM 3048 C C . GLY B 1 164 ? 1.347 15.641 -11.539 1 98.88 164 GLY B C 1
ATOM 3049 O O . GLY B 1 164 ? 0.786 16.609 -11.031 1 98.88 164 GLY B O 1
ATOM 3050 N N . SER B 1 165 ? 1.797 15.609 -12.797 1 98.81 165 SER B N 1
ATOM 3051 C CA . SER B 1 165 ? 1.61 16.766 -13.672 1 98.81 165 SER B CA 1
ATOM 3052 C C . SER B 1 165 ? 0.131 17.031 -13.93 1 98.81 165 SER B C 1
ATOM 3054 O O . SER B 1 165 ? -0.315 18.172 -13.898 1 98.81 165 SER B O 1
ATOM 3056 N N . ALA B 1 166 ? -0.589 15.969 -14.156 1 98.62 166 ALA B N 1
ATOM 3057 C CA . ALA B 1 166 ? -2.014 16.094 -14.453 1 98.62 166 ALA B CA 1
ATOM 3058 C C . ALA B 1 166 ? -2.758 16.75 -13.289 1 98.62 166 ALA B C 1
ATOM 3060 O O . ALA B 1 166 ? -3.758 17.438 -13.5 1 98.62 166 ALA B O 1
ATOM 3061 N N . LEU B 1 167 ? -2.264 16.625 -12.133 1 98.75 167 LEU B N 1
ATOM 3062 C CA . LEU B 1 167 ? -2.908 17.141 -10.93 1 98.75 167 LEU B CA 1
ATOM 3063 C C . LEU B 1 167 ? -2.35 18.5 -10.555 1 98.75 167 LEU B C 1
ATOM 3065 O O . LEU B 1 167 ? -2.799 19.125 -9.586 1 98.75 167 LEU B O 1
ATOM 3069 N N . ASN B 1 168 ? -1.359 18.969 -11.32 1 98.38 168 ASN B N 1
ATOM 3070 C CA . ASN B 1 168 ? -0.623 20.172 -10.914 1 98.38 168 ASN B CA 1
ATOM 3071 C C . ASN B 1 168 ? -0.093 20.047 -9.484 1 98.38 168 ASN B C 1
ATOM 3073 O O . ASN B 1 168 ? -0.295 20.938 -8.664 1 98.38 168 ASN B O 1
ATOM 3077 N N . ALA B 1 169 ? 0.49 18.922 -9.211 1 98.81 169 ALA B N 1
ATOM 3078 C CA . ALA B 1 169 ? 0.948 18.609 -7.859 1 98.81 169 ALA B CA 1
ATOM 3079 C C . ALA B 1 169 ? 2.291 19.281 -7.57 1 98.81 169 ALA B C 1
ATOM 3081 O O . ALA B 1 169 ? 2.988 19.719 -8.492 1 98.81 169 ALA B O 1
ATOM 3082 N N . HIS B 1 170 ? 2.537 19.469 -6.289 1 98.88 170 HIS B N 1
ATOM 3083 C CA . HIS B 1 170 ? 3.859 19.859 -5.812 1 98.88 170 HIS B CA 1
ATOM 3084 C C . HIS B 1 170 ? 4.824 18.688 -5.832 1 98.88 170 HIS B C 1
ATOM 3086 O O . HIS B 1 170 ? 5.984 18.828 -6.215 1 98.88 170 HIS B O 1
ATOM 3092 N N . SER B 1 171 ? 4.305 17.547 -5.539 1 98.94 171 SER B N 1
ATOM 3093 C CA . SER B 1 171 ? 5.141 16.359 -5.398 1 98.94 171 SER B CA 1
ATOM 3094 C C . SER B 1 171 ? 4.379 15.102 -5.781 1 98.94 171 SER B C 1
ATOM 3096 O O . SER B 1 171 ? 3.146 15.094 -5.789 1 98.94 171 SER B O 1
ATOM 3098 N N . ILE B 1 172 ? 5.156 14.102 -6.16 1 98.94 172 ILE B N 1
ATOM 3099 C CA . ILE B 1 172 ? 4.664 12.727 -6.07 1 98.94 172 ILE B CA 1
ATOM 3100 C C . ILE B 1 172 ? 5.234 12.055 -4.824 1 98.94 172 ILE B C 1
ATOM 3102 O O . ILE B 1 172 ? 6.398 12.266 -4.477 1 98.94 172 ILE B O 1
ATOM 3106 N N . ASN B 1 173 ? 4.406 11.398 -4.078 1 98.94 173 ASN B N 1
ATOM 3107 C CA . ASN B 1 173 ? 4.781 10.594 -2.918 1 98.94 173 ASN B CA 1
ATOM 3108 C C . ASN B 1 173 ? 4.688 9.102 -3.213 1 98.94 173 ASN B C 1
ATOM 3110 O O . ASN B 1 173 ? 3.598 8.578 -3.436 1 98.94 173 ASN B O 1
ATOM 3114 N N . VAL B 1 174 ? 5.832 8.422 -3.148 1 98.94 174 VAL B N 1
ATOM 3115 C CA . VAL B 1 174 ? 5.855 7.105 -3.779 1 98.94 174 VAL B CA 1
ATOM 3116 C C . VAL B 1 174 ? 6.398 6.07 -2.793 1 98.94 174 VAL B C 1
ATOM 3118 O O . VAL B 1 174 ? 7.082 6.422 -1.828 1 98.94 174 VAL B O 1
ATOM 3121 N N . ASP B 1 175 ? 6.078 4.855 -3.088 1 98.88 175 ASP B N 1
ATOM 3122 C CA . ASP B 1 175 ? 6.453 3.715 -2.258 1 98.88 175 ASP B CA 1
ATOM 3123 C C . ASP B 1 175 ? 7.93 3.369 -2.438 1 98.88 175 ASP B C 1
ATOM 3125 O O . ASP B 1 175 ? 8.422 3.287 -3.564 1 98.88 175 ASP B O 1
ATOM 3129 N N . VAL B 1 176 ? 8.602 3.127 -1.367 1 98.81 176 VAL B N 1
ATOM 3130 C CA . VAL B 1 176 ? 10.031 2.826 -1.359 1 98.81 176 VAL B CA 1
ATOM 3131 C C . VAL B 1 176 ? 10.297 1.559 -2.166 1 98.81 176 VAL B C 1
ATOM 3133 O O . VAL B 1 176 ? 11.375 1.397 -2.744 1 98.81 176 VAL B O 1
ATOM 3136 N N . ASP B 1 177 ? 9.359 0.694 -2.332 1 98.19 177 ASP B N 1
ATOM 3137 C CA . ASP B 1 177 ? 9.547 -0.576 -3.025 1 98.19 177 ASP B CA 1
ATOM 3138 C C . ASP B 1 177 ? 9.422 -0.4 -4.535 1 98.19 177 ASP B C 1
ATOM 3140 O O . ASP B 1 177 ? 9.812 -1.284 -5.305 1 98.19 177 ASP B O 1
ATOM 3144 N N . PHE B 1 178 ? 8.82 0.729 -4.996 1 98.25 178 PHE B N 1
ATOM 3145 C CA . PHE B 1 178 ? 8.547 0.897 -6.418 1 98.25 178 PHE B CA 1
ATOM 3146 C C . PHE B 1 178 ? 8.953 2.291 -6.887 1 98.25 178 PHE B C 1
ATOM 3148 O O . PHE B 1 178 ? 8.164 2.986 -7.531 1 98.25 178 PHE B O 1
ATOM 3155 N N . VAL B 1 179 ? 10.172 2.617 -6.582 1 98.62 179 VAL B N 1
ATOM 3156 C CA . VAL B 1 179 ? 10.836 3.838 -7.023 1 98.62 179 VAL B CA 1
ATOM 3157 C C . VAL B 1 179 ? 12.164 3.49 -7.688 1 98.62 179 VAL B C 1
ATOM 3159 O O . VAL B 1 179 ? 12.883 2.6 -7.227 1 98.62 179 VAL B O 1
ATOM 3162 N N . ASP B 1 180 ? 12.422 4.098 -8.812 1 98.38 180 ASP B N 1
ATOM 3163 C CA . ASP B 1 180 ? 13.711 3.939 -9.469 1 98.38 180 ASP B CA 1
ATOM 3164 C C . ASP B 1 180 ? 14.195 5.266 -10.062 1 98.38 180 ASP B C 1
ATOM 3166 O O . ASP B 1 180 ? 13.5 6.281 -9.961 1 98.38 180 ASP B O 1
ATOM 3170 N N . GLN B 1 181 ? 15.383 5.262 -10.586 1 98.69 181 GLN B N 1
ATOM 3171 C CA . GLN B 1 181 ? 16.016 6.484 -11.086 1 98.69 181 GLN B CA 1
ATOM 3172 C C . GLN B 1 181 ? 15.18 7.121 -12.195 1 98.69 181 GLN B C 1
ATOM 3174 O O . GLN B 1 181 ? 15.062 8.344 -12.266 1 98.69 181 GLN B O 1
ATOM 3179 N N . ALA B 1 182 ? 14.625 6.305 -13.031 1 98.75 182 ALA B N 1
ATOM 3180 C CA . ALA B 1 182 ? 13.844 6.816 -14.156 1 98.75 182 ALA B CA 1
ATOM 3181 C C . ALA B 1 182 ? 12.633 7.602 -13.664 1 98.75 182 ALA B C 1
ATOM 3183 O O . ALA B 1 182 ? 12.32 8.672 -14.195 1 98.75 182 ALA B O 1
ATOM 3184 N N . LEU B 1 183 ? 11.938 7.09 -12.719 1 98.81 183 LEU B N 1
ATOM 3185 C CA . LEU B 1 183 ? 10.797 7.789 -12.141 1 98.81 183 LEU B CA 1
ATOM 3186 C C . LEU B 1 183 ? 11.227 9.117 -11.531 1 98.81 183 LEU B C 1
ATOM 3188 O O . LEU B 1 183 ? 10.57 10.141 -11.742 1 98.81 183 LEU B O 1
ATOM 3192 N N . VAL B 1 184 ? 12.305 9.125 -10.734 1 98.94 184 VAL B N 1
ATOM 3193 C CA . VAL B 1 184 ? 12.805 10.328 -10.07 1 98.94 184 VAL B CA 1
ATOM 3194 C C . VAL B 1 184 ? 13.188 11.375 -11.102 1 98.94 184 VAL B C 1
ATOM 3196 O O . VAL B 1 184 ? 12.805 12.547 -10.984 1 98.94 184 VAL B O 1
ATOM 3199 N N . ASP B 1 185 ? 13.898 10.938 -12.125 1 98.94 185 ASP B N 1
ATOM 3200 C CA . ASP B 1 185 ? 14.312 11.852 -13.188 1 98.94 185 ASP B CA 1
ATOM 3201 C C . ASP B 1 185 ? 13.102 12.453 -13.891 1 98.94 185 ASP B C 1
ATOM 3203 O O . ASP B 1 185 ? 13.062 13.664 -14.148 1 98.94 185 ASP B O 1
ATOM 3207 N N . ASP B 1 186 ? 12.164 11.594 -14.219 1 98.94 186 ASP B N 1
ATOM 3208 C CA . ASP B 1 186 ? 10.961 12.062 -14.906 1 98.94 186 ASP B CA 1
ATOM 3209 C C . ASP B 1 186 ? 10.203 13.078 -14.055 1 98.94 186 ASP B C 1
ATOM 3211 O O . ASP B 1 186 ? 9.766 14.117 -14.555 1 98.94 186 ASP B O 1
ATOM 3215 N N . ALA B 1 187 ? 10.031 12.781 -12.789 1 98.94 187 ALA B N 1
ATOM 3216 C CA . ALA B 1 187 ? 9.359 13.695 -11.875 1 98.94 187 ALA B CA 1
ATOM 3217 C C . ALA B 1 187 ? 10.062 15.047 -11.836 1 98.94 187 ALA B C 1
ATOM 3219 O O . ALA B 1 187 ? 9.414 16.094 -11.945 1 98.94 187 ALA B O 1
ATOM 3220 N N . HIS B 1 188 ? 11.359 15.07 -11.672 1 98.94 188 HIS B N 1
ATOM 3221 C CA . HIS B 1 188 ? 12.133 16.312 -11.602 1 98.94 188 HIS B CA 1
ATOM 3222 C C . HIS B 1 188 ? 12.039 17.094 -12.906 1 98.94 188 HIS B C 1
ATOM 3224 O O . HIS B 1 188 ? 11.945 18.328 -12.891 1 98.94 188 HIS B O 1
ATOM 3230 N N . GLN B 1 189 ? 12.094 16.375 -13.977 1 98.88 189 GLN B N 1
ATOM 3231 C CA . GLN B 1 189 ? 11.945 17.031 -15.273 1 98.88 189 GLN B CA 1
ATOM 3232 C C . GLN B 1 189 ? 10.602 17.75 -15.375 1 98.88 189 GLN B C 1
ATOM 3234 O O . GLN B 1 189 ? 10.5 18.797 -16.016 1 98.88 189 GLN B O 1
ATOM 3239 N N . ARG B 1 190 ? 9.664 17.266 -14.727 1 98.81 190 ARG B N 1
ATOM 3240 C CA . ARG B 1 190 ? 8.32 17.828 -14.742 1 98.81 190 ARG B CA 1
ATOM 3241 C C . ARG B 1 190 ? 8.18 18.922 -13.688 1 98.81 190 ARG B C 1
ATOM 3243 O O . ARG B 1 190 ? 7.113 19.531 -13.555 1 98.81 190 ARG B O 1
ATOM 3250 N N . GLY B 1 191 ? 9.227 19.141 -12.914 1 98.75 191 GLY B N 1
ATOM 3251 C CA . GLY B 1 191 ? 9.188 20.156 -11.867 1 98.75 191 GLY B CA 1
ATOM 3252 C C . GLY B 1 191 ? 8.57 19.656 -10.578 1 98.75 191 GLY B C 1
ATOM 3253 O O . GLY B 1 191 ? 8.203 20.453 -9.711 1 98.75 191 GLY B O 1
ATOM 3254 N N . LEU B 1 192 ? 8.391 18.359 -10.469 1 98.94 192 LEU B N 1
ATOM 3255 C CA . LEU B 1 192 ? 7.797 17.75 -9.289 1 98.94 192 LEU B CA 1
ATOM 3256 C C . LEU B 1 192 ? 8.875 17.328 -8.289 1 98.94 192 LEU B C 1
ATOM 3258 O O . LEU B 1 192 ? 9.945 16.875 -8.688 1 98.94 192 LEU B O 1
ATOM 3262 N N . LYS B 1 193 ? 8.617 17.453 -6.992 1 98.94 193 LYS B N 1
ATOM 3263 C CA . LYS B 1 193 ? 9.445 16.844 -5.957 1 98.94 193 LYS B CA 1
ATOM 3264 C C . LYS B 1 193 ? 9.086 15.367 -5.762 1 98.94 193 LYS B C 1
ATOM 3266 O O . LYS B 1 193 ? 7.977 14.945 -6.086 1 98.94 193 LYS B O 1
ATOM 3271 N N . VAL B 1 194 ? 10.031 14.609 -5.332 1 98.94 194 VAL B N 1
ATOM 3272 C CA . VAL B 1 194 ? 9.805 13.188 -5.059 1 98.94 194 VAL B CA 1
ATOM 3273 C C . VAL B 1 194 ? 9.992 12.914 -3.568 1 98.94 194 VAL B C 1
ATOM 3275 O O . VAL B 1 194 ? 11.102 13.062 -3.039 1 98.94 194 VAL B O 1
ATOM 3278 N N . TYR B 1 195 ? 8.953 12.547 -2.867 1 98.94 195 TYR B N 1
ATOM 3279 C CA . TYR B 1 195 ? 8.992 12.078 -1.486 1 98.94 195 TYR B CA 1
ATOM 3280 C C . TYR B 1 195 ? 8.695 10.586 -1.406 1 98.94 195 TYR B C 1
ATOM 3282 O O . TYR B 1 195 ? 7.789 10.094 -2.078 1 98.94 195 TYR B O 1
ATOM 3290 N N . VAL B 1 196 ? 9.453 9.836 -0.627 1 98.94 196 VAL B N 1
ATOM 3291 C CA . VAL B 1 196 ? 9.352 8.383 -0.633 1 98.94 196 VAL B CA 1
ATOM 3292 C C . VAL B 1 196 ? 8.922 7.891 0.745 1 98.94 196 VAL B C 1
ATOM 3294 O O . VAL B 1 196 ? 9.469 8.305 1.765 1 98.94 196 VAL B O 1
ATOM 3297 N N . TYR B 1 197 ? 7.82 7.172 0.83 1 98.88 197 TYR B N 1
ATOM 3298 C CA . TYR B 1 197 ? 7.352 6.566 2.07 1 98.88 197 TYR B CA 1
ATOM 3299 C C . TYR B 1 197 ? 7.496 5.047 2.023 1 98.88 197 TYR B C 1
ATOM 3301 O O . TYR B 1 197 ? 7.527 4.453 0.943 1 98.88 197 TYR B O 1
ATOM 3309 N N . THR B 1 198 ? 7.625 4.367 3.119 1 98.31 198 THR B N 1
ATOM 3310 C CA . THR B 1 198 ? 8.148 4.699 4.438 1 98.31 198 THR B CA 1
ATOM 3311 C C . THR B 1 198 ? 9.562 4.16 4.609 1 98.31 198 THR B C 1
ATOM 3313 O O . THR B 1 198 ? 9.797 2.957 4.477 1 98.31 198 THR B O 1
ATOM 3316 N N . VAL B 1 199 ? 10.453 4.938 4.824 1 98.69 199 VAL B N 1
ATOM 3317 C CA . VAL B 1 199 ? 11.875 4.621 4.711 1 98.69 199 VAL B CA 1
ATOM 3318 C C . VAL B 1 199 ? 12.516 4.609 6.094 1 98.69 199 VAL B C 1
ATOM 3320 O O . VAL B 1 199 ? 12.844 5.664 6.645 1 98.69 199 VAL B O 1
ATOM 3323 N N . ASP B 1 200 ? 12.812 3.389 6.613 1 98.12 200 ASP B N 1
ATOM 3324 C CA . ASP B 1 200 ? 13.375 3.275 7.957 1 98.12 200 ASP B CA 1
ATOM 3325 C C . ASP B 1 200 ? 14.727 2.564 7.93 1 98.12 200 ASP B C 1
ATOM 3327 O O . ASP B 1 200 ? 15.469 2.59 8.914 1 98.12 200 ASP B O 1
ATOM 3331 N N . GLN B 1 201 ? 14.984 1.922 6.797 1 98 201 GLN B N 1
ATOM 3332 C CA . GLN B 1 201 ? 16.203 1.118 6.715 1 98 201 GLN B CA 1
ATOM 3333 C C . GLN B 1 201 ? 17.375 1.948 6.215 1 98 201 GLN B C 1
ATOM 3335 O O . GLN B 1 201 ? 17.25 2.688 5.234 1 98 201 GLN B O 1
ATOM 3340 N N . PRO B 1 202 ? 18.531 1.809 6.824 1 97 202 PRO B N 1
ATOM 3341 C CA . PRO B 1 202 ? 19.688 2.635 6.449 1 97 202 PRO B CA 1
ATOM 3342 C C . PRO B 1 202 ? 20.094 2.453 4.988 1 97 202 PRO B C 1
ATOM 3344 O O . PRO B 1 202 ? 20.484 3.42 4.328 1 97 202 PRO B O 1
ATOM 3347 N N . GLU B 1 203 ? 20 1.222 4.496 1 97.38 203 GLU B N 1
ATOM 3348 C CA . GLU B 1 203 ? 20.375 0.973 3.109 1 97.38 203 GLU B CA 1
ATOM 3349 C C . GLU B 1 203 ? 19.453 1.703 2.141 1 97.38 203 GLU B C 1
ATOM 3351 O O . GLU B 1 203 ? 19.906 2.225 1.116 1 97.38 203 GLU B O 1
ATOM 3356 N N . ASP B 1 204 ? 18.219 1.765 2.482 1 98.44 204 ASP B N 1
ATOM 3357 C CA . ASP B 1 204 ? 17.266 2.496 1.657 1 98.44 204 ASP B CA 1
ATOM 3358 C C . ASP B 1 204 ? 17.531 3.998 1.693 1 98.44 204 ASP B C 1
ATOM 3360 O O . ASP B 1 204 ? 17.5 4.668 0.66 1 98.44 204 ASP B O 1
ATOM 3364 N N . ILE B 1 205 ? 17.781 4.496 2.889 1 98.56 205 ILE B N 1
ATOM 3365 C CA . ILE B 1 205 ? 18.062 5.918 3.037 1 98.56 205 ILE B CA 1
ATOM 3366 C C . ILE B 1 205 ? 19.25 6.305 2.143 1 98.56 205 ILE B C 1
ATOM 3368 O O . ILE B 1 205 ? 19.172 7.281 1.394 1 98.56 205 ILE B O 1
ATOM 3372 N N . ALA B 1 206 ? 20.281 5.523 2.188 1 97.81 206 ALA B N 1
ATOM 3373 C CA . ALA B 1 206 ? 21.484 5.805 1.403 1 97.81 206 ALA B CA 1
ATOM 3374 C C . ALA B 1 206 ? 21.188 5.73 -0.092 1 97.81 206 ALA B C 1
ATOM 3376 O O . ALA B 1 206 ? 21.625 6.602 -0.857 1 97.81 206 ALA B O 1
ATOM 3377 N N . ALA B 1 207 ? 20.5 4.703 -0.526 1 98 207 ALA B N 1
ATOM 3378 C CA . ALA B 1 207 ? 20.188 4.52 -1.939 1 98 207 ALA B CA 1
ATOM 3379 C C . ALA B 1 207 ? 19.328 5.672 -2.461 1 98 207 ALA B C 1
ATOM 3381 O O . ALA B 1 207 ? 19.547 6.168 -3.566 1 98 207 ALA B O 1
ATOM 3382 N N . LEU B 1 208 ? 18.328 6.051 -1.7 1 98.81 208 LEU B N 1
ATOM 3383 C CA . LEU B 1 208 ? 17.422 7.117 -2.107 1 98.81 208 LEU B CA 1
ATOM 3384 C C . LEU B 1 208 ? 18.141 8.461 -2.148 1 98.81 208 LEU B C 1
ATOM 3386 O O . LEU B 1 208 ? 17.859 9.289 -3.02 1 98.81 208 LEU B O 1
ATOM 3390 N N . ALA B 1 209 ? 19.047 8.68 -1.19 1 98.31 209 ALA B N 1
ATOM 3391 C CA . ALA B 1 209 ? 19.875 9.883 -1.234 1 98.31 209 ALA B CA 1
ATOM 3392 C C . ALA B 1 209 ? 20.672 9.953 -2.531 1 98.31 209 ALA B C 1
ATOM 3394 O O . ALA B 1 209 ? 20.75 11.008 -3.17 1 98.31 209 ALA B O 1
ATOM 3395 N N . ARG B 1 210 ? 21.25 8.797 -2.961 1 98.25 210 ARG B N 1
ATOM 3396 C CA . ARG B 1 210 ? 22.016 8.734 -4.199 1 98.25 210 ARG B CA 1
ATOM 3397 C C . ARG B 1 210 ? 21.125 8.977 -5.41 1 98.25 210 ARG B C 1
ATOM 3399 O O . ARG B 1 210 ? 21.547 9.578 -6.395 1 98.25 210 ARG B O 1
ATOM 3406 N N . MET B 1 211 ? 19.875 8.586 -5.336 1 98.56 211 MET B N 1
ATOM 3407 C CA . MET B 1 211 ? 18.922 8.75 -6.43 1 98.56 211 MET B CA 1
ATOM 3408 C C . MET B 1 211 ? 18.5 10.203 -6.566 1 98.56 211 MET B C 1
ATOM 3410 O O . MET B 1 211 ? 17.969 10.609 -7.605 1 98.56 211 MET B O 1
ATOM 3414 N N . GLY B 1 212 ? 18.609 10.953 -5.492 1 98.56 212 GLY B N 1
ATOM 3415 C CA . GLY B 1 212 ? 18.297 12.375 -5.535 1 98.56 212 GLY B CA 1
ATOM 3416 C C . GLY B 1 212 ? 16.859 12.68 -5.141 1 98.56 212 GLY B C 1
ATOM 3417 O O . GLY B 1 212 ? 16.312 13.703 -5.547 1 98.56 212 GLY B O 1
ATOM 3418 N N . VAL B 1 213 ? 16.234 11.812 -4.387 1 98.75 213 VAL B N 1
ATOM 3419 C CA . VAL B 1 213 ? 14.867 12.117 -3.961 1 98.75 213 VAL B CA 1
ATOM 3420 C C . VAL B 1 213 ? 14.875 13.328 -3.031 1 98.75 213 VAL B C 1
ATOM 3422 O O . VAL B 1 213 ? 15.914 13.672 -2.457 1 98.75 213 VAL B O 1
ATOM 3425 N N . ASP B 1 214 ? 13.75 13.984 -2.889 1 98.81 214 ASP B N 1
ATOM 3426 C CA . ASP B 1 214 ? 13.695 15.281 -2.225 1 98.81 214 ASP B CA 1
ATOM 3427 C C . ASP B 1 214 ? 13.352 15.125 -0.746 1 98.81 214 ASP B C 1
ATOM 3429 O O . ASP B 1 214 ? 13.562 16.047 0.047 1 98.81 214 ASP B O 1
ATOM 3433 N N . GLY B 1 215 ? 12.828 14.031 -0.325 1 98.75 215 GLY B N 1
ATOM 3434 C CA . GLY B 1 215 ? 12.477 13.773 1.062 1 98.75 215 GLY B CA 1
ATOM 3435 C C . GLY B 1 215 ? 12.031 12.344 1.312 1 98.75 215 GLY B C 1
ATOM 3436 O O . GLY B 1 215 ? 11.75 11.602 0.367 1 98.75 215 GLY B O 1
ATOM 3437 N N . ILE B 1 216 ? 12.008 11.922 2.533 1 98.94 216 ILE B N 1
ATOM 3438 C CA . ILE B 1 216 ? 11.555 10.594 2.926 1 98.94 216 ILE B CA 1
ATOM 3439 C C . ILE B 1 216 ? 10.609 10.695 4.117 1 98.94 216 ILE B C 1
ATOM 3441 O O . ILE B 1 216 ? 10.789 11.555 4.988 1 98.94 216 ILE B O 1
ATOM 3445 N N . PHE B 1 217 ? 9.562 9.945 4.09 1 98.94 217 PHE B N 1
ATOM 3446 C CA . PHE B 1 217 ? 8.766 9.688 5.281 1 98.94 217 PHE B CA 1
ATOM 3447 C C . PHE B 1 217 ? 9.406 8.602 6.137 1 98.94 217 PHE B C 1
ATOM 3449 O O . PHE B 1 217 ? 9.734 7.523 5.637 1 98.94 217 PHE B O 1
ATOM 3456 N N . SER B 1 218 ? 9.547 8.844 7.387 1 98.81 218 SER B N 1
ATOM 3457 C CA . SER B 1 218 ? 10.234 7.895 8.258 1 98.81 218 SER B CA 1
ATOM 3458 C C . SER B 1 218 ? 9.531 7.766 9.602 1 98.81 218 SER B C 1
ATOM 3460 O O . SER B 1 218 ? 9.062 8.758 10.164 1 98.81 218 SER B O 1
ATOM 3462 N N . ASN B 1 219 ? 9.484 6.562 10.148 1 98.81 219 ASN B N 1
ATOM 3463 C CA . ASN B 1 219 ? 9.008 6.332 11.508 1 98.81 219 ASN B CA 1
ATOM 3464 C C . ASN B 1 219 ? 10.023 6.801 12.547 1 98.81 219 ASN B C 1
ATOM 3466 O O . ASN B 1 219 ? 9.688 6.973 13.719 1 98.81 219 ASN B O 1
ATOM 3470 N N . LEU B 1 220 ? 11.25 6.91 12.109 1 98.69 220 LEU B N 1
ATOM 3471 C CA . LEU B 1 220 ? 12.383 7.223 12.977 1 98.69 220 LEU B CA 1
ATOM 3472 C C . LEU B 1 220 ? 13.141 8.438 12.461 1 98.69 220 LEU B C 1
ATOM 3474 O O . LEU B 1 220 ? 14.289 8.328 12.023 1 98.69 220 LEU B O 1
ATOM 3478 N N . PRO B 1 221 ? 12.477 9.586 12.625 1 98.25 221 PRO B N 1
ATOM 3479 C CA . PRO B 1 221 ? 13.102 10.773 12.039 1 98.25 221 PRO B CA 1
ATOM 3480 C C . PRO B 1 221 ? 14.492 11.047 12.602 1 98.25 221 PRO B C 1
ATOM 3482 O O . PRO B 1 221 ? 15.359 11.586 11.906 1 98.25 221 PRO B O 1
ATOM 3485 N N . ASP B 1 222 ? 14.766 10.672 13.898 1 97.94 222 ASP B N 1
ATOM 3486 C CA . ASP B 1 222 ? 16.078 10.867 14.508 1 97.94 222 ASP B CA 1
ATOM 3487 C C . ASP B 1 222 ? 17.141 10.016 13.805 1 97.94 222 ASP B C 1
ATOM 3489 O O . ASP B 1 222 ? 18.25 10.484 13.539 1 97.94 222 ASP B O 1
ATOM 3493 N N . HIS B 1 223 ? 16.812 8.781 13.492 1 97.5 223 HIS B N 1
ATOM 3494 C CA . HIS B 1 223 ? 17.734 7.91 12.781 1 97.5 223 HIS B CA 1
ATOM 3495 C C . HIS B 1 223 ? 18.016 8.445 11.375 1 97.5 223 HIS B C 1
ATOM 3497 O O . HIS B 1 223 ? 19.156 8.422 10.922 1 97.5 223 HIS B O 1
ATOM 3503 N N . SER B 1 224 ? 16.969 8.906 10.703 1 97.75 224 SER B N 1
ATOM 3504 C CA . SER B 1 224 ? 17.156 9.5 9.375 1 97.75 224 SER B CA 1
ATOM 3505 C C . SER B 1 224 ? 18.062 10.719 9.438 1 97.75 224 SER B C 1
ATOM 3507 O O . SER B 1 224 ? 18.953 10.883 8.594 1 97.75 224 SER B O 1
ATOM 3509 N N . ARG B 1 225 ? 17.812 11.578 10.414 1 97.06 225 ARG B N 1
ATOM 3510 C CA . ARG B 1 225 ? 18.625 12.773 10.578 1 97.06 225 ARG B CA 1
ATOM 3511 C C . ARG B 1 225 ? 20.078 12.414 10.82 1 97.06 225 ARG B C 1
ATOM 3513 O O . ARG B 1 225 ? 20.984 13.039 10.25 1 97.06 225 ARG B O 1
ATOM 3520 N N . ALA B 1 226 ? 20.328 11.477 11.672 1 96.5 226 ALA B N 1
ATOM 3521 C CA . ALA B 1 226 ? 21.688 11.039 11.977 1 96.5 226 ALA B CA 1
ATOM 3522 C C . ALA B 1 226 ? 22.406 10.562 10.711 1 96.5 226 ALA B C 1
ATOM 3524 O O . ALA B 1 226 ? 23.625 10.758 10.57 1 96.5 226 ALA B O 1
ATOM 3525 N N . ARG B 1 227 ? 21.719 9.977 9.789 1 96 227 ARG B N 1
ATOM 3526 C CA . ARG B 1 227 ? 22.312 9.398 8.586 1 96 227 ARG B CA 1
ATOM 3527 C C . ARG B 1 227 ? 22.469 10.453 7.5 1 96 227 ARG B C 1
ATOM 3529 O O . ARG B 1 227 ? 23.469 10.445 6.762 1 96 227 ARG B O 1
ATOM 3536 N N . LEU B 1 228 ? 21.484 11.258 7.344 1 96.12 228 LEU B N 1
ATOM 3537 C CA . LEU B 1 228 ? 21.438 12.188 6.219 1 96.12 228 LEU B CA 1
ATOM 3538 C C . LEU B 1 228 ? 22.141 13.5 6.574 1 96.12 228 LEU B C 1
ATOM 3540 O O . LEU B 1 228 ? 22.562 14.242 5.688 1 96.12 228 LEU B O 1
ATOM 3544 N N . GLY B 1 229 ? 22.188 13.758 7.875 1 92.62 229 GLY B N 1
ATOM 3545 C CA . GLY B 1 229 ? 22.719 15.039 8.32 1 92.62 229 GLY B CA 1
ATOM 3546 C C . GLY B 1 229 ? 21.797 16.203 8.039 1 92.62 229 GLY B C 1
ATOM 3547 O O . GLY B 1 229 ? 20.594 16.016 7.863 1 92.62 229 GLY B O 1
ATOM 3548 N N . GLY B 1 230 ? 22.312 17.406 8.195 1 90.25 230 GLY B N 1
ATOM 3549 C CA . GLY B 1 230 ? 21.578 18.625 7.934 1 90.25 230 GLY B CA 1
ATOM 3550 C C . GLY B 1 230 ? 20.828 19.141 9.141 1 90.25 230 GLY B C 1
ATOM 3551 O O . GLY B 1 230 ? 20.891 18.547 10.219 1 90.25 230 GLY B O 1
ATOM 3552 N N . THR B 1 231 ? 20.219 20.297 8.891 1 90.06 231 THR B N 1
ATOM 3553 C CA . THR B 1 231 ? 19.438 20.922 9.953 1 90.06 231 THR B CA 1
ATOM 3554 C C . THR B 1 231 ? 17.953 20.906 9.609 1 90.06 231 THR B C 1
ATOM 3556 O O . THR B 1 231 ? 17.578 20.734 8.445 1 90.06 231 THR B O 1
ATOM 3559 N N . THR B 1 232 ? 17.172 21 10.648 1 93.81 232 THR B N 1
ATOM 3560 C CA . THR B 1 232 ? 15.711 21.016 10.516 1 93.81 232 THR B CA 1
ATOM 3561 C C . THR B 1 232 ? 15.258 22.234 9.711 1 93.81 232 THR B C 1
ATOM 3563 O O . THR B 1 232 ? 15.766 23.344 9.906 1 93.81 232 THR B O 1
ATOM 3566 N N . ARG B 1 233 ? 14.281 22.078 8.836 1 96.06 233 ARG B N 1
ATOM 3567 C CA . ARG B 1 233 ? 13.703 23.1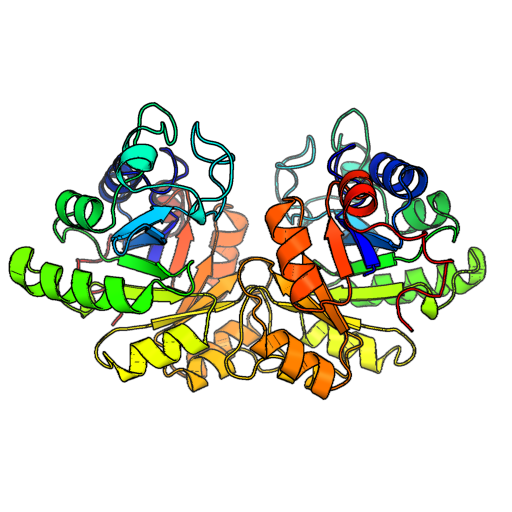88 8.078 1 96.06 233 ARG B CA 1
ATOM 3568 C C . ARG B 1 233 ? 12.805 24.047 8.953 1 96.06 233 ARG B C 1
ATOM 3570 O O . ARG B 1 233 ? 12.07 23.516 9.797 1 96.06 233 ARG B O 1
ATOM 3577 N N . ALA B 1 234 ? 12.867 25.375 8.672 1 95.94 234 ALA B N 1
ATOM 3578 C CA . ALA B 1 234 ? 11.961 26.266 9.383 1 95.94 234 ALA B CA 1
ATOM 3579 C C . ALA B 1 234 ? 10.516 26.078 8.914 1 95.94 234 ALA B C 1
ATOM 3581 O O . ALA B 1 234 ? 10.273 25.781 7.746 1 95.94 234 ALA B O 1
ATOM 3582 N N . PRO B 1 235 ? 9.539 26.266 9.875 1 97.31 235 PRO B N 1
ATOM 3583 C CA . PRO B 1 235 ? 8.133 26.172 9.461 1 97.31 235 PRO B CA 1
ATOM 3584 C C . PRO B 1 235 ? 7.816 27.047 8.258 1 97.31 235 PRO B C 1
ATOM 3586 O O . PRO B 1 235 ? 8.297 28.188 8.172 1 97.31 235 PRO B O 1
ATOM 3589 N N . GLY B 1 236 ? 7.121 26.484 7.324 1 97.88 236 GLY B N 1
ATOM 3590 C CA . GLY B 1 236 ? 6.734 27.219 6.129 1 97.88 236 GLY B CA 1
ATOM 3591 C C . GLY B 1 236 ? 7.719 27.047 4.988 1 97.88 236 GLY B C 1
ATOM 3592 O O . GLY B 1 236 ? 7.523 27.625 3.908 1 97.88 236 GLY B O 1
ATOM 3593 N N . GLN B 1 237 ? 8.695 26.234 5.109 1 97.69 237 GLN B N 1
ATOM 3594 C CA . GLN B 1 237 ? 9.75 26.188 4.105 1 97.69 237 GLN B CA 1
ATOM 3595 C C . GLN B 1 237 ? 9.836 24.812 3.455 1 97.69 237 GLN B C 1
ATOM 3597 O O . GLN B 1 237 ? 10.633 24.594 2.537 1 97.69 237 GLN B O 1
ATOM 3602 N N . CYS B 1 238 ? 9.016 23.844 3.832 1 98.38 238 CYS B N 1
ATOM 3603 C CA . CYS B 1 238 ? 9.188 22.469 3.379 1 98.38 238 CYS B CA 1
ATOM 3604 C C . CYS B 1 238 ? 8.609 22.281 1.979 1 98.38 238 CYS B C 1
ATOM 3606 O O . CYS B 1 238 ? 9.133 21.484 1.192 1 98.38 238 CYS B O 1
ATOM 3608 N N . TRP B 1 239 ? 7.555 22.984 1.627 1 98 239 TRP B N 1
ATOM 3609 C CA . TRP B 1 239 ? 6.805 22.703 0.411 1 98 239 TRP B CA 1
ATOM 3610 C C . TRP B 1 239 ? 6.926 23.844 -0.592 1 98 239 TRP B C 1
ATOM 3612 O O . TRP B 1 239 ? 5.953 24.188 -1.265 1 98 239 TRP B O 1
ATOM 3622 N N . ARG B 1 240 ? 8.039 24.531 -0.701 1 87.19 240 ARG B N 1
ATOM 3623 C CA . ARG B 1 240 ? 8.289 25.641 -1.615 1 87.19 240 ARG B CA 1
ATOM 3624 C C . ARG B 1 240 ? 9.359 25.281 -2.639 1 87.19 240 ARG B C 1
ATOM 3626 O O . ARG B 1 240 ? 10.195 24.422 -2.391 1 87.19 240 ARG B O 1
#

InterPro domains:
  IPR017946 PLC-like phosphodiesterase, TIM beta/alpha-barrel domain superfamily [G3DSA:3.20.20.190] (1-228)
  IPR017946 PLC-like phosphodiesterase, TIM beta/alpha-barrel domain superfamily [SSF51695] (1-225)
  IPR030395 Glycerophosphodiester phosphodiesterase domain [PF03009] (6-222)
  IPR030395 Glycerophosphodiester phosphodiesterase domain [PS51704] (1-228)

Secondary structure (DSSP, 8-state):
-EEEEETTTTTTS-TTSHHHHHHHHHTT-SEEEEEEEEETTEEEE-S-SBSTTTSS--SBGGG--HHHHTTS--STT----BHHHHHHHHTTSSEEEEEE-STT-HHHHHHHHHHHHHHT---GGGEEEEESBHHHHHHHHHH-TTSEEEEEESSB-TTTTHHHHHTT-SEEEEEGGG--HHHHHHHHHTT-EEEEE----HHHHHHHHHHT-SEEEES-HHHHHHHH---PPPTT-TT-/-EEEEETTTTTTS-TTSHHHHHHHHHTT-SEEEEEEEEETTEEEE-S-SBSTTTSS--SBGGG--HHHHTTS--STT----BHHHHHHHHTTSSEEEEEE-STT-HHHHHHHHHHHHHHT---GGGEEEEESBHHHHHHHHHH-TTSEEEEEESSB-TTTTHHHHHTT-SEEEEEGGG--HHHHHHHHHTT-EEEEE----HHHHHHHHHHT-SEEEES-HHHHHHHH---PPPTT-TT-

pLDDT: mean 98.22, std 1.39, range [87.12, 99.0]

Solvent-accessible surface area (backbone atoms only — not comparable to full-atom values): 24010 Å² total; per-residue (Å²): 110,46,39,26,6,37,27,11,15,33,70,78,27,43,54,34,23,65,65,2,44,53,46,19,61,74,46,49,30,30,23,36,26,39,32,28,27,58,41,91,76,37,49,31,29,42,78,65,67,46,30,55,84,59,31,74,43,72,55,53,51,87,79,50,49,60,72,63,47,54,70,30,37,26,47,95,78,34,40,50,36,38,51,65,58,47,52,62,70,53,59,63,69,50,20,35,35,47,27,46,58,37,96,70,32,61,67,42,45,56,53,50,51,55,47,35,38,71,75,65,65,47,56,58,51,28,40,32,42,26,27,35,44,38,54,59,50,43,53,46,38,70,77,39,68,79,46,38,31,28,40,36,37,52,34,27,48,77,67,45,42,51,67,28,60,75,54,67,32,47,19,34,32,33,25,62,81,38,65,52,61,67,42,49,49,48,22,46,75,71,67,26,42,39,33,31,35,76,52,76,48,69,70,56,51,53,52,41,58,74,60,58,49,47,26,36,24,11,34,42,30,49,61,50,39,72,72,71,50,85,75,64,56,61,57,50,55,80,75,114,111,46,39,27,6,36,28,11,15,33,69,78,28,43,54,36,23,64,65,2,43,53,45,19,61,74,47,49,29,29,24,36,25,39,35,28,28,58,40,91,75,36,49,30,30,40,75,64,64,45,30,54,84,60,30,73,42,72,56,53,50,88,79,51,49,60,72,63,48,55,68,31,38,28,45,94,80,34,39,49,37,38,49,65,57,48,52,61,70,54,59,64,69,50,19,35,36,46,27,46,59,36,96,72,31,62,66,42,45,56,52,51,51,54,48,35,38,70,76,66,64,47,55,58,52,28,40,30,42,26,27,36,44,37,54,59,51,42,52,46,37,70,75,39,69,78,44,39,31,29,40,35,35,52,34,27,49,78,67,46,42,50,66,26,60,75,53,68,33,48,18,35,32,34,24,64,82,37,65,51,62,66,42,50,51,47,23,46,74,72,67,26,42,40,33,31,36,74,53,75,48,69,70,55,51,53,52,42,57,72,59,59,48,48,25,33,25,12,34,42,32,49,63,51,39,72,72,72,50,86,76,65,55,60,57,49,56,80,75,113

Foldseek 3Di:
DAEEAEQALCVVFQGVFLVSVVVNLVLQHQEYEFEWDDAPLFTWTDADQFAVPQWPDGDGPNPDHPVRQQPIHRPPNTGTGTPLVNCVSCLLFHAYAYEYDDPPCQVSVVVSVVCCCVPRVDDLLSYEYEYCPLVSLLVNCVVCVVHAYEYEDAAQDPQQCVSCLVSVHQAYEYELVHDDLVNCVVCVVSVHAYEYPDDADLVSLVVVVVSPHLYYHYSRSNVSCVNVPDHHDGRSPNRD/DAEEAEQALCVVFQGVFLVSVVVNLVLQHQEYEFEWDDAPLFTWTDADQFAVPQWPDGDGPNPDHPVRQQPIHRPPNTGTGTPLVNCVSCLLFHAYAYEYDDPPCQVSVVVSVVCCCVPRVDDLLSYEYEYCPLVSLLVNCVVPVVHAYEYEDAAQDPQQCVSCLVSVHQAYEYELVHDDLVNCVVCVVSVHAYEYPDDADLVSLVVVVVSPHLYYHYSRSNVSCVNVPDHHDGRSPNRD

Sequence (480 aa):
MLIIAHRGASGHAPENTLAAMDQALALGADAIELDLQCVEGTLVVLHDRYLHKTTSGKGPLSAQTLASLAQLDAGQGERVPTLWQVLERVAGRCDFNLELKGHDTLAPLLTTLARAEQELGYRPEQFLISSFHHPLLAQLKAARPDLAIGALTASLPLDYAAFGSALNAHSINVDVDFVDQALVDDAHQRGLKVYVYTVDQPEDIAALARMGVDGIFSNLPDHSRARLGGTTRAPGQCWRMLIIAHRGASGHAPENTLAAMDQALALGADAIELDLQCVEGTLVVLHDRYLHKTTSGKGPLSAQTLASLAQLDAGQGERVPTLWQVLERVAGRCDFNLELKGHDTLAPLLTTLARAEQELGYRPEQFLISSFHHPLLAQLKAARPDLAIGALTASLPLDYAAFGSALNAHSINVDVDFVDQALVDDAHQRGLKVYVYTVDQPEDIAALARMGVDGIFSNLPDHSRARLGGTTRAPGQCWR

Nearest PDB structures (foldseek):
  2pz0-assembly1_A  TM=9.259E-01  e=1.113E-23  Caldanaerobacter subterraneus subsp. tengcongensis MB4
  5t91-assembly1_A  TM=9.264E-01  e=1.120E-21  Bacillus subtilis subsp. subtilis str. 168
  3qvq-assembly1_D  TM=9.170E-01  e=2.365E-21  Oleispira antarctica
  3l12-assembly1_B  TM=9.088E-01  e=9.340E-20  Ruegeria pomeroyi
  2otd-assembly4_D  TM=8.883E-01  e=6.859E-19  Shigella flexneri

Organism: Ferrimonas balearica (strain DSM 9799 / CCM 4581 / KCTC 23876 / PAT) (NCBI:txid550540)

Radius of gyration: 22.13 Å; Cα contacts (8 Å, |Δi|>4): 1124; chains: 2; bounding box: 46×63×52 Å